Protein AF-A0A0K2RK87-F1 (afdb_monomer)

Nearest PDB structures (foldseek):
  7otr-assembly1_A  TM=7.444E-01  e=2.254E-18  Planococcus halocryophilus
  6tvz-assembly1_A  TM=7.484E-01  e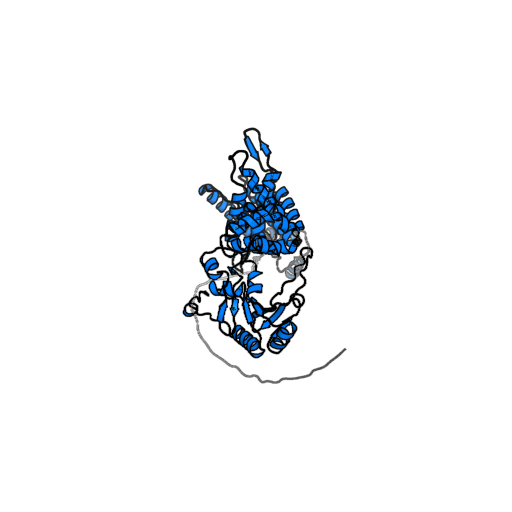=4.487E-18  Planococcus halocryophilus
  6qy6-assembly1_A  TM=7.301E-01  e=3.944E-18  Planococcus halocryophilus
  6qxn-assembly1_A  TM=7.431E-01  e=1.316E-17  Planococcus halocryophilus
  3aql-assembly1_B  TM=7.732E-01  e=1.525E-14  Escherichia coli DH1

Radius of gyration: 35.97 Å; Cα contacts (8 Å, |Δi|>4): 675; chains: 1; bounding box: 122×61×82 Å

Foldseek 3Di:
DDPQDPPPPQPPPDDVVQQVLLVLQVVLVKWKKWFFPQVLCSLVVHHDLETEMEMQDAPVSSCVSCVVPFPAWDCPCNQQQWIWTHDPSGTYIYHAAFDDFDDLPDPDGRGDGDHDLQNSLLLDLWQLRSWIQIHPVRRIDRPQCNVVCSVVLETHHSDQLLVNCSVPVCSLLVQLLCCQAPVGHYDPRNLQNCLVCLVVCVVPALQSSLVSLLSLLQHNRNLSSVCSCLSSVNCCVQPVLLNLLQVVCPDPNPDDSSSVLLSQLLNQLQVPADDPPDLHHPPHSLLNVLSNQLQSLQSVQWDQDPPRDIDRPQSLVSSLVVQLVSVVSSVDDPVSNCSSSLLSNCLCVLVVCPPVADDLVSLVVSCVSCPSNNSSSLSSNLSSLPDPPPVVNVVSVVSSVVSVVSNVVVVVVVVVLPPDPPDQPVNVCVVVVHDDDPVRPDSPPPPVVVVVVDDDDDDDDDDDDDDDDDDDDDDDDYDDDDDDDDDDDDDDDDDDYDD

Structure (mmCIF, N/CA/C/O backbone):
data_AF-A0A0K2RK87-F1
#
_entry.id   AF-A0A0K2RK87-F1
#
loop_
_atom_site.group_PDB
_atom_site.id
_atom_site.type_symbol
_atom_site.label_atom_id
_atom_site.label_alt_id
_atom_site.label_comp_id
_atom_site.label_asym_id
_atom_site.label_entity_id
_atom_site.label_seq_id
_atom_site.pdbx_PDB_ins_code
_atom_site.Cartn_x
_atom_site.Cartn_y
_atom_site.Cartn_z
_atom_site.occupancy
_atom_site.B_iso_or_equiv
_atom_site.auth_seq_id
_atom_site.auth_comp_id
_atom_site.auth_asym_id
_atom_site.auth_atom_id
_atom_site.pdbx_PDB_model_num
ATOM 1 N N . MET A 1 1 ? -28.650 -14.934 20.857 1.00 30.06 1 MET A N 1
ATOM 2 C CA . MET A 1 1 ? -27.996 -16.123 21.438 1.00 30.06 1 MET A CA 1
ATOM 3 C C . MET A 1 1 ? -26.525 -16.031 21.099 1.00 30.06 1 MET A C 1
ATOM 5 O O . MET A 1 1 ? -26.195 -16.128 19.926 1.00 30.06 1 MET A O 1
ATOM 9 N N . ALA A 1 2 ? -25.685 -15.724 22.088 1.00 28.89 2 ALA A N 1
ATOM 10 C CA . ALA A 1 2 ? -24.239 -15.677 21.914 1.00 28.89 2 ALA A CA 1
ATOM 11 C C . ALA A 1 2 ? -23.754 -17.086 21.550 1.00 28.89 2 ALA A C 1
ATOM 13 O O . ALA A 1 2 ? -23.939 -18.021 22.328 1.00 28.89 2 ALA A O 1
ATOM 14 N N . GLN A 1 3 ? -23.210 -17.257 20.347 1.00 31.41 3 GLN A N 1
ATOM 15 C CA . GLN A 1 3 ? -22.458 -18.462 20.027 1.00 31.41 3 GLN A CA 1
ATOM 16 C C . GLN A 1 3 ? -21.124 -18.350 20.761 1.00 31.41 3 GLN A C 1
ATOM 18 O O . GLN A 1 3 ? -20.208 -17.673 20.308 1.00 31.41 3 GLN A O 1
ATOM 23 N N . VAL A 1 4 ? -21.051 -18.983 21.929 1.00 32.88 4 VAL A N 1
ATOM 24 C CA . VAL A 1 4 ? -19.786 -19.289 22.594 1.00 32.88 4 VAL A CA 1
ATOM 25 C C . VAL A 1 4 ? -19.098 -20.320 21.705 1.00 32.88 4 VAL A C 1
ATOM 27 O O . VAL A 1 4 ? -19.408 -21.508 21.765 1.00 32.88 4 VAL A O 1
ATOM 30 N N . LEU A 1 5 ? -18.241 -19.858 20.795 1.00 37.91 5 LEU A N 1
ATOM 31 C CA . LEU A 1 5 ? -17.269 -20.737 20.158 1.00 37.91 5 LEU A CA 1
ATOM 32 C C . LEU A 1 5 ? -16.371 -21.283 21.270 1.00 37.91 5 LEU A C 1
ATOM 34 O O . LEU A 1 5 ? -15.880 -20.530 22.108 1.00 37.91 5 LEU A O 1
ATOM 38 N N . ASP A 1 6 ? -16.237 -22.604 21.298 1.00 35.34 6 ASP A N 1
ATOM 39 C CA . ASP A 1 6 ? -15.499 -23.357 22.304 1.00 35.34 6 ASP A CA 1
ATOM 40 C C . ASP A 1 6 ? -14.027 -22.904 22.346 1.00 35.34 6 ASP A C 1
ATOM 42 O O . ASP A 1 6 ? -13.200 -23.279 21.506 1.00 35.34 6 ASP A O 1
ATOM 46 N N . SER A 1 7 ? -13.711 -22.058 23.330 1.00 41.28 7 SER A N 1
ATOM 47 C CA . SER A 1 7 ? -12.387 -21.476 23.573 1.00 41.28 7 SER A CA 1
ATOM 48 C C . SER A 1 7 ? -11.325 -22.519 23.939 1.00 41.28 7 SER A C 1
ATOM 50 O O . SER A 1 7 ? -10.143 -22.189 23.999 1.00 41.28 7 SER A O 1
ATOM 52 N N . SER A 1 8 ? -11.706 -23.788 24.129 1.00 37.75 8 SER A N 1
ATOM 53 C CA . SER A 1 8 ? -10.785 -24.886 24.440 1.00 37.75 8 SER A CA 1
ATOM 54 C C . SER A 1 8 ? -9.890 -25.321 23.268 1.00 37.75 8 SER A C 1
ATOM 56 O O . SER A 1 8 ? -8.934 -26.069 23.470 1.00 37.75 8 SER A O 1
ATOM 58 N N . SER A 1 9 ? -10.159 -24.844 22.049 1.00 39.03 9 SER A N 1
ATOM 59 C CA . SER A 1 9 ? -9.451 -25.259 20.827 1.00 39.03 9 SER A CA 1
ATOM 60 C C . SER A 1 9 ? -8.324 -24.320 20.375 1.00 39.03 9 SER A C 1
ATOM 62 O O . SER A 1 9 ? -7.504 -24.714 19.544 1.00 39.03 9 SER A O 1
ATOM 64 N N . VAL A 1 10 ? -8.218 -23.114 20.947 1.00 46.91 10 VAL A N 1
ATOM 65 C CA . VAL A 1 10 ? -7.148 -22.159 20.623 1.00 46.91 10 VAL A CA 1
ATOM 66 C C . VAL A 1 10 ? -6.323 -21.888 21.876 1.00 46.91 10 VAL A C 1
ATOM 68 O O . VAL A 1 10 ? -6.721 -21.138 22.762 1.00 46.91 10 VAL A O 1
ATOM 71 N N . ASN A 1 11 ? -5.148 -22.515 21.961 1.00 48.34 11 ASN A N 1
ATOM 72 C CA . ASN A 1 11 ? -4.200 -22.263 23.041 1.00 48.34 11 ASN A CA 1
ATOM 73 C C . ASN A 1 11 ? -3.499 -20.920 22.782 1.00 48.34 11 ASN A C 1
ATOM 75 O O . ASN A 1 11 ? -2.414 -20.878 22.199 1.00 48.34 11 ASN A O 1
ATOM 79 N N . PHE A 1 12 ? -4.146 -19.810 23.147 1.00 59.72 12 PHE A N 1
ATOM 80 C CA . PHE A 1 12 ? -3.548 -18.484 23.036 1.00 59.72 12 PHE A CA 1
ATOM 81 C C . PHE A 1 12 ? -2.381 -18.380 24.023 1.00 59.72 12 PHE A C 1
ATOM 83 O O . PHE A 1 12 ? -2.575 -18.142 25.215 1.00 59.72 12 PHE A O 1
ATOM 90 N N . GLN A 1 13 ? -1.151 -18.543 23.536 1.00 63.66 13 GLN A N 1
ATOM 91 C CA . GLN A 1 13 ? 0.031 -18.115 24.281 1.00 63.66 13 GLN A CA 1
ATOM 92 C C . GLN A 1 13 ? 0.074 -16.585 24.274 1.00 63.66 13 GLN A C 1
ATOM 94 O O . GLN A 1 13 ? 0.747 -15.969 23.451 1.00 63.66 13 GLN A O 1
ATOM 99 N N . MET A 1 14 ? -0.709 -15.971 25.160 1.00 73.25 14 MET A N 1
ATOM 100 C CA . MET A 1 14 ? -0.654 -14.534 25.400 1.00 73.25 14 MET A CA 1
ATOM 101 C C . MET A 1 14 ? 0.573 -14.198 26.229 1.00 73.25 14 MET A C 1
ATOM 103 O O . MET A 1 14 ? 0.872 -14.869 27.219 1.00 73.25 14 MET A O 1
ATOM 107 N N . ASP A 1 15 ? 1.260 -13.131 25.836 1.00 82.56 15 ASP A N 1
ATOM 108 C CA . ASP A 1 15 ? 2.379 -12.622 26.612 1.00 82.56 15 ASP A CA 1
ATOM 109 C C . ASP A 1 15 ? 1.890 -12.177 28.009 1.00 82.56 15 ASP A C 1
ATOM 111 O O . ASP A 1 15 ? 0.838 -11.528 28.108 1.00 82.56 15 ASP A O 1
ATOM 115 N N . PRO A 1 16 ? 2.623 -12.485 29.097 1.00 86.06 16 PRO A N 1
ATOM 116 C CA . PRO A 1 16 ? 2.275 -12.046 30.447 1.00 86.06 16 PRO A CA 1
ATOM 117 C C . PRO A 1 16 ? 2.011 -10.542 30.569 1.00 86.06 16 PRO A C 1
ATOM 119 O O . PRO A 1 16 ? 1.214 -10.135 31.413 1.00 86.06 16 PRO A O 1
ATOM 122 N N . VAL A 1 17 ? 2.634 -9.716 29.720 1.00 88.56 17 VAL A N 1
ATOM 123 C CA . VAL A 1 17 ? 2.402 -8.264 29.665 1.00 88.56 17 VAL A CA 1
ATOM 124 C C . VAL A 1 17 ? 0.933 -7.934 29.382 1.00 88.56 17 VAL A C 1
ATOM 126 O O . VAL A 1 17 ? 0.392 -7.010 29.988 1.00 88.56 17 VAL A O 1
ATOM 129 N N . VAL A 1 18 ? 0.273 -8.695 28.503 1.00 89.06 18 VAL A N 1
ATOM 130 C CA . VAL A 1 18 ? -1.134 -8.486 28.120 1.00 89.06 18 VAL A CA 1
ATOM 131 C C . VAL A 1 18 ? -2.067 -8.823 29.282 1.00 89.06 18 VAL A C 1
ATOM 133 O O . VAL A 1 18 ? -2.982 -8.060 29.593 1.00 89.06 18 VAL A O 1
ATOM 136 N N . LEU A 1 19 ? -1.811 -9.947 29.954 1.00 90.44 19 LEU A N 1
ATOM 137 C CA . LEU A 1 19 ? -2.613 -10.398 31.092 1.00 90.44 19 LEU A CA 1
ATOM 138 C C . LEU A 1 19 ? -2.431 -9.487 32.315 1.00 90.44 19 LEU A C 1
ATOM 140 O O . LEU A 1 19 ? -3.424 -9.124 32.944 1.00 90.44 19 LEU A O 1
ATOM 144 N N . ASP A 1 20 ? -1.195 -9.068 32.619 1.00 92.75 20 ASP A N 1
ATOM 145 C CA . ASP A 1 20 ? -0.907 -8.128 33.717 1.00 92.75 20 ASP A CA 1
ATOM 146 C C . ASP A 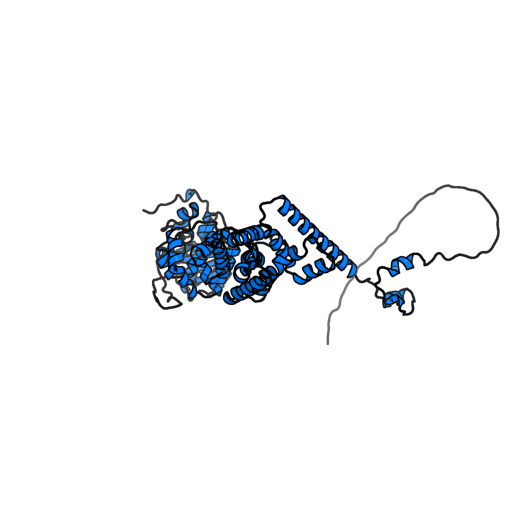1 20 ? -1.572 -6.767 33.471 1.00 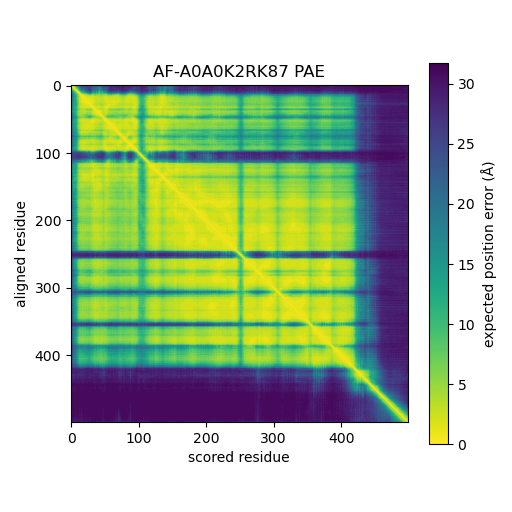92.75 20 ASP A C 1
ATOM 148 O O . ASP A 1 20 ? -2.154 -6.181 34.383 1.00 92.75 20 ASP A O 1
ATOM 152 N N . LEU A 1 21 ? -1.555 -6.275 32.227 1.00 93.62 21 LEU A N 1
ATOM 153 C CA . LEU A 1 21 ? -2.256 -5.043 31.872 1.00 93.62 21 LEU A CA 1
ATOM 154 C C . LEU A 1 21 ? -3.770 -5.174 32.082 1.00 93.62 21 LEU A C 1
ATOM 156 O O . LEU A 1 21 ? -4.376 -4.290 32.685 1.00 93.62 21 LEU A O 1
ATOM 160 N N . GLY A 1 22 ? -4.367 -6.285 31.644 1.00 93.12 22 GLY A N 1
ATOM 161 C CA . GLY A 1 22 ? -5.776 -6.586 31.896 1.00 93.12 22 GLY A CA 1
ATOM 162 C C . GLY A 1 22 ? -6.126 -6.582 33.380 1.00 93.12 22 GLY A C 1
ATOM 163 O O . GLY A 1 22 ? -7.077 -5.917 33.787 1.00 93.12 22 GLY A O 1
ATOM 164 N N . GLN A 1 23 ? -5.320 -7.261 34.200 1.00 94.38 23 GLN A N 1
ATOM 165 C CA . GLN A 1 23 ? -5.538 -7.320 35.645 1.00 94.38 23 GLN A CA 1
ATOM 166 C C . GLN A 1 23 ? -5.515 -5.926 36.283 1.00 94.38 23 GLN A C 1
ATOM 168 O O . GLN A 1 23 ? -6.376 -5.611 37.097 1.00 94.38 23 GLN A O 1
ATOM 173 N N . ARG A 1 24 ? -4.596 -5.050 35.863 1.00 95.06 24 ARG A N 1
ATOM 174 C CA . ARG A 1 24 ? -4.500 -3.674 36.383 1.00 95.06 24 ARG A CA 1
ATOM 175 C C . ARG A 1 24 ? -5.735 -2.828 36.099 1.00 95.06 24 ARG A C 1
ATOM 177 O O . ARG A 1 24 ? -6.100 -2.001 36.931 1.00 95.06 24 ARG A O 1
ATOM 184 N N . PHE A 1 25 ? -6.351 -3.001 34.932 1.00 95.81 25 PHE A N 1
ATOM 185 C CA . PHE A 1 25 ? -7.592 -2.303 34.596 1.00 95.81 25 PHE A CA 1
ATOM 186 C C . PHE A 1 25 ? -8.762 -2.824 35.428 1.00 95.81 25 PHE A C 1
ATOM 188 O O . PHE A 1 25 ? -9.497 -2.019 35.999 1.00 95.81 25 PHE A O 1
ATOM 195 N N . VAL A 1 26 ? -8.861 -4.145 35.597 1.00 94.12 26 VAL A N 1
ATOM 196 C CA . VAL A 1 26 ? -9.876 -4.766 36.461 1.00 94.12 26 VAL A CA 1
ATOM 197 C C . VAL A 1 26 ? -9.727 -4.316 37.916 1.00 94.12 26 VAL A C 1
ATOM 199 O O . VAL A 1 26 ? -10.717 -3.925 38.532 1.00 94.12 26 VAL A O 1
ATOM 202 N N . ASP A 1 27 ? -8.504 -4.281 38.452 1.00 94.75 27 ASP A N 1
ATOM 203 C CA . ASP A 1 27 ? -8.221 -3.812 39.819 1.00 94.75 27 ASP A CA 1
ATOM 204 C C . ASP A 1 27 ? -8.599 -2.333 40.019 1.00 94.75 27 ASP A C 1
ATOM 206 O O . ASP A 1 27 ? -8.937 -1.911 41.127 1.00 94.75 27 ASP A O 1
ATOM 210 N N . ALA A 1 28 ? -8.557 -1.542 38.944 1.00 94.00 28 ALA A N 1
ATOM 211 C CA . ALA A 1 28 ? -8.975 -0.144 38.924 1.00 94.00 28 ALA A CA 1
ATOM 212 C C . ALA A 1 28 ? -10.481 0.048 38.647 1.00 94.00 28 ALA A C 1
ATOM 214 O O . ALA A 1 28 ? -10.953 1.185 38.684 1.00 94.00 28 ALA A O 1
ATOM 215 N N . GLY A 1 29 ? -11.234 -1.032 38.409 1.00 94.62 29 GLY A N 1
ATOM 216 C CA . GLY A 1 29 ? -12.678 -1.007 38.162 1.00 94.62 29 GLY A CA 1
ATOM 217 C C . GLY A 1 29 ? -13.084 -0.701 36.717 1.00 94.62 29 GLY A C 1
ATOM 218 O O . GLY A 1 29 ? -14.211 -0.261 36.508 1.00 94.62 29 GLY A O 1
ATOM 219 N N . PHE A 1 30 ? -12.192 -0.918 35.747 1.00 94.50 30 PHE A N 1
ATOM 220 C CA . PHE A 1 30 ? -12.426 -0.661 34.323 1.00 94.50 30 PHE A CA 1
ATOM 221 C C . PHE A 1 30 ? -12.321 -1.935 33.485 1.00 94.50 30 PHE A C 1
ATOM 223 O O . PHE A 1 30 ? -11.626 -2.891 33.840 1.00 94.50 30 PHE A O 1
ATOM 230 N N . GLU A 1 31 ? -12.971 -1.925 32.329 1.00 92.94 31 GLU A N 1
ATOM 231 C CA . GLU A 1 31 ? -12.833 -2.969 31.324 1.00 92.94 31 GLU A CA 1
ATOM 232 C C . GLU A 1 31 ? -11.613 -2.712 30.438 1.00 92.94 31 GLU A C 1
ATOM 234 O O . GLU A 1 31 ? -11.320 -1.576 30.064 1.00 92.94 31 GLU A O 1
ATOM 239 N N . LEU A 1 32 ? -10.932 -3.779 30.025 1.00 94.81 32 LEU A N 1
ATOM 240 C CA . LEU A 1 32 ? -9.910 -3.714 28.988 1.00 94.81 32 LEU A CA 1
ATOM 241 C C . LEU A 1 32 ? -10.104 -4.864 28.012 1.00 94.81 32 LEU A C 1
ATOM 243 O O . LEU A 1 32 ? -10.200 -6.026 28.412 1.00 94.81 32 LEU A O 1
ATOM 247 N N . SER A 1 33 ? -10.127 -4.541 26.724 1.00 94.38 33 SER A N 1
ATOM 248 C CA . SER A 1 33 ? -10.198 -5.544 25.667 1.00 94.38 33 SER A CA 1
ATOM 249 C C . SER A 1 33 ? -9.107 -5.321 24.635 1.00 94.38 33 SER A C 1
ATOM 251 O O . SER A 1 33 ? -8.924 -4.197 24.173 1.00 94.38 33 SER A O 1
ATOM 253 N N . LEU A 1 34 ? -8.407 -6.388 24.253 1.00 93.50 34 LEU A N 1
ATOM 254 C CA . LEU A 1 34 ? -7.556 -6.406 23.062 1.00 93.50 34 LEU A CA 1
ATOM 255 C C . LEU A 1 34 ? -8.467 -6.428 21.831 1.00 93.50 34 LEU A C 1
ATOM 257 O O . LEU A 1 34 ? -9.439 -7.178 21.817 1.00 93.50 34 LEU A O 1
ATOM 261 N N . VAL A 1 35 ? -8.193 -5.624 20.809 1.00 92.44 35 VAL A N 1
ATOM 262 C CA . VAL A 1 35 ? -9.106 -5.412 19.670 1.00 92.44 35 VAL A CA 1
ATOM 263 C C . VAL A 1 35 ? -8.357 -5.294 18.347 1.00 92.44 35 VAL A C 1
ATOM 265 O O . VAL A 1 35 ? -7.160 -5.038 18.317 1.00 92.44 35 VAL A O 1
ATOM 268 N N . GLY A 1 36 ? -9.065 -5.418 17.223 1.00 87.19 36 GLY A N 1
ATOM 269 C CA . GLY A 1 36 ? -8.522 -5.057 15.910 1.00 87.19 36 GLY A CA 1
ATOM 270 C C . GLY A 1 36 ? -7.524 -6.058 15.329 1.00 87.19 36 GLY A C 1
ATOM 271 O O . GLY A 1 36 ? -7.750 -7.268 15.350 1.00 87.19 36 GLY A O 1
ATOM 272 N N . GLY A 1 37 ? -6.443 -5.526 14.748 1.00 84.88 37 GLY A N 1
ATOM 273 C CA . GLY A 1 37 ? -5.420 -6.303 14.044 1.00 84.88 37 GLY A CA 1
ATOM 274 C C . GLY A 1 37 ? -4.811 -7.424 14.889 1.00 84.88 37 GLY A C 1
ATOM 275 O O . GLY A 1 37 ? -4.799 -8.554 14.410 1.00 84.88 37 GLY A O 1
ATOM 276 N N . PRO A 1 38 ? -4.402 -7.168 16.144 1.00 86.12 38 PRO A N 1
ATOM 277 C CA . PRO A 1 38 ? -3.866 -8.200 17.028 1.00 86.12 38 PRO A CA 1
ATOM 278 C C . PRO A 1 38 ? -4.808 -9.382 17.237 1.00 86.12 38 PRO A C 1
ATOM 280 O O . PRO A 1 38 ? -4.367 -10.521 17.150 1.00 86.12 38 PRO A O 1
ATOM 283 N N . VAL A 1 39 ? -6.107 -9.138 17.450 1.00 89.50 39 VAL A N 1
ATOM 284 C CA . VAL A 1 39 ? -7.091 -10.220 17.632 1.00 89.50 39 VAL A CA 1
ATOM 285 C C . VAL A 1 39 ? -7.175 -11.075 16.373 1.00 89.50 39 VAL A C 1
ATOM 287 O O . VAL A 1 39 ? -7.039 -12.292 16.449 1.00 89.50 39 VAL A O 1
ATOM 290 N N . ARG A 1 40 ? -7.323 -10.448 15.202 1.00 90.31 40 ARG A N 1
ATOM 291 C CA . ARG A 1 40 ? -7.315 -11.150 13.911 1.00 90.31 40 ARG A CA 1
ATOM 292 C C . ARG A 1 40 ? -6.030 -11.954 13.711 1.00 90.31 40 ARG A C 1
ATOM 294 O O . ARG A 1 40 ? -6.079 -13.106 13.291 1.00 90.31 40 ARG A O 1
ATOM 301 N N . ASP A 1 41 ? -4.887 -11.343 13.991 1.00 86.69 41 ASP A N 1
ATOM 302 C CA . ASP A 1 41 ? -3.575 -11.930 13.745 1.00 86.69 41 ASP A CA 1
ATOM 303 C C . ASP A 1 41 ? -3.318 -13.127 14.670 1.00 86.69 41 ASP A C 1
ATOM 305 O O . ASP A 1 41 ? -2.783 -14.132 14.206 1.00 86.69 41 ASP A O 1
ATOM 309 N N . LEU A 1 42 ? -3.819 -13.096 15.909 1.00 85.69 42 LEU A N 1
ATOM 310 C CA . LEU A 1 42 ? -3.823 -14.250 16.813 1.00 85.69 42 LEU A CA 1
ATOM 311 C C . LEU A 1 42 ? -4.601 -15.438 16.230 1.00 85.69 42 LEU A C 1
ATOM 313 O O . LEU A 1 42 ? -4.105 -16.563 16.271 1.00 85.69 42 LEU A O 1
ATOM 317 N N . PHE A 1 43 ? -5.771 -15.205 15.624 1.00 84.81 43 PHE A N 1
ATOM 318 C CA . PHE A 1 43 ? -6.520 -16.257 14.916 1.00 84.81 43 PHE A CA 1
ATOM 319 C C . PHE A 1 43 ? -5.805 -16.763 13.654 1.00 84.81 43 PHE A C 1
ATOM 321 O O . PHE A 1 43 ? -6.030 -17.895 13.234 1.00 84.81 43 PHE A O 1
ATOM 328 N N . LEU A 1 44 ? -4.911 -15.960 13.071 1.00 82.56 44 LEU A N 1
ATOM 329 C CA . LEU A 1 44 ? -4.035 -16.357 11.964 1.00 82.56 44 LEU A CA 1
ATOM 330 C C . LEU A 1 44 ? -2.708 -16.986 12.434 1.00 82.56 44 LEU A C 1
ATOM 332 O O . LEU A 1 44 ? -1.848 -17.272 11.598 1.00 82.56 44 LEU A O 1
ATOM 336 N N . GLY A 1 45 ? -2.509 -17.180 13.744 1.00 80.88 45 GLY A N 1
ATOM 337 C CA . GLY A 1 45 ? -1.272 -17.721 14.316 1.00 80.88 45 GLY A CA 1
ATOM 338 C C . GLY A 1 45 ? -0.069 -16.775 14.215 1.00 80.88 45 GLY A C 1
ATOM 339 O O . GLY A 1 45 ? 1.076 -17.227 14.209 1.00 80.88 45 GLY A O 1
ATOM 340 N N . ARG A 1 46 ? -0.310 -15.467 14.094 1.00 81.31 46 ARG A N 1
ATOM 341 C CA . ARG A 1 46 ? 0.706 -14.412 13.992 1.00 81.31 46 ARG A CA 1
ATOM 342 C C . ARG A 1 46 ? 0.765 -13.617 15.295 1.00 81.31 46 ARG A C 1
ATOM 344 O O . ARG A 1 46 ? -0.253 -13.378 15.935 1.00 81.31 46 ARG A O 1
ATOM 351 N N . VAL A 1 47 ? 1.962 -13.165 15.663 1.00 74.75 47 VAL A N 1
ATOM 352 C CA . VAL A 1 47 ? 2.169 -12.281 16.819 1.00 74.75 47 VAL A CA 1
ATOM 353 C C . VAL A 1 47 ? 2.433 -10.868 16.312 1.00 74.75 47 VAL A C 1
ATOM 355 O O . VAL A 1 47 ? 3.357 -10.662 15.525 1.00 74.75 47 VAL A O 1
ATOM 358 N N . SER A 1 48 ? 1.626 -9.906 16.763 1.00 76.06 48 SER A N 1
ATOM 359 C CA . SER A 1 48 ? 1.833 -8.483 16.483 1.00 76.06 48 SER A CA 1
ATOM 360 C C . SER A 1 48 ? 2.579 -7.823 17.650 1.00 76.06 48 SER A C 1
ATOM 362 O O . SER A 1 48 ? 2.135 -7.966 18.791 1.00 76.06 48 SER A O 1
ATOM 364 N N . PRO A 1 49 ? 3.690 -7.100 17.406 1.00 74.81 49 PRO A N 1
ATOM 365 C CA . PRO A 1 49 ? 4.347 -6.296 18.439 1.00 74.81 49 PRO A CA 1
ATOM 366 C C . PRO A 1 49 ? 3.547 -5.034 18.799 1.00 74.81 49 PRO A C 1
ATOM 368 O O . PRO A 1 49 ? 3.750 -4.473 19.879 1.00 74.81 49 PRO A O 1
ATOM 371 N N . ASP A 1 50 ? 2.648 -4.618 17.904 1.00 84.81 50 ASP A N 1
ATOM 372 C CA . ASP A 1 50 ? 1.743 -3.489 18.076 1.00 84.81 50 ASP A CA 1
ATOM 373 C C . ASP A 1 50 ? 0.408 -4.026 18.594 1.00 84.81 50 ASP A C 1
ATOM 375 O O . ASP A 1 50 ? -0.238 -4.836 17.922 1.00 84.81 50 ASP A O 1
ATOM 379 N N . LEU A 1 51 ? 0.031 -3.629 19.807 1.00 90.25 51 LEU A N 1
ATOM 380 C CA . LEU A 1 51 ? -1.145 -4.111 20.518 1.00 90.25 51 LEU A CA 1
ATOM 381 C C . LEU A 1 51 ? -2.152 -2.977 20.724 1.00 90.25 51 LEU A C 1
ATOM 383 O O . LEU A 1 51 ? -1.880 -2.009 21.434 1.00 90.25 51 LEU A O 1
ATOM 387 N N . ASP A 1 52 ? -3.338 -3.146 20.148 1.00 92.62 52 ASP A N 1
ATOM 388 C CA . ASP A 1 52 ? -4.449 -2.207 20.251 1.00 92.62 52 ASP A CA 1
ATOM 389 C C . ASP A 1 52 ? -5.447 -2.677 21.308 1.00 92.62 52 ASP A C 1
ATOM 391 O O . ASP A 1 52 ? -6.003 -3.776 21.218 1.00 92.62 52 ASP A O 1
ATOM 395 N N . PHE A 1 53 ? -5.732 -1.819 22.280 1.00 93.88 53 PHE A N 1
ATOM 396 C CA . PHE A 1 53 ? -6.715 -2.061 23.324 1.00 93.88 53 PHE A CA 1
ATOM 397 C C . PHE A 1 53 ? -7.789 -0.985 23.340 1.00 93.88 53 PHE A C 1
ATOM 399 O O . PHE A 1 53 ? -7.563 0.170 22.968 1.00 93.88 53 PHE A O 1
ATOM 406 N N . THR A 1 54 ? -8.954 -1.355 23.855 1.00 93.44 54 THR A N 1
ATOM 407 C CA . THR A 1 54 ? -10.032 -0.420 24.167 1.00 93.44 54 THR A CA 1
ATOM 408 C C . THR A 1 54 ? -10.551 -0.598 25.581 1.00 93.44 54 THR A C 1
ATOM 410 O O . THR A 1 54 ? -10.534 -1.709 26.113 1.00 93.44 54 THR A O 1
ATOM 413 N N . THR A 1 55 ? -11.009 0.502 26.174 1.00 94.06 55 THR A N 1
ATOM 414 C CA . THR A 1 55 ? -11.445 0.576 27.573 1.00 94.06 55 THR A CA 1
ATOM 415 C C . THR A 1 55 ? -12.567 1.599 27.753 1.00 94.06 55 THR A C 1
ATOM 417 O O . THR A 1 55 ? -12.690 2.540 26.968 1.00 94.06 55 THR A O 1
ATOM 420 N N . ASP A 1 56 ? -13.362 1.448 28.807 1.00 92.69 56 ASP A N 1
ATOM 421 C CA . ASP A 1 56 ? -14.283 2.473 29.312 1.00 92.69 56 ASP A CA 1
ATOM 422 C C . ASP A 1 56 ? -13.576 3.538 30.174 1.00 92.69 56 ASP A C 1
ATOM 424 O O . ASP A 1 56 ? -14.159 4.580 30.479 1.00 92.69 56 ASP A O 1
ATOM 428 N N . ALA A 1 57 ? -12.303 3.331 30.529 1.00 91.56 57 ALA A N 1
ATOM 429 C CA . ALA A 1 57 ? -11.500 4.319 31.235 1.00 91.56 57 ALA A CA 1
ATOM 430 C C . ALA A 1 57 ? -11.197 5.541 30.354 1.00 91.56 57 ALA A C 1
ATOM 432 O O . ALA A 1 57 ? -10.702 5.432 29.228 1.00 91.56 57 ALA A O 1
ATOM 433 N N . THR A 1 58 ? -11.394 6.741 30.899 1.00 91.00 58 THR A N 1
ATOM 434 C CA . THR A 1 58 ? -10.957 7.994 30.261 1.00 91.00 58 THR A CA 1
ATOM 435 C C . THR A 1 58 ? -9.429 8.041 30.102 1.00 91.00 58 THR A C 1
ATOM 437 O O . THR A 1 58 ? -8.710 7.321 30.805 1.00 91.00 58 THR A O 1
ATOM 440 N N . PRO A 1 59 ? -8.882 8.923 29.243 1.00 90.88 59 PRO A N 1
ATOM 441 C CA . PRO A 1 59 ? -7.432 9.043 29.078 1.00 90.88 59 PRO A CA 1
ATOM 442 C C . PRO A 1 59 ? -6.679 9.342 30.384 1.00 90.88 59 PRO A C 1
ATOM 444 O O . PRO A 1 59 ? -5.599 8.802 30.608 1.00 90.88 59 PRO A O 1
ATOM 447 N N . ASP A 1 60 ? -7.260 10.150 31.277 1.00 91.44 60 ASP A N 1
ATOM 448 C CA . ASP A 1 60 ? -6.673 10.456 32.588 1.00 91.44 60 ASP A CA 1
ATOM 449 C C . ASP A 1 60 ? -6.661 9.241 33.526 1.00 91.44 60 ASP A C 1
ATOM 451 O O . ASP A 1 60 ? -5.662 8.982 34.204 1.00 91.44 60 ASP A O 1
ATOM 455 N N . GLN A 1 61 ? -7.745 8.461 33.534 1.00 93.94 61 GLN A N 1
ATOM 456 C CA . GLN A 1 61 ? -7.831 7.215 34.300 1.00 93.94 61 GLN A CA 1
ATOM 457 C C . GLN A 1 61 ? -6.848 6.176 33.752 1.00 93.94 61 GLN A C 1
ATOM 459 O O . GLN A 1 61 ? -6.061 5.624 34.519 1.00 93.94 61 GLN A O 1
ATOM 464 N N . THR A 1 62 ? -6.797 6.002 32.430 1.00 94.00 62 THR A N 1
ATOM 465 C CA . THR A 1 62 ? -5.814 5.149 31.748 1.00 94.00 62 THR A CA 1
ATOM 466 C C . THR A 1 62 ? -4.391 5.526 32.154 1.00 94.00 62 THR A C 1
ATOM 468 O O . THR A 1 62 ? -3.624 4.672 32.597 1.00 94.00 62 THR A O 1
ATOM 471 N N . LEU A 1 63 ? -4.044 6.817 32.095 1.00 93.38 63 LEU A N 1
ATOM 472 C CA . LEU A 1 63 ? -2.723 7.303 32.491 1.00 93.38 63 LEU A CA 1
ATOM 473 C C . LEU A 1 63 ? -2.417 6.985 33.961 1.00 93.38 63 LEU A C 1
ATOM 475 O O . LEU A 1 63 ? -1.306 6.566 34.284 1.00 93.38 63 LEU A O 1
ATOM 479 N N . SER A 1 64 ? -3.397 7.142 34.855 1.00 93.81 64 SER A N 1
ATOM 480 C CA . SER A 1 64 ? -3.229 6.844 36.282 1.00 93.81 64 SER A CA 1
ATOM 481 C C . SER A 1 64 ? -2.891 5.371 36.555 1.00 93.81 64 SER A C 1
ATOM 483 O O . SER A 1 64 ? -2.065 5.097 37.428 1.00 93.81 64 SER A O 1
ATOM 485 N N . ILE A 1 65 ? -3.446 4.450 35.759 1.00 93.81 65 ILE A N 1
ATOM 486 C CA . ILE A 1 65 ? -3.216 3.000 35.855 1.00 93.81 65 ILE A CA 1
ATOM 487 C C . ILE A 1 65 ? -1.814 2.641 35.347 1.00 93.81 65 ILE A C 1
ATOM 489 O O . ILE A 1 65 ? -1.085 1.880 35.986 1.00 93.81 65 ILE A O 1
ATOM 493 N N . ILE A 1 66 ? -1.403 3.211 34.210 1.00 93.44 66 ILE A N 1
ATOM 494 C CA . ILE A 1 66 ? -0.213 2.744 33.478 1.00 93.44 66 ILE A CA 1
ATOM 495 C C . ILE A 1 66 ? 1.077 3.468 33.885 1.00 93.44 66 ILE A C 1
ATOM 497 O O . ILE A 1 66 ? 2.165 2.927 33.699 1.00 93.44 66 ILE A O 1
ATOM 501 N N . LYS A 1 67 ? 0.994 4.678 34.458 1.00 90.94 67 LYS A N 1
ATOM 502 C CA . LYS A 1 67 ? 2.146 5.583 34.664 1.00 90.94 67 LYS A CA 1
ATOM 503 C C . LYS A 1 67 ? 3.289 4.993 35.493 1.00 90.94 67 LYS A C 1
ATOM 505 O O . LYS A 1 67 ? 4.434 5.393 35.316 1.00 90.94 67 LYS A O 1
ATOM 510 N N . ARG A 1 68 ? 2.993 4.078 36.421 1.00 90.06 68 ARG A N 1
ATOM 511 C CA . ARG A 1 68 ? 4.006 3.411 37.267 1.00 90.06 68 ARG A CA 1
ATOM 512 C C . ARG A 1 68 ? 4.456 2.051 36.732 1.00 90.06 68 ARG A C 1
ATOM 514 O O . ARG A 1 68 ? 5.300 1.414 37.352 1.00 90.06 68 ARG A O 1
ATOM 521 N N . TRP A 1 69 ? 3.872 1.599 35.629 1.00 92.44 69 TRP A N 1
ATOM 522 C CA . TRP A 1 69 ? 4.086 0.267 35.075 1.00 92.44 69 TRP A CA 1
ATOM 523 C C . TRP A 1 69 ? 4.739 0.291 33.693 1.00 92.44 69 TRP A C 1
ATOM 525 O O . TRP A 1 69 ? 5.618 -0.531 33.424 1.00 92.44 69 TRP A O 1
ATOM 535 N N . ALA A 1 70 ? 4.330 1.229 32.836 1.00 92.38 70 ALA A N 1
ATOM 536 C CA . ALA A 1 70 ? 4.881 1.410 31.501 1.00 92.38 70 ALA A CA 1
ATOM 537 C C . ALA A 1 70 ? 6.362 1.812 31.558 1.00 92.38 70 ALA A C 1
ATOM 539 O O . ALA A 1 70 ? 6.767 2.587 32.425 1.00 92.38 70 ALA A O 1
ATOM 540 N N . ASP A 1 71 ? 7.160 1.326 30.606 1.00 92.94 71 ASP A N 1
ATOM 541 C CA . ASP A 1 71 ? 8.565 1.738 30.492 1.00 92.94 71 ASP A CA 1
ATOM 542 C C . ASP A 1 71 ? 8.654 3.160 29.912 1.00 92.94 71 ASP A C 1
ATOM 544 O O . ASP A 1 71 ? 9.524 3.948 30.279 1.00 92.94 71 ASP A O 1
ATOM 548 N N . ASN A 1 72 ? 7.731 3.493 29.005 1.00 93.12 72 ASN A N 1
ATOM 549 C CA . ASN A 1 72 ? 7.526 4.835 28.469 1.00 93.12 72 ASN A CA 1
ATOM 550 C C . ASN A 1 72 ? 6.063 5.013 28.027 1.00 93.12 72 ASN A C 1
ATOM 552 O O . ASN A 1 72 ? 5.418 4.028 27.673 1.00 93.12 72 ASN A O 1
ATOM 556 N N . PHE A 1 73 ? 5.548 6.243 27.996 1.00 91.75 73 PHE A N 1
ATOM 557 C CA . PHE A 1 73 ? 4.207 6.557 27.486 1.00 91.75 73 PHE A CA 1
ATOM 558 C C . PHE A 1 73 ? 4.165 7.916 26.780 1.00 91.75 73 PHE A C 1
ATOM 560 O O . PHE A 1 73 ? 4.996 8.789 27.031 1.00 91.75 73 PHE A O 1
ATOM 567 N N . TRP A 1 74 ? 3.201 8.095 25.880 1.00 92.56 74 TRP A N 1
ATOM 568 C CA . TRP A 1 74 ? 2.982 9.331 25.134 1.00 92.56 74 TRP A CA 1
ATOM 569 C C . TRP A 1 74 ? 1.493 9.628 24.953 1.00 92.56 74 TRP A C 1
ATOM 571 O O . TRP A 1 74 ? 0.649 8.743 24.831 1.00 92.56 74 TRP A O 1
ATOM 581 N N . GLU A 1 75 ? 1.180 10.920 24.891 1.00 90.81 75 GLU A N 1
ATOM 582 C CA . GLU A 1 75 ? -0.194 11.439 24.884 1.00 90.81 75 GLU A CA 1
ATOM 583 C C . GLU A 1 75 ? -0.579 12.068 23.534 1.00 90.81 75 GLU A C 1
ATOM 585 O O . GLU A 1 75 ? -1.528 12.842 23.446 1.00 90.81 75 GLU A O 1
ATOM 590 N N . ILE A 1 76 ? 0.153 11.749 22.459 1.00 78.88 76 ILE A N 1
ATOM 591 C CA . ILE A 1 76 ? -0.054 12.335 21.118 1.00 78.88 76 ILE A CA 1
ATOM 592 C C . ILE A 1 76 ? -1.503 12.119 20.632 1.00 78.88 76 ILE A C 1
ATOM 594 O O . ILE A 1 76 ? -2.080 12.998 19.993 1.00 78.88 76 ILE A O 1
ATOM 598 N N . GLY A 1 77 ? -2.113 10.980 20.982 1.00 78.00 77 GLY A N 1
ATOM 599 C CA . GLY A 1 77 ? -3.494 10.622 20.644 1.00 78.00 77 GLY A CA 1
ATOM 600 C C . GLY A 1 77 ? -4.550 11.046 21.670 1.00 78.00 77 GLY A C 1
ATOM 601 O O . GLY A 1 77 ? -5.728 10.748 21.476 1.00 78.00 77 GLY A O 1
ATOM 602 N N . ARG A 1 78 ? -4.177 11.750 22.748 1.00 83.00 78 ARG A N 1
ATOM 603 C CA . ARG A 1 78 ? -5.071 12.009 23.891 1.00 83.00 78 ARG A CA 1
ATOM 604 C C . ARG A 1 78 ? -6.332 12.777 23.503 1.00 83.00 78 ARG A C 1
ATOM 606 O O . ARG A 1 78 ? -7.407 12.485 24.016 1.00 83.00 78 ARG A O 1
ATOM 613 N N . ALA A 1 79 ? -6.220 13.708 22.554 1.00 77.31 79 ALA A N 1
ATOM 614 C CA . ALA A 1 79 ? -7.361 14.450 22.010 1.00 77.31 79 ALA A CA 1
ATOM 615 C C . ALA A 1 79 ? -8.405 13.550 21.316 1.00 77.31 79 ALA A C 1
ATOM 617 O O . ALA A 1 79 ? -9.550 13.959 21.152 1.00 77.31 79 ALA A O 1
ATOM 618 N N . PHE A 1 80 ? -8.014 12.336 20.923 1.00 74.81 80 PHE A N 1
ATOM 619 C CA . PHE A 1 80 ? -8.869 11.324 20.304 1.00 74.81 80 PHE A CA 1
ATOM 620 C C . PHE A 1 80 ? -9.206 10.157 21.240 1.00 74.81 80 PHE A C 1
ATOM 622 O O . PHE A 1 80 ? -9.819 9.188 20.799 1.00 74.81 80 PHE A O 1
ATOM 629 N N . GLY A 1 81 ? -8.829 10.254 22.518 1.00 83.06 81 GLY A N 1
ATOM 630 C CA . GLY A 1 81 ? -9.058 9.204 23.506 1.00 83.06 81 GLY A CA 1
ATOM 631 C C . GLY A 1 81 ? -7.985 8.124 23.564 1.00 83.06 81 GLY A C 1
ATOM 632 O O . GLY A 1 81 ? -8.194 7.134 24.252 1.00 83.06 81 GLY A O 1
ATOM 633 N N . THR A 1 82 ? -6.857 8.285 22.866 1.00 88.62 82 THR A N 1
ATOM 634 C CA . THR A 1 82 ? -5.819 7.248 22.778 1.00 88.62 82 THR A CA 1
ATOM 635 C C . THR A 1 82 ? -4.574 7.625 23.578 1.00 88.62 82 THR A C 1
ATOM 637 O O . THR A 1 82 ? -4.012 8.709 23.402 1.00 88.62 82 THR A O 1
ATOM 640 N N . ILE A 1 83 ? -4.112 6.711 24.428 1.00 93.19 83 ILE A N 1
ATOM 641 C CA . ILE A 1 83 ? -2.841 6.794 25.152 1.00 93.19 83 ILE A CA 1
ATOM 642 C C . ILE A 1 83 ? -1.920 5.689 24.639 1.00 93.19 83 ILE A C 1
ATOM 644 O O . ILE A 1 83 ? -2.282 4.514 24.671 1.00 93.19 83 ILE A O 1
ATOM 648 N N . GLY A 1 84 ? -0.733 6.067 24.167 1.00 93.50 84 GLY A N 1
ATOM 649 C CA . GLY A 1 84 ? 0.273 5.117 23.702 1.00 93.50 84 GLY A CA 1
ATOM 650 C C . GLY A 1 84 ? 1.328 4.848 24.769 1.00 93.50 84 GLY A C 1
ATOM 651 O O . GLY A 1 84 ? 1.681 5.737 25.548 1.00 93.50 84 GLY A O 1
ATOM 652 N N . MET A 1 85 ? 1.849 3.628 24.815 1.00 93.75 85 MET A N 1
ATOM 653 C CA . MET A 1 85 ? 2.922 3.244 25.722 1.00 93.75 85 MET A CA 1
ATOM 654 C C . MET A 1 85 ? 3.830 2.166 25.142 1.00 93.75 85 MET A C 1
ATOM 656 O O . MET A 1 85 ? 3.505 1.491 24.168 1.00 93.75 85 MET A O 1
ATOM 660 N N . LYS A 1 86 ? 4.987 1.992 25.777 1.00 93.69 86 LYS A N 1
ATOM 661 C CA . LYS A 1 86 ? 5.911 0.896 25.511 1.00 93.69 86 LYS A CA 1
ATOM 662 C C . LYS A 1 86 ? 6.107 0.070 26.773 1.00 93.69 86 LYS A C 1
ATOM 664 O O . LYS A 1 86 ? 6.377 0.634 27.839 1.00 93.69 86 LYS A O 1
ATOM 669 N N . LYS A 1 87 ? 6.022 -1.253 26.638 1.00 92.31 87 LYS A N 1
ATOM 670 C CA . LYS A 1 87 ? 6.324 -2.188 27.723 1.00 92.31 87 LYS A CA 1
ATOM 671 C C . LYS A 1 87 ? 6.999 -3.449 27.208 1.00 92.31 87 LYS A C 1
ATOM 673 O O . LYS A 1 87 ? 6.460 -4.105 26.327 1.00 92.31 87 LYS A O 1
ATOM 678 N N . SER A 1 88 ? 8.165 -3.798 27.751 1.00 88.06 88 SER A N 1
ATOM 679 C CA . SER A 1 88 ? 8.866 -5.061 27.445 1.00 88.06 88 SER A CA 1
ATOM 680 C C . SER A 1 88 ? 9.074 -5.314 25.941 1.00 88.06 88 SER A C 1
ATOM 682 O O . SER A 1 88 ? 9.064 -6.449 25.485 1.00 88.06 88 SER A O 1
ATOM 684 N N . GLY A 1 89 ? 9.246 -4.247 25.155 1.00 86.06 89 GLY A N 1
ATOM 685 C CA . GLY A 1 89 ? 9.388 -4.324 23.696 1.00 86.06 89 GLY A CA 1
ATOM 686 C C . GLY A 1 89 ? 8.090 -4.155 22.900 1.00 86.06 89 GLY A C 1
ATOM 687 O O . GLY A 1 89 ? 8.184 -3.759 21.742 1.00 86.06 89 GLY A O 1
ATOM 688 N N . PHE A 1 90 ? 6.916 -4.331 23.513 1.00 88.06 90 PHE A N 1
ATOM 689 C CA . PHE A 1 90 ? 5.616 -4.105 22.876 1.00 88.06 90 PHE A CA 1
ATOM 690 C C . PHE A 1 90 ? 5.280 -2.620 22.780 1.00 88.06 90 PHE A C 1
ATOM 692 O O . PHE A 1 90 ? 5.533 -1.857 23.723 1.00 88.06 90 PHE A O 1
ATOM 699 N N . GLN A 1 91 ? 4.685 -2.224 21.658 1.00 91.94 91 GLN A N 1
ATOM 700 C CA . GLN A 1 91 ? 3.997 -0.945 21.519 1.00 91.94 91 GLN A CA 1
ATOM 701 C C . GLN A 1 91 ? 2.515 -1.174 21.795 1.00 91.94 91 GLN A C 1
ATOM 703 O O . GLN A 1 91 ? 1.904 -2.071 21.228 1.00 91.94 91 GLN A O 1
ATOM 708 N N . ILE A 1 92 ? 1.957 -0.403 22.719 1.00 92.69 92 ILE A N 1
ATOM 709 C CA . ILE A 1 92 ? 0.596 -0.586 23.213 1.00 92.69 92 ILE A CA 1
ATOM 710 C C . ILE A 1 92 ? -0.162 0.721 23.019 1.00 92.69 92 ILE A C 1
ATOM 712 O O . ILE A 1 92 ? 0.268 1.757 23.525 1.00 92.69 92 ILE A O 1
ATOM 716 N N . GLU A 1 93 ? -1.306 0.669 22.348 1.00 94.12 93 GLU A N 1
ATOM 717 C CA . GLU A 1 93 ? -2.238 1.789 22.238 1.00 94.12 93 GLU A CA 1
ATOM 718 C C . GLU A 1 93 ? -3.538 1.452 22.966 1.00 94.12 93 GLU A C 1
ATOM 720 O O . GLU A 1 93 ? -4.197 0.465 22.657 1.00 94.12 93 GLU A O 1
ATOM 725 N N . ILE A 1 94 ? -3.924 2.270 23.947 1.00 93.56 94 ILE A N 1
ATOM 726 C CA . ILE A 1 94 ? -5.188 2.124 24.677 1.00 93.56 94 ILE A CA 1
ATOM 727 C C . ILE A 1 94 ? -6.116 3.256 24.259 1.00 93.56 94 ILE A C 1
ATOM 729 O O . ILE A 1 94 ? -5.811 4.424 24.500 1.00 93.56 94 ILE A O 1
ATOM 733 N N . THR A 1 95 ? -7.249 2.913 23.653 1.00 91.94 95 THR A N 1
ATOM 734 C CA . THR A 1 95 ? -8.257 3.873 23.190 1.00 91.94 95 THR A CA 1
ATOM 735 C C . THR A 1 95 ? -9.524 3.790 24.032 1.00 91.94 95 THR A C 1
ATOM 737 O O . THR A 1 95 ? -10.147 2.736 24.130 1.00 91.94 95 THR A O 1
ATOM 740 N N . THR A 1 96 ? -9.949 4.903 24.620 1.00 90.88 96 THR A N 1
ATOM 741 C CA . THR A 1 96 ? -11.252 4.983 25.289 1.00 90.88 96 THR A CA 1
ATOM 742 C C . THR A 1 96 ? -12.384 4.766 24.278 1.00 90.88 96 THR A C 1
ATOM 744 O O . THR A 1 96 ? -12.322 5.296 23.163 1.00 90.88 96 THR A O 1
ATOM 747 N N . TYR A 1 97 ? -13.433 4.030 24.660 1.00 87.12 97 TYR A N 1
ATOM 748 C CA . TYR A 1 97 ? -14.627 3.844 23.831 1.00 87.12 97 TYR A CA 1
ATOM 749 C C . TYR A 1 97 ? -15.174 5.191 23.341 1.00 87.12 97 TYR A C 1
ATOM 751 O O . TYR A 1 97 ? -15.132 6.205 24.044 1.00 87.12 97 TYR A O 1
ATOM 759 N N . ARG A 1 98 ? -15.724 5.215 22.125 1.00 76.00 98 ARG A N 1
ATOM 760 C CA . ARG A 1 98 ? -16.281 6.433 21.518 1.00 76.00 98 ARG A CA 1
ATOM 761 C C . ARG A 1 98 ? -17.795 6.500 21.741 1.00 76.00 98 ARG A C 1
ATOM 763 O O . ARG A 1 98 ? -18.501 5.557 21.413 1.00 76.00 98 ARG A O 1
ATOM 770 N N . ALA A 1 99 ? -18.306 7.629 22.224 1.00 66.31 99 ALA A N 1
ATOM 771 C CA . ALA A 1 99 ? -19.736 7.949 22.261 1.00 66.31 99 ALA A CA 1
ATOM 772 C C . ALA A 1 99 ? -20.180 8.644 20.968 1.00 66.31 99 ALA A C 1
ATOM 774 O O . ALA A 1 99 ? -19.366 9.052 20.134 1.00 66.31 99 ALA A O 1
ATOM 775 N N . GLU A 1 100 ? -21.491 8.711 20.741 1.00 53.09 100 GLU A N 1
ATOM 776 C CA . GLU A 1 100 ? -22.093 9.446 19.626 1.00 53.09 100 GLU A CA 1
ATOM 777 C C . GLU A 1 100 ? -21.713 10.927 19.662 1.00 53.09 100 GLU A C 1
ATOM 779 O O . GLU A 1 100 ? -21.993 11.639 20.622 1.00 53.09 100 GLU A O 1
ATOM 784 N N . ALA A 1 101 ? -21.106 11.400 18.578 1.00 47.00 101 ALA A N 1
ATOM 785 C CA . ALA A 1 101 ? -21.154 12.805 18.217 1.00 47.00 101 ALA A CA 1
ATOM 786 C C . ALA A 1 101 ? -21.147 12.898 16.693 1.00 47.00 101 ALA A C 1
ATOM 788 O O . ALA A 1 101 ? -20.109 12.790 16.035 1.00 47.00 101 ALA A O 1
ATOM 789 N N . TYR A 1 102 ? -22.342 13.059 16.137 1.00 46.56 102 TYR A N 1
ATOM 790 C CA . TYR A 1 102 ? -22.514 13.419 14.743 1.00 46.56 102 TYR A CA 1
ATOM 791 C C . TYR A 1 102 ? -22.288 14.920 14.599 1.00 46.56 102 TYR A C 1
ATOM 793 O O . TYR A 1 102 ? -23.019 15.723 15.173 1.00 46.56 102 TYR A O 1
ATOM 801 N N . ASP A 1 103 ? -21.316 15.292 13.777 1.00 44.28 103 ASP A N 1
ATOM 802 C CA . ASP A 1 103 ? -21.393 16.547 13.046 1.00 44.28 103 ASP A CA 1
ATOM 803 C C . ASP A 1 103 ? -21.200 16.220 11.566 1.00 44.28 103 ASP A C 1
ATOM 805 O O . ASP A 1 103 ? -20.082 16.008 11.093 1.00 44.28 103 ASP A O 1
ATOM 809 N N . ALA A 1 104 ? -22.321 16.107 10.850 1.00 43.50 104 ALA A N 1
ATOM 810 C CA . ALA A 1 104 ? -22.382 15.684 9.452 1.00 43.50 104 ALA A CA 1
ATOM 811 C C . ALA A 1 104 ? -21.614 16.619 8.489 1.00 43.50 104 ALA A C 1
ATOM 813 O O . ALA A 1 104 ? -21.441 16.280 7.319 1.00 43.50 104 ALA A O 1
ATOM 814 N N . GLY A 1 105 ? -21.144 17.781 8.965 1.00 45.28 105 GLY A N 1
ATOM 815 C CA . GLY A 1 105 ? -20.350 18.743 8.196 1.00 45.28 105 GLY A CA 1
ATOM 816 C C . GLY A 1 105 ? -18.894 18.914 8.645 1.00 45.28 105 GLY A C 1
ATOM 817 O O . GLY A 1 105 ? -18.144 19.628 7.973 1.00 45.28 105 GLY A O 1
ATOM 818 N N . SER A 1 106 ? -18.457 18.299 9.749 1.00 44.34 106 SER A N 1
ATOM 819 C CA . SER A 1 106 ? -17.123 18.557 10.304 1.00 44.34 106 SER A CA 1
ATOM 820 C C . SER A 1 106 ? -16.085 17.531 9.853 1.00 44.34 106 SER A C 1
ATOM 822 O O . SER A 1 106 ? -16.250 16.321 9.972 1.00 44.34 106 SER A O 1
ATOM 824 N N . ARG A 1 107 ? -14.921 18.032 9.421 1.00 49.19 107 ARG A N 1
ATOM 825 C CA . ARG A 1 107 ? -13.722 17.236 9.093 1.00 49.19 107 ARG A CA 1
ATOM 826 C C . ARG A 1 107 ? -13.093 16.550 10.321 1.00 49.19 107 ARG A C 1
ATOM 828 O O . ARG A 1 107 ? -12.107 15.830 10.172 1.00 49.19 107 ARG A O 1
ATOM 835 N N . LYS A 1 108 ? -13.603 16.831 11.525 1.00 45.97 108 LYS A N 1
ATOM 836 C CA . LYS A 1 108 ? -13.175 16.265 12.809 1.00 45.97 108 LYS A CA 1
ATOM 837 C C . LYS A 1 108 ? -14.423 16.009 13.670 1.00 45.97 108 LYS A C 1
ATOM 839 O O . LYS A 1 108 ? -15.032 16.992 14.098 1.00 45.97 108 LYS A O 1
ATOM 844 N N . PRO A 1 109 ? -14.818 14.753 13.933 1.00 49.44 109 PRO A N 1
ATOM 845 C CA . PRO A 1 109 ? -15.899 14.490 14.877 1.00 49.44 109 PRO A CA 1
ATOM 846 C C . PRO A 1 109 ? -15.496 15.009 16.264 1.00 49.44 109 PRO A C 1
ATOM 848 O O . PRO A 1 109 ? -14.338 14.870 16.668 1.00 49.44 109 PRO A O 1
ATOM 851 N N . ALA A 1 110 ? -16.429 15.633 16.986 1.00 51.34 110 ALA A N 1
ATOM 852 C CA . ALA A 1 110 ? -16.231 15.919 18.403 1.00 51.34 110 ALA A CA 1
ATOM 853 C C . ALA A 1 110 ? -16.091 14.574 19.132 1.00 51.34 110 ALA A C 1
ATOM 855 O O . ALA A 1 110 ? -16.937 13.704 18.988 1.00 51.34 110 ALA A O 1
ATOM 856 N N . VAL A 1 111 ? -15.000 14.338 19.856 1.00 54.88 111 VAL A N 1
ATOM 857 C CA . VAL A 1 111 ? -14.783 13.031 20.489 1.00 54.88 111 VAL A CA 1
ATOM 858 C C . VAL A 1 111 ? -15.552 13.007 21.803 1.00 54.88 111 VAL A C 1
ATOM 860 O O . VAL A 1 111 ? -15.121 13.594 22.790 1.00 54.88 111 VAL A O 1
ATOM 863 N N . ALA A 1 112 ? -16.714 12.360 21.802 1.00 61.62 112 ALA A N 1
ATOM 864 C CA . ALA A 1 112 ? -17.400 11.973 23.025 1.00 61.62 112 ALA A CA 1
ATOM 865 C C . ALA A 1 112 ? -16.866 10.601 23.473 1.00 61.62 112 ALA A C 1
ATOM 867 O O . ALA A 1 112 ? -16.590 9.745 22.631 1.00 61.62 112 ALA A O 1
ATOM 868 N N . PHE A 1 113 ? -16.717 10.381 24.780 1.00 65.19 113 PHE A N 1
ATOM 869 C CA . PHE A 1 113 ? -16.311 9.086 25.341 1.00 65.19 113 PHE A CA 1
ATOM 870 C C . PHE A 1 113 ? -17.545 8.241 25.661 1.00 65.19 113 PHE A C 1
ATOM 872 O O . PHE A 1 113 ? -18.490 8.735 26.273 1.00 65.19 113 PHE A O 1
ATOM 879 N N . GLY A 1 114 ? -17.553 6.997 25.189 1.00 68.38 114 GLY A N 1
ATOM 880 C CA . GLY A 1 114 ? -18.635 6.032 25.364 1.00 68.38 114 GLY A CA 1
ATOM 881 C C . GLY A 1 114 ? -18.352 5.040 26.483 1.00 68.38 114 GLY A C 1
ATOM 882 O O . GLY A 1 114 ? -17.279 5.044 27.076 1.00 68.38 114 GLY A O 1
ATOM 883 N N . SER A 1 115 ? -19.326 4.175 26.750 1.00 70.25 115 SER A N 1
ATOM 884 C CA . SER A 1 115 ? -19.250 3.130 27.782 1.00 70.25 115 SER A CA 1
ATOM 885 C C . SER A 1 115 ? -19.513 1.720 27.239 1.00 70.25 115 SER A C 1
ATOM 887 O O . SER A 1 115 ? -19.591 0.770 28.009 1.00 70.25 115 SER A O 1
ATOM 889 N N . SER A 1 116 ? -19.669 1.570 25.920 1.00 86.12 116 SER A N 1
ATOM 890 C CA . SER A 1 116 ? -20.081 0.318 25.283 1.00 86.12 116 SER A CA 1
ATOM 891 C C . SER A 1 116 ? -19.019 -0.187 24.312 1.00 86.12 116 SER A C 1
ATOM 893 O O . SER A 1 116 ? -18.739 0.443 23.291 1.00 86.12 116 SER A O 1
ATOM 895 N N . LEU A 1 117 ? -18.480 -1.374 24.603 1.00 87.19 117 LEU A N 1
ATOM 896 C CA . LEU A 1 117 ? -17.602 -2.108 23.691 1.00 87.19 117 LEU A CA 1
ATOM 897 C C . LEU A 1 117 ? -18.302 -2.411 22.357 1.00 87.19 117 LEU A C 1
ATOM 899 O O . LEU A 1 117 ? -17.686 -2.324 21.301 1.00 87.19 117 LEU A O 1
ATOM 903 N N . LEU A 1 118 ? -19.595 -2.748 22.393 1.00 89.31 118 LEU A N 1
ATOM 904 C CA . LEU A 1 118 ? -20.355 -3.104 21.194 1.00 89.31 118 LEU A CA 1
ATOM 905 C C . LEU A 1 118 ? -20.448 -1.924 20.216 1.00 89.31 118 LEU A C 1
ATOM 907 O O . LEU A 1 118 ? -20.288 -2.121 19.011 1.00 89.31 118 LEU A O 1
ATOM 911 N N . ASP A 1 119 ? -20.627 -0.706 20.732 1.00 86.75 119 ASP A N 1
ATOM 912 C CA . ASP A 1 119 ? -20.699 0.507 19.911 1.00 86.75 119 ASP A CA 1
ATOM 913 C C . ASP A 1 119 ? -19.331 0.879 19.321 1.00 86.75 119 ASP A C 1
ATOM 915 O O . ASP A 1 119 ? -19.261 1.355 18.184 1.00 86.75 119 ASP A O 1
ATOM 919 N N . ASP A 1 120 ? -18.231 0.624 20.046 1.00 88.31 120 ASP A N 1
ATOM 920 C CA . ASP A 1 120 ? -16.878 0.766 19.489 1.00 88.31 120 ASP A CA 1
ATOM 921 C C . ASP A 1 120 ? -16.657 -0.214 18.332 1.00 88.31 120 ASP A C 1
ATOM 923 O O . ASP A 1 120 ? -16.236 0.193 17.247 1.00 88.31 120 ASP A O 1
ATOM 927 N N . LEU A 1 121 ? -17.000 -1.491 18.535 1.00 90.19 121 LEU A N 1
ATOM 928 C CA . LEU A 1 121 ? -16.832 -2.532 17.522 1.00 90.19 121 LEU A CA 1
ATOM 929 C C . LEU A 1 121 ? -17.677 -2.257 16.270 1.00 90.19 121 LEU A C 1
ATOM 931 O O . LEU A 1 121 ? -17.177 -2.435 15.159 1.00 90.19 121 LEU A O 1
ATOM 935 N N . LEU A 1 122 ? -18.907 -1.753 16.420 1.00 90.06 122 LEU A N 1
ATOM 936 C CA . LEU A 1 122 ? -19.777 -1.392 15.292 1.00 90.06 122 LEU A CA 1
ATOM 937 C C . LEU A 1 122 ? -19.157 -0.307 14.399 1.00 90.06 122 LEU A C 1
ATOM 939 O O . LEU A 1 122 ? -19.337 -0.314 13.182 1.00 90.06 122 LEU A O 1
ATOM 943 N N . ARG A 1 123 ? -18.405 0.625 14.995 1.00 84.81 123 ARG A N 1
ATOM 944 C CA . ARG A 1 123 ? -17.764 1.741 14.285 1.00 84.81 123 ARG A CA 1
ATOM 945 C C . ARG A 1 123 ? -16.475 1.352 13.589 1.00 84.81 123 ARG A C 1
ATOM 947 O O . ARG A 1 123 ? -15.888 2.208 12.924 1.00 84.81 123 ARG A O 1
ATOM 954 N N . ARG A 1 124 ? -15.990 0.123 13.738 1.00 88.88 124 ARG A N 1
ATOM 955 C CA . ARG A 1 124 ? -14.769 -0.327 13.065 1.00 88.88 124 ARG A CA 1
ATOM 956 C C . ARG A 1 124 ? -15.015 -0.555 11.584 1.00 88.88 124 ARG A C 1
ATOM 958 O O . ARG A 1 124 ? -16.134 -0.500 11.086 1.00 88.88 124 ARG A O 1
ATOM 965 N N . ASP A 1 125 ? -13.918 -0.707 10.859 1.00 91.00 125 ASP A N 1
ATOM 966 C CA . ASP A 1 125 ? -13.952 -0.777 9.408 1.00 91.00 125 ASP A CA 1
ATOM 967 C C . ASP A 1 125 ? -14.581 -2.078 8.906 1.00 91.00 125 ASP A C 1
ATOM 969 O O . ASP A 1 125 ? -15.516 -2.015 8.113 1.00 91.00 125 ASP A O 1
ATOM 973 N N . PHE A 1 126 ? -14.108 -3.228 9.390 1.00 95.50 126 PHE A N 1
ATOM 974 C CA . PHE A 1 126 ? -14.519 -4.548 8.913 1.00 95.50 126 PHE A CA 1
ATOM 975 C C . PHE A 1 126 ? -14.740 -5.533 10.059 1.00 95.50 126 PHE A C 1
ATOM 977 O O . PHE A 1 126 ? -14.099 -5.418 11.104 1.00 95.50 126 PHE A O 1
ATOM 984 N N . THR A 1 127 ? -15.600 -6.529 9.841 1.00 95.44 127 THR A N 1
ATOM 985 C CA . THR A 1 127 ? -15.952 -7.578 10.816 1.00 95.44 127 THR A CA 1
ATOM 986 C C . THR A 1 127 ? -14.715 -8.287 11.362 1.00 95.44 127 THR A C 1
ATOM 988 O O . THR A 1 127 ? -14.561 -8.412 12.574 1.00 95.44 127 THR A O 1
ATOM 991 N N . ILE A 1 128 ? -13.756 -8.619 10.493 1.00 93.25 128 ILE A N 1
ATOM 992 C CA . ILE A 1 128 ? -12.475 -9.244 10.868 1.00 93.25 128 ILE A CA 1
ATOM 993 C C . ILE A 1 128 ? -11.607 -8.389 11.809 1.00 93.25 128 ILE A C 1
ATOM 995 O O . ILE A 1 128 ? -10.690 -8.910 12.432 1.00 93.25 128 ILE A O 1
ATOM 999 N N . ASN A 1 129 ? -11.862 -7.081 11.910 1.00 92.06 129 ASN A N 1
ATOM 1000 C CA . ASN A 1 129 ? -11.187 -6.168 12.839 1.00 92.06 129 ASN A CA 1
ATOM 1001 C C . ASN A 1 129 ? -12.129 -5.680 13.956 1.00 92.06 129 ASN A C 1
ATOM 1003 O O . ASN A 1 129 ? -11.703 -4.902 14.812 1.00 92.06 129 ASN A O 1
ATOM 1007 N N . ALA A 1 130 ? -13.394 -6.107 13.945 1.00 93.12 130 ALA A N 1
ATOM 1008 C CA . ALA A 1 130 ? -14.443 -5.750 14.895 1.00 93.12 130 ALA A CA 1
ATOM 1009 C C . ALA A 1 130 ? -14.692 -6.871 15.916 1.00 93.12 130 ALA A C 1
ATOM 1011 O O . ALA A 1 130 ? -15.821 -7.108 16.340 1.00 93.12 130 ALA A O 1
ATOM 1012 N N . MET A 1 131 ? -13.610 -7.538 16.314 1.00 94.06 131 MET A N 1
ATOM 1013 C CA . MET A 1 131 ? -13.578 -8.531 17.381 1.00 94.06 131 MET A CA 1
ATOM 1014 C C . MET A 1 131 ? -12.773 -7.992 18.560 1.00 94.06 131 MET A C 1
ATOM 1016 O O . MET A 1 131 ? -11.830 -7.211 18.371 1.00 94.06 131 MET A O 1
ATOM 1020 N N . ALA A 1 132 ? -13.118 -8.449 19.759 1.00 93.75 132 ALA A N 1
ATOM 1021 C CA . ALA A 1 132 ? -12.411 -8.111 20.981 1.00 93.75 132 ALA A CA 1
ATOM 1022 C C . ALA A 1 132 ? -12.128 -9.350 21.830 1.00 93.75 132 ALA A C 1
ATOM 1024 O O . ALA A 1 132 ? -12.905 -10.300 21.832 1.00 93.75 132 ALA A O 1
ATOM 1025 N N . LEU A 1 133 ? -11.043 -9.318 22.592 1.00 93.44 133 LEU A N 1
ATOM 1026 C CA . LEU A 1 133 ? -10.727 -10.299 23.617 1.00 93.44 133 LEU A CA 1
ATOM 1027 C C . LEU A 1 133 ? -10.675 -9.577 24.963 1.00 93.44 133 LEU A C 1
ATOM 1029 O O . LEU A 1 133 ? -9.776 -8.762 25.187 1.00 93.44 133 LEU A O 1
ATOM 1033 N N . ARG A 1 134 ? -11.647 -9.839 25.840 1.00 93.31 134 ARG A N 1
ATOM 1034 C CA . ARG A 1 134 ? -11.699 -9.236 27.178 1.00 93.31 134 ARG A CA 1
ATOM 1035 C C . ARG A 1 134 ? -10.562 -9.774 28.030 1.00 93.31 134 ARG A C 1
ATOM 1037 O O . ARG A 1 134 ? -10.279 -10.972 28.026 1.00 93.31 134 ARG A O 1
ATOM 1044 N N . LEU A 1 135 ? -9.927 -8.889 28.784 1.00 92.69 135 LEU A N 1
ATOM 1045 C CA . LEU A 1 135 ? -8.811 -9.231 29.651 1.00 92.69 135 LEU A CA 1
ATOM 1046 C C . LEU A 1 135 ? -9.169 -9.013 31.121 1.00 92.69 135 LEU A C 1
ATOM 1048 O O . LEU A 1 135 ? -9.922 -8.092 31.434 1.00 92.69 135 LEU A O 1
ATOM 1052 N N . PRO A 1 136 ? -8.631 -9.848 32.028 1.00 90.56 136 PRO A N 1
ATOM 1053 C CA . PRO A 1 136 ? -7.706 -10.964 31.786 1.00 90.56 136 PRO A CA 1
ATOM 1054 C C . PRO A 1 136 ? -8.400 -12.299 31.439 1.00 90.56 136 PRO A C 1
ATOM 1056 O O . PRO A 1 136 ? -7.714 -13.302 31.267 1.00 90.56 136 PRO A O 1
ATOM 1059 N N . SER A 1 137 ? -9.737 -12.336 31.348 1.00 89.25 137 SER A N 1
ATOM 1060 C CA . SER A 1 137 ? -10.521 -13.577 31.189 1.00 89.25 137 SER A CA 1
ATOM 1061 C C . SER A 1 137 ? -10.320 -14.308 29.858 1.00 89.25 137 SER A C 1
ATOM 1063 O O . SER A 1 137 ? -10.668 -15.483 29.765 1.00 89.25 137 SER A O 1
ATOM 1065 N N . LEU A 1 138 ? -9.777 -13.631 28.843 1.00 89.31 138 LEU A N 1
ATOM 1066 C CA . LEU A 1 138 ? -9.651 -14.123 27.470 1.00 89.31 138 LEU A CA 1
ATOM 1067 C C . LEU A 1 138 ? -11.005 -14.514 26.852 1.00 89.31 138 LEU A C 1
ATOM 1069 O O . LEU A 1 138 ? -11.095 -15.432 26.039 1.00 89.31 138 LEU A O 1
ATOM 1073 N N . GLU A 1 139 ? -12.071 -13.803 27.223 1.00 91.25 139 GLU A N 1
ATOM 1074 C CA . GLU A 1 139 ? -13.392 -13.984 26.620 1.00 91.25 139 GLU A CA 1
ATOM 1075 C C . GLU A 1 139 ? -13.450 -13.294 25.251 1.00 91.25 139 GLU A C 1
ATOM 1077 O O . GLU A 1 139 ? -13.250 -12.080 25.144 1.00 91.25 139 GLU A O 1
ATOM 1082 N N . LEU A 1 140 ? -13.738 -14.065 24.201 1.00 92.44 140 LEU A N 1
ATOM 1083 C CA . LEU A 1 140 ? -13.925 -13.541 22.851 1.00 92.44 140 LEU A CA 1
ATOM 1084 C C . LEU A 1 140 ? -15.301 -12.880 22.710 1.00 92.44 140 LEU A C 1
ATOM 1086 O O . LEU A 1 140 ? -16.337 -13.516 22.894 1.00 92.44 140 LEU A O 1
ATOM 1090 N N . VAL A 1 141 ? -15.299 -11.625 22.276 1.00 93.56 141 VAL A N 1
ATOM 1091 C CA . VAL A 1 141 ? -16.482 -10.841 21.928 1.00 93.56 141 VAL A CA 1
ATOM 1092 C C . VAL A 1 141 ? -16.475 -10.606 20.417 1.00 93.56 141 VAL A C 1
ATOM 1094 O O . VAL A 1 141 ? -15.731 -9.769 19.907 1.00 93.56 141 VAL A O 1
ATOM 1097 N N . ASP A 1 142 ? -17.315 -11.356 19.702 1.00 94.31 142 ASP A N 1
ATOM 1098 C CA . ASP A 1 142 ? -17.501 -11.255 18.247 1.00 94.31 142 ASP A CA 1
ATOM 1099 C C . ASP A 1 142 ? -18.998 -11.122 17.887 1.00 94.31 142 ASP A C 1
ATOM 1101 O O . ASP A 1 142 ? -19.646 -12.096 17.495 1.00 94.31 142 ASP A O 1
ATOM 1105 N N . PRO A 1 143 ? -19.595 -9.928 18.054 1.00 92.81 143 PRO A N 1
ATOM 1106 C CA . PRO A 1 143 ? -21.022 -9.727 17.810 1.00 92.81 143 PRO A CA 1
ATOM 1107 C C . PRO A 1 143 ? -21.385 -9.690 16.317 1.00 92.81 143 PRO A C 1
ATOM 1109 O O . PRO A 1 143 ? -22.558 -9.848 15.982 1.00 92.81 143 PRO A O 1
ATOM 1112 N N . PHE A 1 144 ? -20.404 -9.493 15.427 1.00 93.62 144 PHE A N 1
ATOM 1113 C CA . PHE A 1 144 ? -20.622 -9.294 13.988 1.00 93.62 144 PHE A CA 1
ATOM 1114 C C . PHE A 1 144 ? -20.170 -10.478 13.119 1.00 93.62 144 PHE A C 1
ATOM 1116 O O . PHE A 1 144 ? -20.390 -10.464 11.910 1.00 93.62 144 PHE A O 1
ATOM 1123 N N . GLY A 1 145 ? -19.585 -11.521 13.714 1.00 92.88 145 GLY A N 1
ATOM 1124 C CA . GLY A 1 145 ? -19.162 -12.728 13.002 1.00 92.88 145 GLY A CA 1
ATOM 1125 C C . GLY A 1 145 ? -17.814 -12.590 12.293 1.00 92.88 145 GLY A C 1
ATOM 1126 O O . GLY A 1 145 ? -17.597 -13.234 11.267 1.00 92.88 145 GLY A O 1
ATOM 1127 N N . GLY A 1 146 ? -16.902 -11.779 12.828 1.00 93.00 146 GLY A N 1
ATOM 1128 C CA . GLY A 1 146 ? -15.543 -11.605 12.328 1.00 93.00 146 GLY A CA 1
ATOM 1129 C C . GLY A 1 146 ? -14.740 -12.903 12.247 1.00 93.00 146 GLY A C 1
ATOM 1130 O O . GLY A 1 146 ? -14.006 -13.078 11.276 1.00 93.00 146 GLY A O 1
ATOM 1131 N N . VAL A 1 147 ? -14.906 -13.851 13.180 1.00 91.88 147 VAL A N 1
ATOM 1132 C CA . VAL A 1 147 ? -14.217 -15.158 13.113 1.00 91.88 147 VAL A CA 1
ATOM 1133 C C . VAL A 1 147 ? -14.713 -15.968 11.920 1.00 91.88 147 VAL A C 1
ATOM 1135 O O . VAL A 1 147 ? -13.918 -16.552 11.179 1.00 91.88 147 VAL A O 1
ATOM 1138 N N . ARG A 1 148 ? -16.033 -15.985 11.709 1.00 94.12 148 ARG A N 1
ATOM 1139 C CA . ARG A 1 148 ? -16.655 -16.672 10.571 1.00 94.12 148 ARG A CA 1
ATOM 1140 C C . ARG A 1 148 ? -16.170 -16.066 9.257 1.00 94.12 148 ARG A C 1
ATOM 1142 O O . ARG A 1 148 ? -15.789 -16.810 8.358 1.00 94.12 148 ARG A O 1
ATOM 1149 N N . ASP A 1 149 ? -16.168 -14.742 9.157 1.00 94.56 149 ASP A N 1
ATOM 1150 C CA . ASP A 1 149 ? -15.770 -14.030 7.943 1.00 94.56 149 ASP A CA 1
ATOM 1151 C C . ASP A 1 149 ? -14.266 -14.196 7.661 1.00 94.56 149 ASP A C 1
ATOM 1153 O O . ASP A 1 149 ? -13.872 -14.415 6.515 1.00 94.56 149 ASP A O 1
ATOM 1157 N N . LEU A 1 150 ? -13.428 -14.209 8.706 1.00 91.44 150 LEU A N 1
ATOM 1158 C CA . LEU A 1 150 ? -11.998 -14.505 8.601 1.00 91.44 150 LEU A CA 1
ATOM 1159 C C . LEU A 1 150 ? -11.758 -15.925 8.072 1.00 91.44 150 LEU A C 1
ATOM 1161 O O . LEU A 1 150 ? -10.980 -16.103 7.136 1.00 91.44 150 LEU A O 1
ATOM 1165 N N . HIS A 1 151 ? -12.460 -16.927 8.611 1.00 91.00 151 HIS A N 1
ATOM 1166 C CA . HIS A 1 151 ? -12.374 -18.310 8.130 1.00 91.00 151 HIS A CA 1
ATOM 1167 C C . HIS A 1 151 ? -12.901 -18.455 6.693 1.00 91.00 151 HIS A C 1
ATOM 1169 O O . HIS A 1 151 ? -12.355 -19.219 5.898 1.00 91.00 151 HIS A O 1
ATOM 1175 N N . ALA A 1 152 ? -13.945 -17.706 6.332 1.00 93.75 152 ALA A N 1
ATOM 1176 C CA . ALA A 1 152 ? -14.478 -17.660 4.972 1.00 93.75 152 ALA A CA 1
ATOM 1177 C C . ALA A 1 152 ? -13.599 -16.852 3.999 1.00 93.75 152 ALA A C 1
ATOM 1179 O O . ALA A 1 152 ? -13.862 -16.868 2.799 1.00 93.75 152 ALA A O 1
ATOM 1180 N N . SER A 1 153 ? -12.565 -16.157 4.491 1.00 94.38 153 SER A N 1
ATOM 1181 C CA . SER A 1 153 ? -11.757 -15.208 3.715 1.00 94.38 153 SER A CA 1
ATOM 1182 C C . SER A 1 153 ? -12.610 -14.135 3.027 1.00 94.38 153 SER A C 1
ATOM 1184 O O . SER A 1 153 ? -12.375 -13.792 1.867 1.00 94.38 153 SER A O 1
ATOM 1186 N N . VAL A 1 154 ? -13.606 -13.606 3.744 1.00 95.75 154 VAL A N 1
ATOM 1187 C CA . VAL A 1 154 ? -14.524 -12.564 3.266 1.00 95.75 154 VAL A CA 1
ATOM 1188 C C . VAL A 1 154 ? -14.361 -11.292 4.092 1.00 95.75 154 VAL A C 1
ATOM 1190 O O . VAL A 1 154 ? -14.271 -11.324 5.315 1.00 95.75 154 VAL A O 1
ATOM 1193 N N . LEU A 1 155 ? -14.350 -10.147 3.416 1.00 95.94 155 LEU A N 1
ATOM 1194 C CA . LEU A 1 155 ? -14.332 -8.829 4.025 1.00 95.94 155 LEU A CA 1
ATOM 1195 C C . LEU A 1 155 ? -15.741 -8.224 4.009 1.00 95.94 155 LEU A C 1
ATOM 1197 O O . LEU A 1 155 ? -16.247 -7.844 2.949 1.00 95.94 155 LEU A O 1
ATOM 1201 N N . ALA A 1 156 ? -16.350 -8.114 5.188 1.00 96.44 156 ALA A N 1
ATOM 1202 C CA . ALA A 1 156 ? -17.652 -7.488 5.415 1.00 96.44 156 ALA A CA 1
ATOM 1203 C C . ALA A 1 156 ? -17.543 -6.351 6.444 1.00 96.44 156 ALA A C 1
ATOM 1205 O O . ALA A 1 156 ? -16.553 -6.251 7.172 1.00 96.44 156 ALA A O 1
ATOM 1206 N N . THR A 1 157 ? -18.546 -5.476 6.510 1.00 95.88 157 THR A N 1
ATOM 1207 C CA . THR A 1 157 ? -18.634 -4.395 7.506 1.00 95.88 157 THR A CA 1
ATOM 1208 C C . THR A 1 157 ? -19.540 -4.801 8.678 1.00 95.88 157 THR A C 1
ATOM 1210 O O . THR A 1 157 ? -20.500 -5.534 8.454 1.00 95.88 157 THR A O 1
ATOM 1213 N N . PRO A 1 158 ? -19.285 -4.333 9.919 1.00 92.75 158 PRO A N 1
ATOM 1214 C CA . PRO A 1 158 ? -20.141 -4.635 11.077 1.00 92.75 158 PRO A CA 1
ATOM 1215 C C . PRO A 1 158 ? -21.598 -4.167 10.928 1.00 92.75 158 PRO A C 1
ATOM 1217 O O . PRO A 1 158 ? -22.528 -4.865 11.319 1.00 92.75 158 PRO A O 1
ATOM 1220 N N . GLY A 1 159 ? -21.782 -2.970 10.363 1.00 91.19 159 GLY A N 1
ATOM 1221 C CA . GLY A 1 159 ? -23.077 -2.404 9.975 1.00 91.19 159 GLY A CA 1
ATOM 1222 C C . GLY A 1 159 ? -23.195 -2.265 8.457 1.00 91.19 159 GLY A C 1
ATOM 1223 O O . GLY A 1 159 ? -22.477 -2.936 7.713 1.00 91.19 159 GLY A O 1
ATOM 1224 N N . SER A 1 160 ? -24.057 -1.360 7.979 1.00 94.56 160 SER A N 1
ATOM 1225 C CA . SER A 1 160 ? -24.157 -1.113 6.536 1.00 94.56 160 SER A CA 1
ATOM 1226 C C . SER A 1 160 ? -22.854 -0.515 5.978 1.00 94.56 160 SER A C 1
ATOM 1228 O O . SER A 1 160 ? -22.278 0.399 6.592 1.00 94.56 160 SER A O 1
ATOM 1230 N N . PRO A 1 161 ? -22.375 -0.993 4.815 1.00 95.25 161 PRO A N 1
ATOM 1231 C CA . PRO A 1 161 ? -21.189 -0.436 4.176 1.00 95.25 161 PRO A CA 1
ATOM 1232 C C . PRO A 1 161 ? -21.310 1.070 3.914 1.00 95.25 161 PRO A C 1
ATOM 1234 O O . PRO A 1 161 ? -20.348 1.810 4.112 1.00 95.25 161 PRO A O 1
ATOM 1237 N N . GLU A 1 162 ? -22.501 1.552 3.557 1.00 94.94 162 GLU A N 1
ATOM 1238 C CA . GLU A 1 162 ? -22.762 2.963 3.277 1.00 94.94 162 GLU A CA 1
ATOM 1239 C C . GLU A 1 162 ? -22.603 3.841 4.515 1.00 94.94 162 GLU A C 1
ATOM 1241 O O . GLU A 1 162 ? -22.060 4.944 4.421 1.00 94.94 162 GLU A O 1
ATOM 1246 N N . SER A 1 163 ? -23.035 3.365 5.688 1.00 91.25 163 SER A N 1
ATOM 1247 C CA . SER A 1 163 ? -22.807 4.082 6.946 1.00 91.25 163 SER A CA 1
ATOM 1248 C C . SER A 1 163 ? -21.320 4.079 7.290 1.00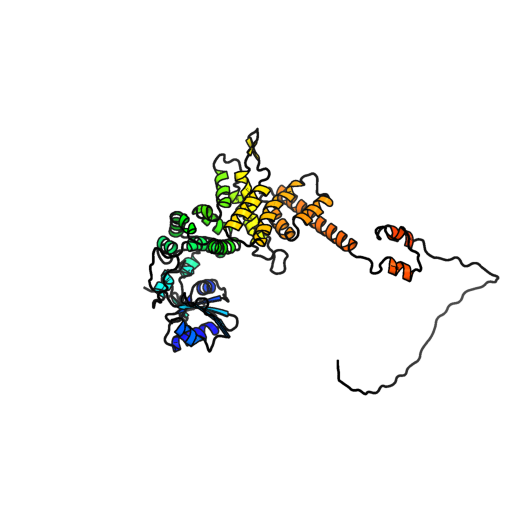 91.25 163 SER A C 1
ATOM 1250 O O . SER A 1 163 ? -20.751 5.130 7.572 1.00 91.25 163 SER A O 1
ATOM 1252 N N . SER A 1 164 ? -20.659 2.922 7.171 1.00 90.94 164 SER A N 1
ATOM 1253 C CA . SER A 1 164 ? -19.223 2.777 7.449 1.00 90.94 164 SER A CA 1
ATOM 1254 C C . SER A 1 164 ? -18.372 3.718 6.584 1.00 90.94 164 SER A C 1
ATOM 1256 O O . SER A 1 164 ? -17.510 4.442 7.088 1.00 90.94 164 SER A O 1
ATOM 1258 N N . PHE A 1 165 ? -18.642 3.771 5.279 1.00 93.81 165 PHE A N 1
ATOM 1259 C CA . PHE A 1 165 ? -17.960 4.668 4.341 1.00 93.81 165 PHE A CA 1
ATOM 1260 C C . PHE A 1 165 ? -18.404 6.120 4.481 1.00 93.81 165 PHE A C 1
ATOM 1262 O O . PHE A 1 165 ? -17.674 7.026 4.073 1.00 93.81 165 PHE A O 1
ATOM 1269 N N . SER A 1 166 ? -19.578 6.360 5.067 1.00 90.50 166 SER A N 1
ATOM 1270 C CA . SER A 1 166 ? -19.998 7.708 5.414 1.00 90.50 166 SER A CA 1
ATOM 1271 C C . SER A 1 166 ? -19.201 8.300 6.556 1.00 90.50 166 SER A C 1
ATOM 1273 O O . SER A 1 166 ? -18.861 9.483 6.474 1.00 90.50 166 SER A O 1
ATOM 1275 N N . ASP A 1 167 ? -18.867 7.479 7.543 1.00 86.31 167 ASP A N 1
ATOM 1276 C CA . ASP A 1 167 ? -18.061 7.882 8.690 1.00 86.31 167 ASP A CA 1
ATOM 1277 C C . ASP A 1 167 ? -16.594 8.106 8.300 1.00 86.31 167 ASP A C 1
ATOM 1279 O O . ASP A 1 167 ? -15.988 9.105 8.688 1.00 86.31 167 ASP A O 1
ATOM 1283 N N . ASP A 1 168 ? -16.009 7.200 7.506 1.00 89.75 168 ASP A N 1
ATOM 1284 C CA . ASP A 1 168 ? -14.661 7.381 6.956 1.00 89.75 168 ASP A CA 1
ATOM 1285 C C . ASP A 1 168 ? -14.538 6.798 5.536 1.00 89.75 168 ASP A C 1
ATOM 1287 O O . ASP A 1 168 ? -14.305 5.594 5.377 1.00 89.75 168 ASP A O 1
ATOM 1291 N N . PRO A 1 169 ? -14.601 7.643 4.486 1.00 94.69 169 PRO A N 1
ATOM 1292 C CA . PRO A 1 169 ? -14.398 7.209 3.103 1.00 94.69 169 PRO A CA 1
ATOM 1293 C C . PRO A 1 169 ? -13.057 6.509 2.839 1.00 94.69 169 PRO A C 1
ATOM 1295 O O . PRO A 1 169 ? -12.948 5.752 1.873 1.00 94.69 169 PRO A O 1
ATOM 1298 N N . LEU A 1 170 ? -12.032 6.702 3.685 1.00 95.94 170 LEU A N 1
ATOM 1299 C CA . LEU A 1 170 ? -10.757 5.987 3.548 1.00 95.94 170 LEU A CA 1
ATOM 1300 C C . LEU A 1 170 ? -10.925 4.467 3.714 1.00 95.94 170 LEU A C 1
ATOM 1302 O O . LEU A 1 170 ? -10.096 3.699 3.224 1.00 95.94 170 LEU A O 1
ATOM 1306 N N . ARG A 1 171 ? -12.004 4.001 4.353 1.00 96.69 171 ARG A N 1
ATOM 1307 C CA . ARG A 1 171 ? -12.298 2.567 4.494 1.00 96.69 171 ARG A CA 1
ATOM 1308 C C . ARG A 1 171 ? -12.441 1.852 3.154 1.00 96.69 171 ARG A C 1
ATOM 1310 O O . ARG A 1 171 ? -12.093 0.681 3.084 1.00 96.69 171 ARG A O 1
ATOM 1317 N N . MET A 1 172 ? -12.830 2.544 2.082 1.00 98.12 172 MET A N 1
ATOM 1318 C CA . MET A 1 172 ? -12.837 1.956 0.737 1.00 98.12 172 MET A CA 1
ATOM 1319 C C . MET A 1 172 ? -11.413 1.611 0.258 1.00 98.12 172 MET A C 1
ATOM 1321 O O . MET A 1 172 ? -11.176 0.526 -0.267 1.00 98.12 172 MET A O 1
ATOM 1325 N N . MET A 1 173 ? -10.429 2.481 0.526 1.00 98.19 173 MET A N 1
ATOM 1326 C CA . MET A 1 173 ? -9.012 2.172 0.274 1.00 98.19 173 MET A CA 1
ATOM 1327 C C . MET A 1 173 ? -8.511 1.048 1.188 1.00 98.19 173 MET A C 1
ATOM 1329 O O . MET A 1 173 ? -7.766 0.179 0.737 1.00 98.19 173 MET A O 1
ATOM 1333 N N . ARG A 1 174 ? -8.954 1.021 2.455 1.00 97.56 174 ARG A N 1
ATOM 1334 C CA . ARG A 1 174 ? -8.627 -0.071 3.389 1.00 97.56 174 ARG A CA 1
ATOM 1335 C C . ARG A 1 174 ? -9.189 -1.411 2.911 1.00 97.56 174 ARG A C 1
ATOM 1337 O O . ARG A 1 174 ? -8.501 -2.410 3.073 1.00 97.56 174 ARG A O 1
ATOM 1344 N N . ALA A 1 175 ? -10.377 -1.444 2.299 1.00 97.81 175 ALA A N 1
ATOM 1345 C CA . ALA A 1 175 ? -10.942 -2.668 1.724 1.00 97.81 175 ALA A CA 1
ATOM 1346 C C . ALA A 1 175 ? -10.006 -3.262 0.665 1.00 97.81 175 ALA A C 1
ATOM 1348 O O . ALA A 1 175 ? -9.617 -4.425 0.756 1.00 97.81 175 ALA A O 1
ATOM 1349 N N . ALA A 1 176 ? -9.558 -2.425 -0.275 1.00 98.00 176 ALA A N 1
ATOM 1350 C CA . ALA A 1 176 ? -8.595 -2.817 -1.299 1.00 98.00 176 ALA A CA 1
ATOM 1351 C C . ALA A 1 176 ? -7.236 -3.216 -0.707 1.00 98.00 176 ALA A C 1
ATOM 1353 O O . ALA A 1 176 ? -6.634 -4.201 -1.138 1.00 98.00 176 ALA A O 1
ATOM 1354 N N . ARG A 1 177 ? -6.771 -2.513 0.334 1.00 97.62 177 ARG A N 1
ATOM 1355 C CA . ARG A 1 177 ? -5.570 -2.909 1.078 1.00 97.62 177 ARG A CA 1
ATOM 1356 C C . ARG A 1 177 ? -5.727 -4.288 1.715 1.00 97.62 177 ARG A C 1
ATOM 1358 O O . ARG A 1 177 ? -4.807 -5.086 1.600 1.00 97.62 177 ARG A O 1
ATOM 1365 N N . PHE A 1 178 ? -6.832 -4.583 2.398 1.00 96.00 178 PHE A N 1
ATOM 1366 C CA . PHE A 1 178 ? -7.015 -5.879 3.058 1.00 96.00 178 PHE A CA 1
ATOM 1367 C C . PHE A 1 178 ? -7.170 -7.019 2.058 1.00 96.00 178 PHE A C 1
ATOM 1369 O O . PHE A 1 178 ? -6.571 -8.070 2.276 1.00 96.00 178 PHE A O 1
ATOM 1376 N N . ALA A 1 179 ? -7.863 -6.792 0.940 1.00 97.12 179 ALA A N 1
ATOM 1377 C CA . ALA A 1 179 ? -7.873 -7.734 -0.176 1.00 97.12 179 ALA A CA 1
ATOM 1378 C C . ALA A 1 179 ? -6.437 -8.052 -0.635 1.00 97.12 179 ALA A C 1
ATOM 1380 O O . ALA A 1 179 ? -6.068 -9.219 -0.755 1.00 97.12 179 ALA A O 1
ATOM 1381 N N . ALA A 1 180 ? -5.583 -7.030 -0.768 1.00 97.19 180 ALA A N 1
ATOM 1382 C CA . ALA A 1 180 ? -4.181 -7.222 -1.131 1.00 97.19 180 ALA A CA 1
ATOM 1383 C C . ALA A 1 180 ? -3.305 -7.841 -0.027 1.00 97.19 180 ALA A C 1
ATOM 1385 O O . ALA A 1 180 ? -2.386 -8.596 -0.322 1.00 97.19 180 ALA A O 1
ATOM 1386 N N . GLN A 1 181 ? -3.525 -7.526 1.247 1.00 94.19 181 GLN A N 1
ATOM 1387 C CA . GLN A 1 181 ? -2.674 -8.005 2.344 1.00 94.19 181 GLN A CA 1
ATOM 1388 C C . GLN A 1 181 ? -3.020 -9.427 2.788 1.00 94.19 181 GLN A C 1
ATOM 1390 O O . GLN A 1 181 ? -2.121 -10.185 3.146 1.00 94.19 181 GLN A O 1
ATOM 1395 N N . LEU A 1 182 ? -4.309 -9.765 2.793 1.00 91.19 182 LEU A N 1
ATOM 1396 C CA . LEU A 1 182 ? -4.825 -11.009 3.362 1.00 91.19 182 LEU A CA 1
ATOM 1397 C C . LEU A 1 182 ? -5.314 -11.999 2.299 1.00 91.19 182 LEU A C 1
ATOM 1399 O O . LEU A 1 182 ? -5.555 -13.150 2.638 1.00 91.19 182 LEU A O 1
ATOM 1403 N N . GLY A 1 183 ? -5.471 -11.573 1.039 1.00 93.25 183 GLY A N 1
ATOM 1404 C CA . GLY A 1 183 ? -6.017 -12.430 -0.019 1.00 93.25 183 GLY A CA 1
ATOM 1405 C C . GLY A 1 183 ? -7.508 -12.728 0.159 1.00 93.25 183 GLY A C 1
ATOM 1406 O O . GLY A 1 183 ? -7.987 -13.764 -0.291 1.00 93.25 183 GLY A O 1
ATOM 1407 N N . VAL A 1 184 ? -8.237 -11.842 0.845 1.00 94.44 184 VAL A N 1
ATOM 1408 C CA . VAL A 1 184 ? -9.671 -11.996 1.126 1.00 94.44 184 VAL A CA 1
ATOM 1409 C C . VAL A 1 184 ? -10.530 -11.435 -0.005 1.00 94.44 184 VAL A C 1
ATOM 1411 O O . VAL A 1 184 ? -10.206 -10.404 -0.599 1.00 94.44 184 VAL A O 1
ATOM 1414 N N . ALA A 1 185 ? -11.660 -12.084 -0.269 1.00 95.62 185 ALA A N 1
ATOM 1415 C CA . ALA A 1 185 ? -12.692 -11.564 -1.154 1.00 95.62 185 ALA A CA 1
ATOM 1416 C C . ALA A 1 185 ? -13.519 -10.496 -0.429 1.00 95.62 185 ALA A C 1
ATOM 1418 O O . ALA A 1 185 ? -13.784 -10.600 0.762 1.00 95.62 185 ALA A O 1
ATOM 1419 N N . VAL A 1 186 ? -13.972 -9.468 -1.137 1.00 96.81 186 VAL A N 1
ATOM 1420 C CA . VAL A 1 186 ? -14.866 -8.451 -0.560 1.00 96.81 186 VAL A CA 1
ATOM 1421 C C . VAL A 1 186 ? -16.320 -8.898 -0.711 1.00 96.81 186 VAL A C 1
ATOM 1423 O O . VAL A 1 186 ? -16.668 -9.485 -1.731 1.00 96.81 186 VAL A O 1
ATOM 1426 N N . HIS A 1 187 ? -17.170 -8.673 0.289 1.00 97.00 187 HIS A N 1
ATOM 1427 C CA . HIS A 1 187 ? -18.601 -8.977 0.182 1.00 97.00 187 HIS A CA 1
ATOM 1428 C C . HIS A 1 187 ? -19.279 -8.101 -0.892 1.00 97.00 187 HIS A C 1
ATOM 1430 O O . HIS A 1 187 ? -18.868 -6.957 -1.101 1.00 97.00 187 HIS A O 1
ATOM 1436 N N . ASP A 1 188 ? -20.324 -8.601 -1.562 1.00 96.00 188 ASP A N 1
ATOM 1437 C CA . ASP A 1 188 ? -20.998 -7.875 -2.655 1.00 96.00 188 ASP A CA 1
ATOM 1438 C C . ASP A 1 188 ? -21.545 -6.515 -2.220 1.00 96.00 188 ASP A C 1
ATOM 1440 O O . ASP A 1 188 ? -21.280 -5.516 -2.883 1.00 96.00 188 ASP A O 1
ATOM 1444 N N . ASP A 1 189 ? -22.209 -6.444 -1.066 1.00 96.62 189 ASP A N 1
ATOM 1445 C CA . ASP A 1 189 ? -22.723 -5.174 -0.531 1.00 96.62 189 ASP A CA 1
ATOM 1446 C C . ASP A 1 189 ? -21.607 -4.140 -0.325 1.00 96.62 189 ASP A C 1
ATOM 1448 O O . ASP A 1 189 ? -21.774 -2.956 -0.613 1.00 96.62 189 ASP A O 1
ATOM 1452 N N . VAL A 1 190 ? -20.425 -4.590 0.110 1.00 97.12 190 VAL A N 1
ATOM 1453 C CA . VAL A 1 190 ? -19.261 -3.716 0.285 1.00 97.12 190 VAL A CA 1
ATOM 1454 C C . VAL A 1 190 ? -18.758 -3.231 -1.077 1.00 97.12 190 VAL A C 1
ATOM 1456 O O . VAL A 1 190 ? -18.491 -2.040 -1.228 1.00 97.12 190 VAL A O 1
ATOM 1459 N N . ARG A 1 191 ? -18.686 -4.106 -2.092 1.00 97.19 191 ARG A N 1
ATOM 1460 C CA . ARG A 1 191 ? -18.321 -3.720 -3.471 1.00 97.19 191 ARG A CA 1
ATOM 1461 C C . ARG A 1 191 ? -19.306 -2.716 -4.078 1.00 97.19 191 ARG A C 1
ATOM 1463 O O . ARG A 1 191 ? -18.886 -1.740 -4.707 1.00 97.19 191 ARG A O 1
ATOM 1470 N N . LEU A 1 192 ? -20.606 -2.941 -3.890 1.00 97.69 192 LEU A N 1
ATOM 1471 C CA . LEU A 1 192 ? -21.666 -2.063 -4.386 1.00 97.69 192 LEU A CA 1
ATOM 1472 C C . LEU A 1 192 ? -21.582 -0.682 -3.733 1.00 97.69 192 LEU A C 1
ATOM 1474 O O . LEU A 1 192 ? -21.572 0.326 -4.441 1.00 97.69 192 LEU A O 1
ATOM 1478 N N . ALA A 1 193 ? -21.419 -0.626 -2.411 1.00 97.69 193 ALA A N 1
ATOM 1479 C CA . ALA A 1 193 ? -21.253 0.632 -1.693 1.00 97.69 193 ALA A CA 1
ATOM 1480 C C . ALA A 1 193 ? -19.955 1.360 -2.069 1.00 97.69 193 ALA A C 1
ATOM 1482 O O . ALA A 1 193 ? -19.970 2.580 -2.230 1.00 97.69 193 ALA A O 1
ATOM 1483 N N . MET A 1 194 ? -18.845 0.636 -2.275 1.00 98.00 194 MET A N 1
ATOM 1484 C CA . MET A 1 194 ? -17.600 1.229 -2.783 1.00 98.00 194 MET A CA 1
ATOM 1485 C C . MET A 1 194 ? -17.839 1.925 -4.125 1.00 98.00 194 MET A C 1
ATOM 1487 O O . MET A 1 194 ? -17.405 3.059 -4.308 1.00 98.00 194 MET A O 1
ATOM 1491 N N . SER A 1 195 ? -18.580 1.278 -5.027 1.00 97.62 195 SER A N 1
ATOM 1492 C CA . SER A 1 195 ? -18.901 1.826 -6.349 1.00 97.62 195 SER A CA 1
ATOM 1493 C C . SER A 1 195 ? -19.827 3.040 -6.259 1.00 97.62 195 SER A C 1
ATOM 1495 O O . SER A 1 195 ? -19.558 4.082 -6.855 1.00 97.62 195 SER A O 1
ATOM 1497 N N . GLY A 1 196 ? -20.892 2.947 -5.458 1.00 97.75 196 GLY A N 1
ATOM 1498 C CA . GLY A 1 196 ? -21.863 4.030 -5.276 1.00 97.75 196 GLY A CA 1
ATOM 1499 C C . GLY A 1 196 ? -21.309 5.255 -4.542 1.00 97.75 196 GLY A C 1
ATOM 1500 O O . GLY A 1 196 ? -21.860 6.347 -4.669 1.00 97.75 196 GLY A O 1
ATOM 1501 N N . MET A 1 197 ? -20.220 5.100 -3.781 1.00 97.38 197 MET A N 1
ATOM 1502 C CA . MET A 1 197 ? -19.657 6.154 -2.928 1.00 97.38 197 MET A CA 1
ATOM 1503 C C . MET A 1 197 ? -18.227 6.557 -3.297 1.00 97.38 197 MET A C 1
ATOM 1505 O O . MET A 1 197 ? -17.640 7.384 -2.592 1.00 97.38 197 MET A O 1
ATOM 1509 N N . ALA A 1 198 ? -17.673 6.033 -4.395 1.00 96.75 198 ALA A N 1
ATOM 1510 C CA . ALA A 1 198 ? -16.274 6.211 -4.782 1.00 96.75 198 ALA A CA 1
ATOM 1511 C C . ALA A 1 198 ? -15.827 7.684 -4.784 1.00 96.75 198 ALA A C 1
ATOM 1513 O O . ALA A 1 198 ? -14.749 8.013 -4.286 1.00 96.75 198 ALA A O 1
ATOM 1514 N N . GLU A 1 199 ? -16.687 8.601 -5.245 1.00 96.50 199 GLU A N 1
ATOM 1515 C CA . GLU A 1 199 ? -16.395 10.039 -5.293 1.00 96.50 199 GLU A CA 1
ATOM 1516 C C . GLU A 1 199 ? -16.045 10.649 -3.930 1.00 96.50 199 GLU A C 1
ATOM 1518 O O . GLU A 1 199 ? -15.292 11.626 -3.857 1.00 96.50 199 GLU A O 1
ATOM 1523 N N . ARG A 1 200 ? -16.567 10.081 -2.836 1.00 95.31 200 ARG A N 1
ATOM 1524 C CA . ARG A 1 200 ? -16.340 10.599 -1.483 1.00 95.31 200 ARG A CA 1
ATOM 1525 C C . ARG A 1 200 ? -14.882 10.537 -1.069 1.00 95.31 200 ARG A C 1
ATOM 1527 O O . ARG A 1 200 ? -14.488 11.300 -0.191 1.00 95.31 200 ARG A O 1
ATOM 1534 N N . ILE A 1 201 ? -14.055 9.718 -1.719 1.00 96.31 201 ILE A N 1
ATOM 1535 C CA . ILE A 1 201 ? -12.615 9.684 -1.450 1.00 96.31 201 ILE A CA 1
ATOM 1536 C C . ILE A 1 201 ? -11.944 11.049 -1.668 1.00 96.31 201 ILE A C 1
ATOM 1538 O O . ILE A 1 201 ? -10.948 11.346 -1.013 1.00 96.31 201 ILE A O 1
ATOM 1542 N N . LYS A 1 202 ? -12.522 11.927 -2.505 1.00 95.12 202 LYS A N 1
ATOM 1543 C CA . LYS A 1 202 ? -12.018 13.287 -2.778 1.00 95.12 202 LYS A CA 1
ATOM 1544 C C . LYS A 1 202 ? -11.922 14.170 -1.526 1.00 95.12 202 LYS A C 1
ATOM 1546 O O . LYS A 1 202 ? -11.160 15.134 -1.528 1.00 95.12 202 LYS A O 1
ATOM 1551 N N . ILE A 1 203 ? -12.688 13.879 -0.468 1.00 93.31 203 ILE A N 1
ATOM 1552 C CA . ILE A 1 203 ? -12.652 14.673 0.776 1.00 93.31 203 ILE A CA 1
ATOM 1553 C C . ILE A 1 203 ? -11.470 14.294 1.682 1.00 93.31 203 ILE A C 1
ATOM 1555 O O . ILE A 1 203 ? -11.100 15.068 2.576 1.00 93.31 203 ILE A O 1
ATOM 1559 N N . ILE A 1 204 ? -10.883 13.115 1.448 1.00 94.44 204 ILE A N 1
ATOM 1560 C CA . ILE A 1 204 ? -9.752 12.573 2.196 1.00 94.44 204 ILE A CA 1
ATOM 1561 C C . ILE A 1 204 ? -8.451 13.196 1.690 1.00 94.44 204 ILE A C 1
ATOM 1563 O O . ILE A 1 204 ? -8.290 13.486 0.506 1.00 94.44 204 ILE A O 1
ATOM 1567 N N . SER A 1 205 ? -7.509 13.432 2.604 1.00 96.06 205 SER A N 1
ATOM 1568 C CA . SER A 1 205 ? -6.206 13.973 2.230 1.00 96.06 205 SER A CA 1
ATOM 1569 C C . SER A 1 205 ? -5.409 12.983 1.379 1.00 96.06 205 SER A C 1
ATOM 1571 O O . SER A 1 205 ? -5.472 11.764 1.565 1.00 96.06 205 SER A O 1
ATOM 1573 N N . ALA A 1 206 ? -4.608 13.528 0.467 1.00 96.75 206 ALA A N 1
ATOM 1574 C CA . ALA A 1 206 ? -3.760 12.752 -0.425 1.00 96.75 206 ALA A CA 1
ATOM 1575 C C . ALA A 1 206 ? -2.768 11.860 0.340 1.00 96.75 206 ALA A C 1
ATOM 1577 O O . ALA A 1 206 ? -2.509 10.737 -0.075 1.00 96.75 206 ALA A O 1
ATOM 1578 N N . GLU A 1 207 ? -2.262 12.324 1.484 1.00 96.94 207 GLU A N 1
ATOM 1579 C CA . GLU A 1 207 ? -1.324 11.600 2.341 1.00 96.94 207 GLU A CA 1
ATOM 1580 C C . GLU A 1 207 ? -1.939 10.325 2.930 1.00 96.94 207 GLU A C 1
ATOM 1582 O O . GLU A 1 207 ? -1.289 9.282 2.932 1.00 96.94 207 GLU A O 1
ATOM 1587 N N . ARG A 1 208 ? -3.206 10.379 3.367 1.00 96.25 208 ARG A N 1
ATOM 1588 C CA . ARG A 1 208 ? -3.908 9.200 3.899 1.00 96.25 208 ARG A CA 1
ATOM 1589 C C . ARG A 1 208 ? -4.195 8.186 2.791 1.00 96.25 208 ARG A C 1
ATOM 1591 O O . ARG A 1 208 ? -4.011 6.991 2.989 1.00 96.25 208 ARG A O 1
ATOM 1598 N N . VAL A 1 209 ? -4.586 8.659 1.604 1.00 98.00 209 VAL A N 1
ATOM 1599 C CA . VAL A 1 209 ? -4.754 7.795 0.420 1.00 98.00 209 VAL A CA 1
ATOM 1600 C C . VAL A 1 209 ? -3.424 7.149 0.024 1.00 98.00 209 VAL A C 1
ATOM 1602 O O . VAL A 1 209 ? -3.379 5.949 -0.242 1.00 98.00 209 VAL A O 1
ATOM 1605 N N . ARG A 1 210 ? -2.331 7.922 0.027 1.00 98.12 210 ARG A N 1
ATOM 1606 C CA . ARG A 1 210 ? -0.970 7.452 -0.255 1.00 98.12 210 ARG A CA 1
ATOM 1607 C C . ARG A 1 210 ? -0.556 6.328 0.691 1.00 98.12 210 ARG A C 1
ATOM 1609 O O . ARG A 1 210 ? -0.025 5.326 0.228 1.00 98.12 210 ARG A O 1
ATOM 1616 N N . GLU A 1 211 ? -0.786 6.480 1.991 1.00 97.94 211 GLU A N 1
ATOM 1617 C CA . GLU A 1 211 ? -0.432 5.463 2.990 1.00 97.94 211 GLU A CA 1
ATOM 1618 C C . GLU A 1 211 ? -1.152 4.133 2.755 1.00 97.94 211 GLU A C 1
ATOM 1620 O O . GLU A 1 211 ? -0.521 3.076 2.805 1.00 97.94 211 GLU A O 1
ATOM 1625 N N . GLU A 1 212 ? -2.450 4.172 2.446 1.00 98.25 212 GLU A N 1
ATOM 1626 C CA . GLU A 1 212 ? -3.206 2.964 2.104 1.00 98.25 212 GLU A CA 1
ATOM 1627 C C . GLU A 1 212 ? -2.732 2.354 0.779 1.00 98.25 212 GLU A C 1
ATOM 1629 O O . GLU A 1 212 ? -2.572 1.137 0.691 1.00 98.25 212 GLU A O 1
ATOM 1634 N N . LEU A 1 213 ? -2.423 3.182 -0.225 1.00 98.50 213 LEU A N 1
ATOM 1635 C CA . LEU A 1 213 ? -1.898 2.719 -1.509 1.00 98.50 213 LEU A CA 1
ATOM 1636 C C . LEU A 1 213 ? -0.536 2.025 -1.366 1.00 98.50 213 LEU A C 1
ATOM 1638 O O . LEU A 1 213 ? -0.333 0.959 -1.943 1.00 98.50 213 LEU A O 1
ATOM 1642 N N . VAL A 1 214 ? 0.393 2.597 -0.595 1.00 98.50 214 VAL A N 1
ATOM 1643 C CA . VAL A 1 214 ? 1.712 1.986 -0.352 1.00 98.50 214 VAL A CA 1
ATOM 1644 C C . VAL A 1 214 ? 1.548 0.610 0.290 1.00 98.50 214 VAL A C 1
ATOM 1646 O O . VAL A 1 214 ? 2.143 -0.364 -0.168 1.00 98.50 214 VAL A O 1
ATOM 1649 N N . LYS A 1 215 ? 0.692 0.507 1.313 1.00 98.12 215 LYS A N 1
ATOM 1650 C CA . LYS A 1 215 ? 0.415 -0.766 1.993 1.00 98.12 215 LYS A CA 1
ATOM 1651 C C . LYS A 1 215 ? -0.283 -1.785 1.086 1.00 98.12 215 LYS A C 1
ATOM 1653 O O . LYS A 1 215 ? -0.018 -2.975 1.226 1.00 98.12 215 LYS A O 1
ATOM 1658 N N . LEU A 1 216 ? -1.155 -1.334 0.182 1.00 98.44 216 LEU A N 1
ATOM 1659 C CA . LEU A 1 216 ? -1.819 -2.176 -0.816 1.00 98.44 216 LEU A CA 1
ATOM 1660 C C . LEU A 1 216 ? -0.803 -2.756 -1.805 1.00 98.44 216 LEU A C 1
ATOM 1662 O O . LEU A 1 216 ? -0.762 -3.969 -1.993 1.00 98.44 216 LEU A O 1
ATOM 1666 N N . VAL A 1 217 ? 0.047 -1.913 -2.397 1.00 98.44 217 VAL A N 1
ATOM 1667 C CA . VAL A 1 217 ? 1.063 -2.333 -3.382 1.00 98.44 217 VAL A CA 1
ATOM 1668 C C . VAL A 1 217 ? 2.088 -3.289 -2.757 1.00 98.44 217 VAL A C 1
ATOM 1670 O O . VAL A 1 217 ? 2.518 -4.252 -3.393 1.00 98.44 217 VAL A O 1
ATOM 1673 N N . ASN A 1 218 ? 2.429 -3.077 -1.486 1.00 97.94 218 ASN A N 1
ATOM 1674 C CA . ASN A 1 218 ? 3.310 -3.964 -0.723 1.00 97.94 218 ASN A CA 1
ATOM 1675 C C . ASN A 1 218 ? 2.609 -5.221 -0.175 1.00 97.94 218 ASN A C 1
ATOM 1677 O O . ASN A 1 218 ? 3.261 -6.043 0.467 1.00 97.94 218 ASN A O 1
ATOM 1681 N N . GLY A 1 219 ? 1.301 -5.384 -0.402 1.00 96.19 219 GLY A N 1
ATOM 1682 C CA . GLY A 1 219 ? 0.546 -6.565 0.015 1.00 96.19 219 GLY A CA 1
ATOM 1683 C C . GLY A 1 219 ? 1.039 -7.856 -0.647 1.00 96.19 219 GLY A C 1
ATOM 1684 O O . GLY A 1 219 ? 1.792 -7.830 -1.620 1.00 96.19 219 GLY A O 1
ATOM 1685 N N . ALA A 1 220 ? 0.606 -9.003 -0.124 1.00 94.94 220 ALA A N 1
ATOM 1686 C CA . ALA A 1 220 ? 0.932 -10.314 -0.694 1.00 94.94 220 ALA A CA 1
ATOM 1687 C C . ALA A 1 220 ? 0.219 -10.572 -2.038 1.00 94.94 220 ALA A C 1
ATOM 1689 O O . ALA A 1 220 ? 0.738 -11.281 -2.894 1.00 94.94 220 ALA A O 1
ATOM 1690 N N . HIS A 1 221 ? -0.946 -9.955 -2.235 1.00 96.81 221 HIS A N 1
ATOM 1691 C CA . HIS A 1 221 ? -1.836 -10.109 -3.385 1.00 96.81 221 HIS A CA 1
ATOM 1692 C C . HIS A 1 221 ? -2.182 -8.741 -4.006 1.00 96.81 221 HIS A C 1
ATOM 1694 O O . HIS A 1 221 ? -3.357 -8.377 -4.090 1.00 96.81 221 HIS A O 1
ATOM 1700 N N . PRO A 1 222 ? -1.193 -7.933 -4.434 1.00 97.38 222 PRO A N 1
ATOM 1701 C CA . PRO A 1 222 ? -1.434 -6.545 -4.828 1.00 97.38 222 PRO A CA 1
ATOM 1702 C C . PRO A 1 222 ? -2.381 -6.427 -6.032 1.00 97.38 222 PRO A C 1
ATOM 1704 O O . PRO A 1 222 ? -3.152 -5.471 -6.093 1.00 97.38 222 PRO A O 1
ATOM 1707 N N . ARG A 1 223 ? -2.408 -7.431 -6.925 1.00 97.19 223 ARG A N 1
ATOM 1708 C CA . ARG A 1 223 ? -3.392 -7.548 -8.012 1.00 97.19 223 ARG A CA 1
ATOM 1709 C C . ARG A 1 223 ? -4.829 -7.428 -7.503 1.00 97.19 223 ARG A C 1
ATOM 1711 O O . ARG A 1 223 ? -5.546 -6.560 -7.978 1.00 97.19 223 ARG A O 1
ATOM 1718 N N . ALA A 1 224 ? -5.215 -8.227 -6.505 1.00 96.88 224 ALA A N 1
ATOM 1719 C CA . ALA A 1 224 ? -6.586 -8.254 -5.992 1.00 96.88 224 ALA A CA 1
ATOM 1720 C C . ALA A 1 224 ? -7.036 -6.884 -5.457 1.00 96.88 224 ALA A C 1
ATOM 1722 O O . ALA A 1 224 ? -8.174 -6.469 -5.663 1.00 96.88 224 ALA A O 1
ATOM 1723 N N . GLY A 1 225 ? -6.128 -6.150 -4.803 1.00 97.50 225 GLY A N 1
ATOM 1724 C CA . GLY A 1 225 ? -6.401 -4.789 -4.348 1.00 97.50 225 GLY A CA 1
ATOM 1725 C C . GLY A 1 225 ? -6.568 -3.801 -5.503 1.00 97.50 225 GLY A C 1
ATOM 1726 O O . GLY A 1 225 ? -7.505 -3.007 -5.488 1.00 97.50 225 GLY A O 1
ATOM 1727 N N . ILE A 1 226 ? -5.685 -3.837 -6.508 1.00 98.06 226 ILE A N 1
ATOM 1728 C CA . ILE A 1 226 ? -5.768 -2.936 -7.669 1.00 98.06 226 ILE A CA 1
ATOM 1729 C C . ILE A 1 226 ? -6.999 -3.240 -8.533 1.00 98.06 226 ILE A C 1
ATOM 1731 O O . ILE A 1 226 ? -7.671 -2.295 -8.946 1.00 98.06 226 ILE A O 1
ATOM 1735 N N . ASP A 1 227 ? -7.318 -4.516 -8.765 1.00 96.38 227 ASP A N 1
ATOM 1736 C CA . ASP A 1 227 ? -8.539 -4.941 -9.462 1.00 96.38 227 ASP A CA 1
ATOM 1737 C C . ASP A 1 227 ? -9.773 -4.380 -8.755 1.00 96.38 227 ASP A C 1
ATOM 1739 O O . ASP A 1 227 ? -10.575 -3.695 -9.386 1.00 96.38 227 ASP A O 1
ATOM 1743 N N . LEU A 1 228 ? -9.869 -4.528 -7.429 1.00 97.69 228 LEU A N 1
ATOM 1744 C CA . LEU A 1 228 ? -10.990 -3.976 -6.668 1.00 97.69 228 LEU A CA 1
ATOM 1745 C C . LEU A 1 228 ? -11.113 -2.450 -6.825 1.00 97.69 228 LEU A C 1
ATOM 1747 O O . LEU A 1 228 ? -12.222 -1.934 -6.981 1.00 97.69 228 LEU A O 1
ATOM 1751 N N . LEU A 1 229 ? -9.999 -1.706 -6.798 1.00 97.88 229 LEU A N 1
ATOM 1752 C CA . LEU A 1 229 ? -10.032 -0.254 -7.016 1.00 97.88 229 LEU A CA 1
ATOM 1753 C C . LEU A 1 229 ? -10.577 0.097 -8.406 1.00 97.88 229 LEU A C 1
ATOM 1755 O O . LEU A 1 229 ? -11.330 1.059 -8.539 1.00 97.88 229 LEU A O 1
ATOM 1759 N N . VAL A 1 230 ? -10.189 -0.653 -9.437 1.00 96.19 230 VAL A N 1
ATOM 1760 C CA . VAL A 1 230 ? -10.606 -0.401 -10.823 1.00 96.19 230 VAL A CA 1
ATOM 1761 C C . VAL A 1 230 ? -12.050 -0.832 -11.062 1.00 96.19 230 VAL A C 1
ATOM 1763 O O . VAL A 1 230 ? -12.807 -0.089 -11.679 1.00 96.19 230 VAL A O 1
ATOM 1766 N N . GLU A 1 231 ? -12.462 -1.993 -10.560 1.00 95.12 231 GLU A N 1
ATOM 1767 C CA . GLU A 1 231 ? -13.829 -2.509 -10.685 1.00 95.12 231 GLU A CA 1
ATOM 1768 C C . GLU A 1 231 ? -14.860 -1.618 -9.997 1.00 95.12 231 GLU A C 1
ATOM 1770 O O . GLU A 1 231 ? -15.945 -1.416 -10.534 1.00 95.12 231 GLU A O 1
ATOM 1775 N N . THR A 1 232 ? -14.507 -1.046 -8.845 1.00 96.88 232 THR A N 1
ATOM 1776 C CA . THR A 1 232 ? -15.391 -0.140 -8.096 1.00 96.88 232 THR A CA 1
ATOM 1777 C C . THR A 1 232 ? -15.335 1.309 -8.589 1.00 96.88 232 THR A C 1
ATOM 1779 O O . THR A 1 232 ? -15.966 2.183 -8.004 1.00 96.88 232 THR A O 1
ATOM 1782 N N . GLY A 1 233 ? -14.540 1.615 -9.621 1.00 96.62 233 GLY A N 1
ATOM 1783 C CA . GLY A 1 233 ? -14.332 2.985 -10.110 1.00 96.62 233 GLY A CA 1
ATOM 1784 C C . GLY A 1 233 ? -13.521 3.882 -9.163 1.00 96.62 233 GLY A C 1
ATOM 1785 O O . GLY A 1 233 ? -13.173 5.007 -9.518 1.00 96.62 233 GLY A O 1
ATOM 1786 N N . LEU A 1 234 ? -13.134 3.400 -7.977 1.00 97.12 234 LEU A N 1
ATOM 1787 C CA . LEU A 1 234 ? -12.346 4.171 -7.013 1.00 97.12 234 LEU A CA 1
ATOM 1788 C C . LEU A 1 234 ? -10.975 4.579 -7.578 1.00 97.12 234 LEU A C 1
ATOM 1790 O O . LEU A 1 234 ? -10.475 5.672 -7.290 1.00 97.12 234 LEU A O 1
ATOM 1794 N N . ALA A 1 235 ? -10.391 3.731 -8.429 1.00 97.00 235 ALA A N 1
ATOM 1795 C CA . ALA A 1 235 ? -9.144 3.999 -9.135 1.00 97.00 235 ALA A CA 1
ATOM 1796 C C . ALA A 1 235 ? -9.218 5.258 -10.012 1.00 97.00 235 ALA A C 1
ATOM 1798 O O . ALA A 1 235 ? -8.207 5.936 -10.143 1.00 97.00 235 ALA A O 1
ATOM 1799 N N . GLU A 1 236 ? -10.382 5.661 -10.529 1.00 96.00 236 GLU A N 1
ATOM 1800 C CA . GLU A 1 236 ? -10.512 6.894 -11.326 1.00 96.00 236 GLU A CA 1
ATOM 1801 C C . GLU A 1 236 ? -10.143 8.158 -10.534 1.00 96.00 236 GLU A C 1
ATOM 1803 O O . GLU A 1 236 ? -9.693 9.159 -11.096 1.00 96.00 236 GLU A O 1
ATOM 1808 N N . PHE A 1 237 ? -10.274 8.108 -9.209 1.00 96.50 237 PHE A N 1
ATOM 1809 C CA . PHE A 1 237 ? -9.928 9.221 -8.331 1.00 96.50 237 PHE A CA 1
ATOM 1810 C C . PHE A 1 237 ? -8.486 9.135 -7.835 1.00 96.50 237 PHE A C 1
ATOM 1812 O O . PHE A 1 237 ? -7.785 10.151 -7.783 1.00 96.50 237 PHE A O 1
ATOM 1819 N N . VAL A 1 238 ? -8.029 7.932 -7.476 1.00 96.12 238 VAL A N 1
ATOM 1820 C CA . VAL A 1 238 ? -6.731 7.744 -6.805 1.00 96.12 238 VAL A CA 1
ATOM 1821 C C . VAL A 1 238 ? -5.590 7.393 -7.767 1.00 96.12 238 VAL A C 1
ATOM 1823 O O . VAL A 1 238 ? -4.471 7.868 -7.572 1.00 96.12 238 VAL A O 1
ATOM 1826 N N . LEU A 1 239 ? -5.870 6.628 -8.824 1.00 96.31 239 LEU A N 1
ATOM 1827 C CA . LEU A 1 239 ? -4.931 6.133 -9.842 1.00 96.31 239 LEU A CA 1
ATOM 1828 C C . LEU A 1 239 ? -5.569 6.117 -11.253 1.00 96.31 239 LEU A C 1
ATOM 1830 O O . LEU A 1 239 ? -5.627 5.062 -11.892 1.00 96.31 239 LEU A O 1
ATOM 1834 N N . PRO A 1 240 ? -6.048 7.262 -11.777 1.00 95.94 240 PRO A N 1
ATOM 1835 C CA . PRO A 1 240 ? -6.755 7.303 -13.060 1.00 95.94 240 PRO A CA 1
ATOM 1836 C C . PRO A 1 240 ? -5.916 6.783 -14.228 1.00 95.94 240 PRO A C 1
ATOM 1838 O O . PRO A 1 240 ? -6.457 6.249 -15.191 1.00 95.94 240 PRO A O 1
ATOM 1841 N N . GLU A 1 241 ? -4.592 6.919 -14.147 1.00 95.94 241 GLU A N 1
ATOM 1842 C CA . GLU A 1 241 ? -3.659 6.395 -15.142 1.00 95.94 241 GLU A CA 1
ATOM 1843 C C . GLU A 1 241 ? -3.736 4.866 -15.270 1.00 95.94 241 GLU A C 1
ATOM 1845 O O . GLU A 1 241 ? -3.576 4.343 -16.368 1.00 95.94 241 GLU A O 1
ATOM 1850 N N . VAL A 1 242 ? -4.015 4.159 -14.171 1.00 94.94 242 VAL A N 1
ATOM 1851 C CA . VAL A 1 242 ? -4.186 2.700 -14.159 1.00 94.94 242 VAL A CA 1
ATOM 1852 C C . VAL A 1 242 ? -5.563 2.323 -14.704 1.00 94.94 242 VAL A C 1
ATOM 1854 O O . VAL A 1 242 ? -5.648 1.434 -15.548 1.00 94.94 242 VAL A O 1
ATOM 1857 N N . SER A 1 243 ? -6.629 3.035 -14.314 1.00 92.31 243 SER A N 1
ATOM 1858 C CA . SER A 1 243 ? -7.969 2.828 -14.891 1.00 92.31 243 SER A CA 1
ATOM 1859 C C . SER A 1 243 ? -7.979 3.014 -16.411 1.00 92.31 243 SER A C 1
ATOM 1861 O O . SER A 1 243 ? -8.615 2.246 -17.130 1.00 92.31 243 SER A O 1
ATOM 1863 N N . ALA A 1 244 ? -7.232 4.000 -16.917 1.00 90.56 244 ALA A N 1
ATOM 1864 C CA . ALA A 1 244 ? -7.146 4.292 -18.346 1.00 90.56 244 ALA A CA 1
ATOM 1865 C C . ALA A 1 244 ? -6.549 3.141 -19.175 1.00 90.56 244 ALA A C 1
ATOM 1867 O O . ALA A 1 244 ? -6.851 3.044 -20.363 1.00 90.56 244 ALA A O 1
ATOM 1868 N N . LEU A 1 245 ? -5.752 2.251 -18.570 1.00 87.88 245 LEU A N 1
ATOM 1869 C CA . LEU A 1 245 ? -5.224 1.065 -19.252 1.00 87.88 245 LEU A CA 1
ATOM 1870 C C . LEU A 1 245 ? -6.331 0.073 -19.639 1.00 87.88 245 LEU A C 1
ATOM 1872 O O . LEU A 1 245 ? -6.208 -0.612 -20.652 1.00 87.88 245 LEU A O 1
ATOM 1876 N N . ARG A 1 246 ? -7.420 0.003 -18.857 1.00 80.31 246 ARG A N 1
ATOM 1877 C CA . ARG A 1 246 ? -8.545 -0.917 -19.102 1.00 80.31 246 ARG A CA 1
ATOM 1878 C C . ARG A 1 246 ? -9.360 -0.512 -20.332 1.00 80.31 246 ARG A C 1
ATOM 1880 O O . ARG A 1 246 ? -9.813 -1.371 -21.083 1.00 80.31 246 ARG A O 1
ATOM 1887 N N . LEU A 1 247 ? -9.492 0.793 -20.575 1.00 59.75 247 LEU A N 1
ATOM 1888 C CA . LEU A 1 247 ? -10.243 1.354 -21.707 1.00 59.75 247 LEU A CA 1
ATOM 1889 C C . LEU A 1 247 ? -9.615 1.030 -23.079 1.00 59.75 247 LEU A C 1
ATOM 1891 O O . LEU A 1 247 ? -10.240 1.263 -24.111 1.00 59.75 247 LEU A O 1
ATOM 1895 N N . GLU A 1 248 ? -8.401 0.470 -23.128 1.00 55.94 248 GLU A N 1
ATOM 1896 C CA . GLU A 1 248 ? -7.773 0.047 -24.386 1.00 55.94 248 GLU A CA 1
ATOM 1897 C C . GLU A 1 248 ? -8.346 -1.257 -24.972 1.00 55.94 248 GLU A C 1
ATOM 1899 O O . GLU A 1 248 ? -8.098 -1.550 -26.147 1.00 55.94 248 GLU A O 1
ATOM 1904 N N . ALA A 1 249 ? -9.116 -2.027 -24.195 1.00 52.25 249 ALA A N 1
ATOM 1905 C CA . ALA A 1 249 ? -9.639 -3.328 -24.614 1.00 52.25 249 ALA A CA 1
ATOM 1906 C C . ALA A 1 249 ? -10.800 -3.239 -25.630 1.00 52.25 249 ALA A C 1
ATOM 1908 O O . ALA A 1 249 ? 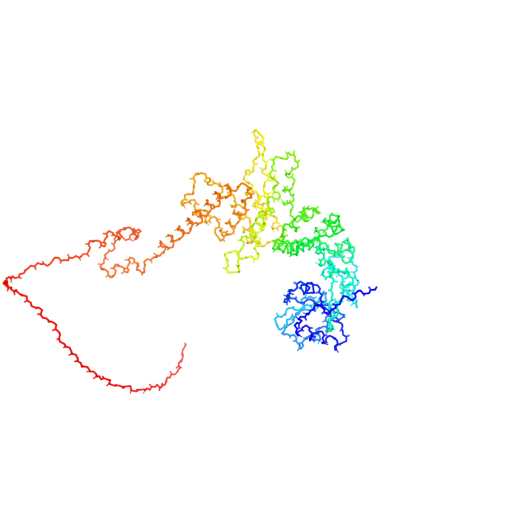-10.926 -4.112 -26.493 1.00 52.25 249 ALA A O 1
ATOM 1909 N N . ASP A 1 250 ? -11.619 -2.182 -25.578 1.00 47.62 250 ASP A N 1
ATOM 1910 C CA . ASP A 1 250 ? -12.992 -2.273 -26.096 1.00 47.62 250 ASP A CA 1
ATOM 1911 C C . ASP A 1 250 ? -13.177 -2.027 -27.599 1.00 47.62 250 ASP A C 1
ATOM 1913 O O . ASP A 1 250 ? -14.069 -2.619 -28.201 1.00 47.62 250 ASP A O 1
ATOM 1917 N N . GLU A 1 251 ? -12.346 -1.231 -28.279 1.00 43.22 251 GLU A N 1
ATOM 1918 C CA . GLU A 1 251 ? -12.743 -0.836 -29.642 1.00 43.22 251 GLU A CA 1
ATOM 1919 C C . GLU A 1 251 ? -12.482 -1.888 -30.731 1.00 43.22 251 GLU A C 1
ATOM 1921 O O . GLU A 1 251 ? -13.179 -1.868 -31.740 1.00 43.22 251 GLU A O 1
ATOM 1926 N N . HIS A 1 252 ? -11.517 -2.809 -30.587 1.00 42.75 252 HIS A N 1
ATOM 1927 C CA . HIS A 1 252 ? -11.161 -3.707 -31.706 1.00 42.75 252 HIS A CA 1
ATOM 1928 C C . HIS A 1 252 ? -10.637 -5.113 -31.343 1.00 42.75 252 HIS A C 1
ATOM 1930 O O . HIS A 1 252 ? -10.265 -5.832 -32.268 1.00 42.75 252 HIS A O 1
ATOM 1936 N N . HIS A 1 253 ? -10.583 -5.541 -30.068 1.00 44.50 253 HIS A N 1
ATOM 1937 C CA . HIS A 1 253 ? -10.201 -6.918 -29.654 1.00 44.50 253 HIS A CA 1
ATOM 1938 C C . HIS A 1 253 ? -8.903 -7.492 -30.293 1.00 44.50 253 HIS A C 1
ATOM 1940 O O . HIS A 1 253 ? -8.695 -8.703 -30.357 1.00 44.50 253 HIS A O 1
ATOM 1946 N N . ARG A 1 254 ? -7.999 -6.633 -30.784 1.00 46.00 254 ARG A N 1
ATOM 1947 C CA . ARG A 1 254 ? -6.784 -7.021 -31.530 1.00 46.00 254 ARG A CA 1
ATOM 1948 C C . ARG A 1 254 ? -5.496 -6.948 -30.705 1.00 46.00 254 ARG A C 1
ATOM 1950 O O . ARG A 1 254 ? -4.432 -7.276 -31.228 1.00 46.00 254 ARG A O 1
ATOM 1957 N N . HIS A 1 255 ? -5.561 -6.538 -29.438 1.00 51.09 255 HIS A N 1
ATOM 1958 C CA . HIS A 1 255 ? -4.376 -6.272 -28.617 1.00 51.09 255 HIS A CA 1
ATOM 1959 C C . HIS A 1 255 ? -4.445 -6.955 -27.250 1.00 51.09 255 HIS A C 1
ATOM 1961 O O . HIS A 1 255 ? -5.524 -7.206 -26.723 1.00 51.09 255 HIS A O 1
ATOM 1967 N N . LYS A 1 256 ? -3.265 -7.281 -26.702 1.00 56.88 256 LYS A N 1
ATOM 1968 C CA . LYS A 1 256 ? -3.124 -7.729 -25.314 1.00 56.88 256 LYS A CA 1
ATOM 1969 C C . LYS A 1 256 ? -3.699 -6.644 -24.405 1.00 56.88 256 LYS A C 1
ATOM 1971 O O . LYS A 1 256 ? -3.344 -5.483 -24.575 1.00 56.88 256 LYS A O 1
ATOM 1976 N N . ASP A 1 257 ? -4.548 -7.042 -23.470 1.00 76.62 257 ASP A N 1
ATOM 1977 C CA . ASP A 1 257 ? -5.059 -6.175 -22.415 1.00 76.62 257 ASP A CA 1
ATOM 1978 C C . ASP A 1 257 ? -3.873 -5.588 -21.623 1.00 76.62 257 ASP A C 1
ATOM 1980 O O . ASP A 1 257 ? -3.169 -6.310 -20.911 1.00 76.62 257 ASP A O 1
ATOM 1984 N N . VAL A 1 258 ? -3.597 -4.293 -21.830 1.00 85.88 258 VAL A N 1
ATOM 1985 C CA . VAL A 1 258 ? -2.454 -3.590 -21.223 1.00 85.88 258 VAL A CA 1
ATOM 1986 C C . VAL A 1 258 ? -2.623 -3.494 -19.712 1.00 85.88 258 VAL A C 1
ATOM 1988 O O . VAL A 1 258 ? -1.639 -3.572 -18.981 1.00 85.88 258 VAL A O 1
ATOM 1991 N N . TYR A 1 259 ? -3.861 -3.406 -19.227 1.00 91.06 259 TYR A N 1
ATOM 1992 C CA . TYR A 1 259 ? -4.142 -3.423 -17.800 1.00 91.06 259 TYR A CA 1
ATOM 1993 C C . TYR A 1 259 ? -3.764 -4.773 -17.182 1.00 91.06 259 TYR A C 1
ATOM 1995 O O . TYR A 1 259 ? -2.977 -4.819 -16.234 1.00 91.06 259 TYR A O 1
ATOM 2003 N N . GLN A 1 260 ? -4.229 -5.881 -17.766 1.00 91.19 260 GLN A N 1
ATOM 2004 C CA . GLN A 1 260 ? -3.871 -7.221 -17.282 1.00 91.19 260 GLN A CA 1
ATOM 2005 C C . GLN A 1 260 ? -2.374 -7.518 -17.412 1.00 91.19 260 GLN A C 1
ATOM 2007 O O . GLN A 1 260 ? -1.811 -8.194 -16.549 1.00 91.19 260 GLN A O 1
ATOM 2012 N N . HIS A 1 261 ? -1.716 -6.989 -18.450 1.00 91.50 261 HIS A N 1
ATOM 2013 C CA . HIS A 1 261 ? -0.257 -7.028 -18.565 1.00 91.50 261 HIS A CA 1
ATOM 2014 C C . HIS A 1 261 ? 0.402 -6.317 -17.380 1.00 91.50 261 HIS A C 1
ATOM 2016 O O . HIS A 1 261 ? 1.163 -6.956 -16.663 1.00 91.50 261 HIS A O 1
ATOM 2022 N N . SER A 1 262 ? 0.061 -5.058 -17.093 1.00 94.75 262 SER A N 1
ATOM 2023 C CA . SER A 1 262 ? 0.638 -4.312 -15.963 1.00 94.75 262 SER A CA 1
ATOM 2024 C C . SER A 1 262 ? 0.439 -5.000 -14.609 1.00 94.75 262 SER A C 1
ATOM 2026 O O . SER A 1 262 ? 1.352 -4.992 -13.783 1.00 94.75 262 SER A O 1
ATOM 2028 N N . LEU A 1 263 ? -0.712 -5.642 -14.381 1.00 95.56 263 LEU A N 1
ATOM 2029 C CA . LEU A 1 263 ? -0.943 -6.436 -13.168 1.00 95.56 263 LEU A CA 1
ATOM 2030 C C . LEU A 1 263 ? -0.041 -7.672 -13.102 1.00 95.56 263 LEU A C 1
ATOM 2032 O O . LEU A 1 263 ? 0.529 -7.958 -12.052 1.00 95.56 263 LEU A O 1
ATOM 2036 N N . GLN A 1 264 ? 0.131 -8.381 -14.220 1.00 95.06 264 GLN A N 1
ATOM 2037 C CA . GLN A 1 264 ? 1.045 -9.519 -14.289 1.00 95.06 264 GLN A CA 1
ATOM 2038 C C . GLN A 1 264 ? 2.499 -9.088 -14.036 1.00 95.06 264 GLN A C 1
ATOM 2040 O O . GLN A 1 264 ? 3.208 -9.761 -13.287 1.00 95.06 264 GLN A O 1
ATOM 2045 N N . VAL A 1 265 ? 2.939 -7.969 -14.622 1.00 95.88 265 VAL A N 1
ATOM 2046 C CA . VAL A 1 265 ? 4.286 -7.410 -14.409 1.00 95.88 265 VAL A CA 1
ATOM 2047 C C . VAL A 1 265 ? 4.482 -7.026 -12.939 1.00 95.88 265 VAL A C 1
ATOM 2049 O O . VAL A 1 265 ? 5.532 -7.316 -12.374 1.00 95.88 265 VAL A O 1
ATOM 2052 N N . LEU A 1 266 ? 3.471 -6.443 -12.287 1.00 97.50 266 LEU A N 1
ATOM 2053 C CA . LEU A 1 266 ? 3.485 -6.144 -10.850 1.00 97.50 266 LEU A CA 1
ATOM 2054 C C . LEU A 1 266 ? 3.688 -7.404 -9.991 1.00 97.50 266 LEU A C 1
ATOM 2056 O O . LEU A 1 266 ? 4.543 -7.405 -9.104 1.00 97.50 266 LEU A O 1
ATOM 2060 N N . GLU A 1 267 ? 2.937 -8.478 -10.249 1.00 96.38 267 GLU A N 1
ATOM 2061 C CA . GLU A 1 267 ? 3.082 -9.746 -9.515 1.00 96.38 267 GLU A CA 1
ATOM 2062 C C . GLU A 1 267 ? 4.459 -10.383 -9.747 1.00 96.38 267 GLU A C 1
ATOM 2064 O O . GLU A 1 267 ? 5.113 -10.834 -8.804 1.00 96.38 267 GLU A O 1
ATOM 2069 N N . GLN A 1 268 ? 4.936 -10.376 -10.993 1.00 96.19 268 GLN A N 1
ATOM 2070 C CA . GLN A 1 268 ? 6.257 -10.896 -11.335 1.00 96.19 268 GLN A CA 1
ATOM 2071 C C . GLN A 1 268 ? 7.373 -10.073 -10.679 1.00 96.19 268 GLN A C 1
ATOM 2073 O O . GLN A 1 268 ? 8.296 -10.653 -10.112 1.00 96.19 268 GLN A O 1
ATOM 2078 N N . ALA A 1 269 ? 7.273 -8.744 -10.676 1.00 97.19 269 ALA A N 1
ATOM 2079 C CA . ALA A 1 269 ? 8.236 -7.873 -10.011 1.00 97.19 269 ALA A CA 1
ATOM 2080 C C . ALA A 1 269 ? 8.304 -8.150 -8.502 1.00 97.19 269 ALA A C 1
ATOM 2082 O O . ALA A 1 269 ? 9.401 -8.289 -7.964 1.00 97.19 269 ALA A O 1
ATOM 2083 N N . ALA A 1 270 ? 7.150 -8.320 -7.845 1.00 97.06 270 ALA A N 1
ATOM 2084 C CA . ALA A 1 270 ? 7.079 -8.710 -6.438 1.00 97.06 270 ALA A CA 1
ATOM 2085 C C . ALA A 1 270 ? 7.751 -10.072 -6.177 1.00 97.06 270 ALA A C 1
ATOM 2087 O O . ALA A 1 270 ? 8.433 -10.240 -5.172 1.00 97.06 270 ALA A O 1
ATOM 2088 N N . SER A 1 271 ? 7.615 -11.035 -7.095 1.00 96.19 271 SER A N 1
ATOM 2089 C CA . SER A 1 271 ? 8.249 -12.359 -6.964 1.00 96.19 271 SER A CA 1
ATOM 2090 C C . SER A 1 271 ? 9.776 -12.360 -7.136 1.00 96.19 271 SER A C 1
ATOM 2092 O O . SER A 1 271 ? 10.434 -13.312 -6.725 1.00 96.19 271 SER A O 1
ATOM 2094 N N . LEU A 1 272 ? 10.340 -11.309 -7.745 1.00 95.62 272 LEU A N 1
ATOM 2095 C CA . LEU A 1 272 ? 11.780 -11.154 -7.991 1.00 95.62 272 LEU A CA 1
ATOM 2096 C C . LEU A 1 272 ? 12.499 -10.340 -6.900 1.00 95.62 272 LEU A C 1
ATOM 2098 O O . LEU A 1 272 ? 13.709 -10.099 -6.992 1.00 95.62 272 LEU A O 1
ATOM 2102 N N . GLU A 1 273 ? 11.771 -9.890 -5.882 1.00 96.88 273 GLU A N 1
ATOM 2103 C CA . GLU A 1 273 ? 12.342 -9.259 -4.694 1.00 96.88 273 GLU A CA 1
ATOM 2104 C C . GLU A 1 273 ? 13.227 -10.239 -3.920 1.00 96.88 273 GLU A C 1
ATOM 2106 O O . GLU A 1 273 ? 13.071 -11.459 -3.982 1.00 96.88 273 GLU A O 1
ATOM 2111 N N . THR A 1 274 ? 14.190 -9.700 -3.182 1.00 95.75 274 THR A N 1
ATOM 2112 C CA . THR A 1 274 ? 15.162 -10.494 -2.431 1.00 95.75 274 THR A CA 1
ATOM 2113 C C . THR A 1 274 ? 14.865 -10.487 -0.937 1.00 95.75 274 THR A C 1
ATOM 2115 O O . THR A 1 274 ? 14.043 -9.711 -0.450 1.00 95.75 274 THR A O 1
ATOM 2118 N N . GLY A 1 275 ? 15.567 -11.345 -0.191 1.00 94.12 275 GLY A N 1
ATOM 2119 C CA . GLY A 1 275 ? 15.552 -11.308 1.271 1.00 94.12 275 GLY A CA 1
ATOM 2120 C C . GLY A 1 275 ? 16.133 -10.003 1.848 1.00 94.12 275 GLY A C 1
ATOM 2121 O O . GLY A 1 275 ? 16.626 -9.166 1.087 1.00 94.12 275 GLY A O 1
ATOM 2122 N N . PRO A 1 276 ? 16.114 -9.844 3.186 1.00 92.19 276 PRO A N 1
ATOM 2123 C CA . PRO A 1 276 ? 16.500 -8.604 3.872 1.00 92.19 276 PRO A CA 1
ATOM 2124 C C . PRO A 1 276 ? 17.902 -8.084 3.529 1.00 92.19 276 PRO A C 1
ATOM 2126 O O . PRO A 1 276 ? 18.096 -6.876 3.444 1.00 92.19 276 PRO A O 1
ATOM 2129 N N . ASP A 1 277 ? 18.849 -8.991 3.286 1.00 93.69 277 ASP A N 1
ATOM 2130 C CA . ASP A 1 277 ? 20.247 -8.662 2.970 1.00 93.69 277 ASP A CA 1
ATOM 2131 C C . ASP A 1 277 ? 20.529 -8.587 1.459 1.00 93.69 277 ASP A C 1
ATOM 2133 O O . ASP A 1 277 ? 21.673 -8.427 1.032 1.00 93.69 277 ASP A O 1
ATOM 2137 N N . GLY A 1 278 ? 19.500 -8.765 0.629 1.00 93.38 278 GLY A N 1
ATOM 2138 C CA . GLY A 1 278 ? 19.638 -8.732 -0.820 1.00 93.38 278 GLY A CA 1
ATOM 2139 C C . GLY A 1 278 ? 19.585 -7.314 -1.405 1.00 93.38 278 GLY A C 1
ATOM 2140 O O . GLY A 1 278 ? 19.247 -6.354 -0.715 1.00 93.38 278 GLY A O 1
ATOM 2141 N N . PRO A 1 279 ? 19.895 -7.163 -2.704 1.00 92.50 279 PRO A N 1
ATOM 2142 C CA . PRO A 1 279 ? 19.970 -5.860 -3.370 1.00 92.50 279 PRO A CA 1
ATOM 2143 C C . PRO A 1 279 ? 18.625 -5.122 -3.483 1.00 92.50 279 PRO A C 1
ATOM 2145 O O . PRO A 1 279 ? 18.607 -3.894 -3.581 1.00 92.50 279 PRO A O 1
ATOM 2148 N N . VAL A 1 280 ? 17.499 -5.845 -3.489 1.00 96.12 280 VAL A N 1
ATOM 2149 C CA . VAL A 1 280 ? 16.144 -5.269 -3.536 1.00 96.12 280 VAL A CA 1
ATOM 2150 C C . VAL A 1 280 ? 15.272 -5.994 -2.509 1.00 96.12 280 VAL A C 1
ATOM 2152 O O . VAL A 1 280 ? 14.509 -6.890 -2.880 1.00 96.12 280 VAL A O 1
ATOM 2155 N N . PRO A 1 281 ? 15.432 -5.685 -1.210 1.00 96.00 281 PRO A N 1
ATOM 2156 C CA . PRO A 1 281 ? 14.722 -6.382 -0.146 1.00 96.00 281 PRO A CA 1
ATOM 2157 C C . PRO A 1 281 ? 13.213 -6.137 -0.257 1.00 96.00 281 PRO A C 1
ATOM 2159 O O . PRO A 1 281 ? 12.767 -4.993 -0.350 1.00 96.00 281 PRO A O 1
ATOM 2162 N N . GLY A 1 282 ? 12.436 -7.219 -0.262 1.00 93.25 282 GLY A N 1
ATOM 2163 C CA . GLY A 1 282 ? 10.977 -7.159 -0.332 1.00 93.25 282 GLY A CA 1
ATOM 2164 C C . GLY A 1 282 ? 10.314 -6.902 1.031 1.00 93.25 282 GLY A C 1
ATOM 2165 O O . GLY A 1 282 ? 10.866 -7.295 2.063 1.00 93.25 282 GLY A O 1
ATOM 2166 N N . PRO A 1 283 ? 9.106 -6.303 1.066 1.00 96.44 283 PRO A N 1
ATOM 2167 C CA . PRO A 1 283 ? 8.381 -5.732 -0.072 1.00 96.44 283 PRO A CA 1
ATOM 2168 C C . PRO A 1 283 ? 8.951 -4.370 -0.516 1.00 96.44 283 PRO A C 1
ATOM 2170 O O . PRO A 1 283 ? 9.088 -3.459 0.304 1.00 96.44 283 PRO A O 1
ATOM 2173 N N . ASP A 1 284 ? 9.220 -4.193 -1.816 1.00 98.06 284 ASP A N 1
ATOM 2174 C CA . ASP A 1 284 ? 9.804 -2.965 -2.374 1.00 98.06 284 ASP A CA 1
ATOM 2175 C C . ASP A 1 284 ? 8.768 -2.147 -3.161 1.00 98.06 284 ASP A C 1
ATOM 2177 O O . ASP A 1 284 ? 8.456 -2.416 -4.325 1.00 98.06 284 ASP A O 1
ATOM 2181 N N . PHE A 1 285 ? 8.255 -1.084 -2.535 1.00 98.44 285 PHE A N 1
ATOM 2182 C CA . PHE A 1 285 ? 7.240 -0.224 -3.154 1.00 98.44 285 PHE A CA 1
ATOM 2183 C C . PHE A 1 285 ? 7.720 0.405 -4.469 1.00 98.44 285 PHE A C 1
ATOM 2185 O O . PHE A 1 285 ? 6.939 0.532 -5.409 1.00 98.44 285 PHE A O 1
ATOM 2192 N N . VAL A 1 286 ? 8.992 0.811 -4.552 1.00 98.62 286 VAL A N 1
ATOM 2193 C CA . VAL A 1 286 ? 9.537 1.518 -5.721 1.00 98.62 286 VAL A CA 1
ATOM 2194 C C . VAL A 1 286 ? 9.504 0.619 -6.958 1.00 98.62 286 VAL A C 1
ATOM 2196 O O . VAL A 1 286 ? 9.021 1.050 -8.006 1.00 98.62 286 VAL A O 1
ATOM 2199 N N . LEU A 1 287 ? 9.966 -0.625 -6.832 1.00 98.62 287 LEU A N 1
ATOM 2200 C CA . LEU A 1 287 ? 9.929 -1.636 -7.885 1.00 98.62 287 LEU A CA 1
ATOM 2201 C C . LEU A 1 287 ? 8.487 -1.973 -8.274 1.00 98.62 287 LEU A C 1
ATOM 2203 O O . LEU A 1 287 ? 8.129 -1.872 -9.448 1.00 98.62 287 LEU A O 1
ATOM 2207 N N . ARG A 1 288 ? 7.651 -2.334 -7.296 1.00 98.56 288 ARG A N 1
ATOM 2208 C CA . ARG A 1 288 ? 6.266 -2.758 -7.546 1.00 98.56 288 ARG A CA 1
ATOM 2209 C C . ARG A 1 288 ? 5.427 -1.650 -8.176 1.00 98.56 288 ARG A C 1
ATOM 2211 O O . ARG A 1 288 ? 4.704 -1.883 -9.141 1.00 98.56 288 ARG A O 1
ATOM 2218 N N . PHE A 1 289 ? 5.536 -0.422 -7.676 1.00 98.69 289 PHE A N 1
ATOM 2219 C CA . PHE A 1 289 ? 4.777 0.698 -8.224 1.00 98.69 289 PHE A CA 1
ATOM 2220 C C . PHE A 1 289 ? 5.293 1.114 -9.608 1.00 98.69 289 PHE A C 1
ATOM 2222 O O . PHE A 1 289 ? 4.486 1.431 -10.479 1.00 98.69 289 PHE A O 1
ATOM 2229 N N . ALA A 1 290 ? 6.606 1.039 -9.866 1.00 98.69 290 ALA A N 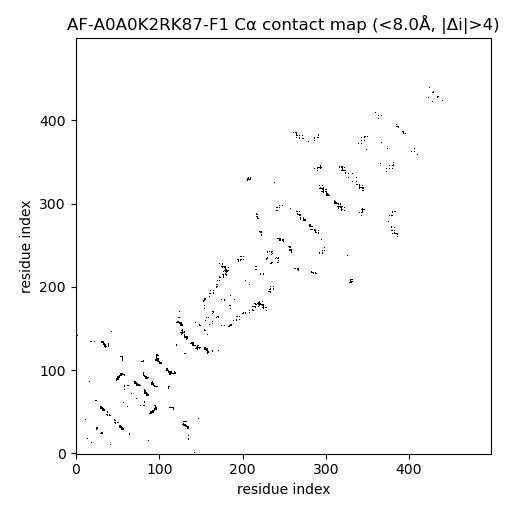1
ATOM 2230 C CA . ALA A 1 290 ? 7.138 1.222 -11.218 1.00 98.69 290 ALA A CA 1
ATOM 2231 C C . ALA A 1 290 ? 6.625 0.142 -12.186 1.00 98.69 290 ALA A C 1
ATOM 2233 O O . ALA A 1 290 ? 6.253 0.476 -13.307 1.00 98.69 290 ALA A O 1
ATOM 2234 N N . ALA A 1 291 ? 6.532 -1.116 -11.744 1.00 98.25 291 ALA A N 1
ATOM 2235 C CA . ALA A 1 291 ? 5.956 -2.215 -12.517 1.00 98.25 291 ALA A CA 1
ATOM 2236 C C . ALA A 1 291 ? 4.479 -1.986 -12.862 1.00 98.25 291 ALA A C 1
ATOM 2238 O O . ALA A 1 291 ? 4.094 -2.138 -14.017 1.00 98.25 291 ALA A O 1
ATOM 2239 N N . LEU A 1 292 ? 3.661 -1.530 -11.912 1.00 98.25 292 LEU A N 1
ATOM 2240 C CA . LEU A 1 292 ? 2.264 -1.178 -12.190 1.00 98.25 292 LEU A CA 1
ATOM 2241 C C . LEU A 1 292 ? 2.145 -0.016 -13.193 1.00 98.25 292 LEU A C 1
ATOM 2243 O O . LEU A 1 292 ? 1.248 -0.000 -14.035 1.00 98.25 292 LEU A O 1
ATOM 2247 N N . MET A 1 293 ? 3.047 0.963 -13.095 1.00 98.06 293 MET A N 1
ATOM 2248 C CA . MET A 1 293 ? 2.959 2.219 -13.839 1.00 98.06 293 MET A CA 1
ATOM 2249 C C . MET A 1 293 ? 3.727 2.224 -15.172 1.00 98.06 293 MET A C 1
ATOM 2251 O O . MET A 1 293 ? 3.608 3.198 -15.913 1.00 98.06 293 MET A O 1
ATOM 2255 N N . HIS A 1 294 ? 4.512 1.191 -15.500 1.00 97.00 294 HIS A N 1
ATOM 2256 C CA . HIS A 1 294 ? 5.455 1.233 -16.633 1.00 97.00 294 HIS A CA 1
ATOM 2257 C C . HIS A 1 294 ? 4.781 1.572 -17.974 1.00 97.00 294 HIS A C 1
ATOM 2259 O O . HIS A 1 294 ? 5.306 2.355 -18.767 1.00 97.00 294 HIS A O 1
ATOM 2265 N N . ASP A 1 295 ? 3.564 1.067 -18.163 1.00 94.56 295 ASP A N 1
ATOM 2266 C CA . ASP A 1 295 ? 2.817 1.141 -19.414 1.00 94.56 295 ASP A CA 1
ATOM 2267 C C . ASP A 1 295 ? 1.736 2.231 -19.462 1.00 94.56 295 ASP A C 1
ATOM 2269 O O . ASP A 1 295 ? 1.059 2.390 -20.480 1.00 94.56 295 ASP A O 1
ATOM 2273 N N . VAL A 1 296 ? 1.579 3.049 -18.415 1.00 95.50 296 VAL A N 1
ATOM 2274 C CA . VAL A 1 296 ? 0.499 4.063 -18.338 1.00 95.50 296 VAL A CA 1
ATOM 2275 C C . VAL A 1 296 ? 0.574 5.153 -19.410 1.00 95.50 296 VAL A C 1
ATOM 2277 O O . VAL A 1 296 ? -0.371 5.917 -19.600 1.00 95.50 296 VAL A O 1
ATOM 2280 N N . GLY A 1 297 ? 1.694 5.251 -20.128 1.00 94.00 297 GLY A N 1
ATOM 2281 C CA . GLY A 1 297 ? 1.832 6.138 -21.279 1.00 94.00 297 GLY A CA 1
ATOM 2282 C C . GLY A 1 297 ? 1.182 5.615 -22.565 1.00 94.00 297 GLY A C 1
ATOM 2283 O O . GLY A 1 297 ? 1.021 6.402 -23.502 1.00 94.00 297 GLY A O 1
ATOM 2284 N N . LYS A 1 298 ? 0.814 4.328 -22.651 1.00 91.12 298 LYS A N 1
ATOM 2285 C CA . LYS A 1 298 ? 0.262 3.710 -23.872 1.00 91.12 298 LYS A CA 1
ATOM 2286 C C . LYS A 1 298 ? -1.044 4.367 -24.346 1.00 91.12 298 LYS A C 1
ATOM 2288 O O . LYS A 1 298 ? -1.045 4.817 -25.498 1.00 91.12 298 LYS A O 1
ATOM 2293 N N . PRO A 1 299 ? -2.050 4.621 -23.482 1.00 89.38 299 PRO A N 1
ATOM 2294 C CA . PRO A 1 299 ? -3.295 5.267 -23.912 1.00 89.38 299 PRO A CA 1
ATOM 2295 C C . PRO A 1 299 ? -3.078 6.618 -24.591 1.00 89.38 299 PRO A C 1
ATOM 2297 O O . PRO A 1 299 ? -3.666 6.911 -25.630 1.00 89.38 299 PRO A O 1
ATOM 2300 N N . ALA A 1 300 ? -2.169 7.433 -24.052 1.00 87.44 300 ALA A N 1
ATOM 2301 C CA . ALA A 1 300 ? -1.884 8.768 -24.574 1.00 87.44 300 ALA A CA 1
ATOM 2302 C C . ALA A 1 300 ? -0.968 8.775 -25.816 1.00 87.44 300 ALA A C 1
ATOM 2304 O O . ALA A 1 300 ? -0.851 9.802 -26.484 1.00 87.44 300 ALA A O 1
ATOM 2305 N N . THR A 1 301 ? -0.285 7.666 -26.117 1.00 87.88 301 THR A N 1
ATOM 2306 C CA . THR A 1 301 ? 0.693 7.567 -27.221 1.00 87.88 301 THR A CA 1
ATOM 2307 C C . THR A 1 301 ? 0.258 6.641 -28.347 1.00 87.88 301 THR A C 1
ATOM 2309 O O . THR A 1 301 ? 0.978 6.508 -29.341 1.00 87.88 301 THR A O 1
ATOM 2312 N N . ARG A 1 302 ? -0.924 6.034 -28.222 1.00 87.12 302 ARG A N 1
ATOM 2313 C CA . ARG A 1 302 ? -1.504 5.139 -29.215 1.00 87.12 302 ARG A CA 1
ATOM 2314 C C . ARG A 1 302 ? -1.657 5.836 -30.566 1.00 87.12 302 ARG A C 1
ATOM 2316 O O . ARG A 1 302 ? -2.306 6.876 -30.684 1.00 87.12 302 ARG A O 1
ATOM 2323 N N . ARG A 1 303 ? -1.092 5.232 -31.611 1.00 83.44 303 ARG A N 1
ATOM 2324 C CA . ARG A 1 303 ? -1.277 5.650 -33.007 1.00 83.44 303 ARG A CA 1
ATOM 2325 C C . ARG A 1 303 ? -1.631 4.459 -33.883 1.00 83.44 303 ARG A C 1
ATOM 2327 O O . ARG A 1 303 ? -1.043 3.389 -33.741 1.00 83.44 303 ARG A O 1
ATOM 2334 N N . PHE A 1 304 ? -2.571 4.666 -34.801 1.00 82.62 304 PHE A N 1
ATOM 2335 C CA . PHE A 1 304 ? -2.906 3.701 -35.844 1.00 82.62 304 PHE A CA 1
ATOM 2336 C C . PHE A 1 304 ? -2.019 3.956 -37.061 1.00 82.62 304 PHE A C 1
ATOM 2338 O O . PHE A 1 304 ? -2.049 5.034 -37.651 1.00 82.62 304 PHE A O 1
ATOM 2345 N N . GLU A 1 305 ? -1.205 2.968 -37.404 1.00 82.00 305 GLU A N 1
ATOM 2346 C CA . GLU A 1 305 ? -0.313 3.001 -38.556 1.00 82.00 305 GLU A CA 1
ATOM 2347 C C . GLU A 1 305 ? -1.035 2.460 -39.808 1.00 82.00 305 GLU A C 1
ATOM 2349 O O . GLU A 1 305 ? -1.971 1.651 -39.697 1.00 82.00 305 GLU A O 1
ATOM 2354 N N . PRO A 1 306 ? -0.594 2.848 -41.021 1.00 75.88 306 PRO A N 1
ATOM 2355 C CA . PRO A 1 306 ? -1.086 2.257 -42.262 1.00 75.88 306 PRO A CA 1
ATOM 2356 C C . PRO A 1 306 ? -0.951 0.726 -42.236 1.00 75.88 306 PRO A C 1
ATOM 2358 O O . PRO A 1 306 ? 0.113 0.196 -41.923 1.00 75.88 306 PRO A O 1
ATOM 2361 N N . GLY A 1 307 ? -2.032 0.005 -42.548 1.00 73.12 307 GLY A N 1
ATOM 2362 C CA . GLY A 1 307 ? -2.072 -1.465 -42.478 1.00 73.12 307 GLY A CA 1
ATOM 2363 C C . GLY A 1 307 ? -2.653 -2.040 -41.179 1.00 73.12 307 GLY A C 1
ATOM 2364 O O . GLY A 1 307 ? -2.651 -3.255 -41.002 1.00 73.12 307 GLY A O 1
ATOM 2365 N N . GLY A 1 308 ? -3.182 -1.198 -40.283 1.00 72.69 308 GLY A N 1
ATOM 2366 C CA . GLY A 1 308 ? -3.917 -1.639 -39.090 1.00 72.69 308 GLY A CA 1
ATOM 2367 C C . GLY A 1 308 ? -3.032 -2.031 -37.904 1.00 72.69 308 GLY A C 1
ATOM 2368 O O . GLY A 1 308 ? -3.541 -2.569 -36.920 1.00 72.69 308 GLY A O 1
ATOM 2369 N N . ALA A 1 309 ? -1.726 -1.762 -37.984 1.00 74.19 309 ALA A N 1
ATOM 2370 C CA . ALA A 1 309 ? -0.818 -1.890 -36.853 1.00 74.19 309 ALA A CA 1
ATOM 2371 C C . ALA A 1 309 ? -1.017 -0.725 -35.871 1.00 74.19 309 ALA A C 1
ATOM 2373 O O . ALA A 1 309 ? -1.334 0.394 -36.269 1.00 74.19 309 ALA A O 1
ATOM 2374 N N . VAL A 1 310 ? -0.809 -0.984 -34.582 1.00 79.19 310 VAL A N 1
ATOM 2375 C CA . VAL A 1 310 ? -0.858 0.038 -33.530 1.00 79.19 310 VAL A CA 1
ATOM 2376 C C . VAL A 1 310 ? 0.539 0.211 -32.955 1.00 79.19 310 VAL A C 1
ATOM 2378 O O . VAL A 1 310 ? 1.219 -0.775 -32.665 1.00 79.19 310 VAL A O 1
ATOM 2381 N N . SER A 1 311 ? 0.974 1.461 -32.809 1.00 82.44 311 SER A N 1
ATOM 2382 C CA . SER A 1 311 ? 2.264 1.815 -32.221 1.00 82.44 311 SER A CA 1
ATOM 2383 C C . SER A 1 311 ? 2.085 2.672 -30.963 1.00 82.44 311 SER A C 1
ATOM 2385 O O . SER A 1 311 ? 1.144 3.456 -30.853 1.00 82.44 311 SER A O 1
ATOM 2387 N N . PHE A 1 312 ? 3.008 2.506 -30.011 1.00 85.62 312 PHE A N 1
ATOM 2388 C CA . PHE A 1 312 ? 3.050 3.222 -28.728 1.00 85.62 312 PHE A CA 1
ATOM 2389 C C . PHE A 1 312 ? 4.425 3.871 -28.542 1.00 85.62 312 PHE A C 1
ATOM 2391 O O . PHE A 1 312 ? 5.183 3.569 -27.614 1.00 85.62 312 PHE A O 1
ATOM 2398 N N . ARG A 1 313 ? 4.831 4.683 -29.522 1.00 85.06 313 ARG A N 1
ATOM 2399 C CA . ARG A 1 313 ? 6.169 5.288 -29.527 1.00 85.06 313 ARG A CA 1
ATOM 2400 C C . ARG A 1 313 ? 6.291 6.282 -28.371 1.00 85.06 313 ARG A C 1
ATOM 2402 O O . ARG A 1 313 ? 5.428 7.139 -28.209 1.00 85.06 313 ARG A O 1
ATOM 2409 N N . HIS A 1 314 ? 7.393 6.198 -27.627 1.00 89.31 314 HIS A N 1
ATOM 2410 C CA . HIS A 1 314 ? 7.710 7.076 -26.492 1.00 89.31 314 HIS A CA 1
ATOM 2411 C C . HIS A 1 314 ? 6.738 6.992 -25.296 1.00 89.31 314 HIS A C 1
ATOM 2413 O O . HIS A 1 314 ? 6.622 7.950 -24.523 1.00 89.31 314 HIS A O 1
ATOM 2419 N N . HIS A 1 315 ? 6.018 5.873 -25.139 1.00 93.62 315 HIS A N 1
ATOM 2420 C CA . HIS A 1 315 ? 5.125 5.666 -23.993 1.00 93.62 315 HIS A CA 1
ATOM 2421 C C . HIS A 1 315 ? 5.882 5.621 -22.659 1.00 93.62 315 HIS A C 1
ATOM 2423 O O . HIS A 1 315 ? 5.333 6.050 -21.656 1.00 93.62 315 HIS A O 1
ATOM 2429 N N . ASP A 1 316 ? 7.143 5.196 -22.654 1.00 94.25 316 ASP A N 1
ATOM 2430 C CA . ASP A 1 316 ? 8.081 5.262 -21.530 1.00 94.25 316 ASP A CA 1
ATOM 2431 C C . ASP A 1 316 ? 8.259 6.702 -21.014 1.00 94.25 316 ASP A C 1
ATOM 2433 O O . ASP A 1 316 ? 8.050 6.996 -19.834 1.00 94.25 316 ASP A O 1
ATOM 2437 N N . MET A 1 317 ? 8.541 7.649 -21.914 1.00 95.94 317 MET A N 1
ATOM 2438 C CA . MET A 1 317 ? 8.729 9.062 -21.562 1.00 95.94 317 MET A CA 1
ATOM 2439 C C . MET A 1 317 ? 7.428 9.729 -21.102 1.00 95.94 317 MET A C 1
ATOM 2441 O O . MET A 1 317 ? 7.434 10.571 -20.198 1.00 95.94 317 MET A O 1
ATOM 2445 N N . VAL A 1 318 ? 6.302 9.399 -21.741 1.00 96.94 318 VAL A N 1
ATOM 2446 C CA . VAL A 1 318 ? 4.982 9.921 -21.349 1.00 96.94 318 VAL A CA 1
ATOM 2447 C C . VAL A 1 318 ? 4.536 9.306 -20.023 1.00 96.94 318 VAL A C 1
ATOM 2449 O O . VAL A 1 318 ? 4.121 10.039 -19.125 1.00 96.94 318 VAL A O 1
ATOM 2452 N N . GLY A 1 319 ? 4.699 7.994 -19.865 1.00 97.44 319 GLY A N 1
ATOM 2453 C CA . GLY A 1 319 ? 4.391 7.237 -18.655 1.00 97.44 319 GLY A CA 1
ATOM 2454 C C . GLY A 1 319 ? 5.189 7.730 -17.454 1.00 97.44 319 GLY A C 1
ATOM 2455 O O . GLY A 1 319 ? 4.613 7.962 -16.392 1.00 97.44 319 GLY A O 1
ATOM 2456 N N . SER A 1 320 ? 6.479 8.027 -17.633 1.00 98.31 320 SER A N 1
ATOM 2457 C CA . SER A 1 320 ? 7.327 8.621 -16.592 1.00 98.31 320 SER A CA 1
ATOM 2458 C C . SER A 1 320 ? 6.769 9.964 -16.098 1.00 98.31 320 SER A C 1
ATOM 2460 O O . SER A 1 320 ? 6.622 10.191 -14.892 1.00 98.31 320 SER A O 1
ATOM 2462 N N . LYS A 1 321 ? 6.354 10.844 -17.022 1.00 98.38 321 LYS A N 1
ATOM 2463 C CA . LYS A 1 321 ? 5.751 12.148 -16.686 1.00 98.38 321 LYS A CA 1
ATOM 2464 C C . LYS A 1 321 ? 4.402 12.005 -15.983 1.00 98.38 321 LYS A C 1
ATOM 2466 O O . LYS A 1 321 ? 4.148 12.731 -15.019 1.00 98.38 321 LYS A O 1
ATOM 2471 N N . LEU A 1 322 ? 3.547 11.095 -16.452 1.00 98.25 322 LEU A N 1
ATOM 2472 C CA . LEU A 1 322 ? 2.249 10.801 -15.836 1.00 98.25 322 LEU A CA 1
ATOM 2473 C C . LEU A 1 322 ? 2.429 10.264 -14.413 1.00 98.25 322 LEU A C 1
ATOM 2475 O O . LEU A 1 322 ? 1.828 10.790 -13.477 1.00 98.25 322 LEU A O 1
ATOM 2479 N N . THR A 1 323 ? 3.344 9.313 -14.235 1.00 98.62 323 THR A N 1
ATOM 2480 C CA . THR A 1 323 ? 3.690 8.725 -12.936 1.00 98.62 323 THR A CA 1
ATOM 2481 C C . THR A 1 323 ? 4.192 9.785 -11.963 1.00 98.62 323 THR A C 1
ATOM 2483 O O . THR A 1 323 ? 3.652 9.930 -10.865 1.00 98.62 323 THR A O 1
ATOM 2486 N N . ALA A 1 324 ? 5.152 10.616 -12.382 1.00 98.69 324 ALA A N 1
ATOM 2487 C CA . ALA A 1 324 ? 5.665 11.698 -11.547 1.00 98.69 324 ALA A CA 1
ATOM 2488 C C . ALA A 1 324 ? 4.569 12.707 -11.166 1.00 98.69 324 ALA A C 1
ATOM 2490 O O . ALA A 1 324 ? 4.524 13.178 -10.028 1.00 98.69 324 ALA A O 1
ATOM 2491 N N . LYS A 1 325 ? 3.667 13.044 -12.097 1.00 98.56 325 LYS A N 1
ATOM 2492 C CA . LYS A 1 325 ? 2.523 13.928 -11.827 1.00 98.56 325 LYS A CA 1
ATOM 2493 C C . LYS A 1 325 ? 1.574 13.306 -10.800 1.00 98.56 325 LYS A C 1
ATOM 2495 O O . LYS A 1 325 ? 1.172 14.001 -9.865 1.00 98.56 325 LYS A O 1
ATOM 2500 N N . ARG A 1 326 ? 1.250 12.018 -10.940 1.00 98.31 326 ARG A N 1
ATOM 2501 C CA . ARG A 1 326 ? 0.361 11.296 -10.023 1.00 98.31 326 ARG A CA 1
ATOM 2502 C C . ARG A 1 326 ? 0.937 11.217 -8.618 1.00 98.31 326 ARG A C 1
ATOM 2504 O O . ARG A 1 326 ? 0.265 11.579 -7.657 1.00 98.31 326 ARG A O 1
ATOM 2511 N N . MET A 1 327 ? 2.204 10.837 -8.494 1.00 98.62 327 MET A N 1
ATOM 2512 C CA . MET A 1 327 ? 2.864 10.737 -7.194 1.00 98.62 327 MET A CA 1
ATOM 2513 C C . MET A 1 327 ? 3.013 12.102 -6.503 1.00 98.62 327 MET A C 1
ATOM 2515 O O . MET A 1 327 ? 2.860 12.195 -5.287 1.00 98.62 327 MET A O 1
ATOM 2519 N N . LYS A 1 328 ? 3.215 13.192 -7.258 1.00 98.56 328 LYS A N 1
ATOM 2520 C CA . LYS A 1 328 ? 3.154 14.560 -6.706 1.00 98.56 328 LYS A CA 1
ATOM 2521 C C . LYS A 1 328 ? 1.767 14.903 -6.165 1.00 98.56 328 LYS A C 1
ATOM 2523 O O . LYS A 1 328 ? 1.669 15.487 -5.088 1.00 98.56 328 LYS A O 1
ATOM 2528 N N . ALA A 1 329 ? 0.704 14.535 -6.885 1.00 98.06 329 ALA A N 1
ATOM 2529 C CA . ALA A 1 329 ? -0.671 14.734 -6.424 1.00 98.06 329 ALA A CA 1
ATOM 2530 C C . ALA A 1 329 ? -0.962 13.938 -5.139 1.00 98.06 329 ALA A C 1
ATOM 2532 O O . ALA A 1 329 ? -1.611 14.458 -4.236 1.00 98.06 329 ALA A O 1
ATOM 2533 N N . LEU A 1 330 ? -0.396 12.733 -5.024 1.00 97.88 330 LEU A N 1
ATOM 2534 C CA . LEU A 1 330 ? -0.445 11.881 -3.830 1.00 97.88 330 LEU A CA 1
ATOM 2535 C C . LEU A 1 330 ? 0.565 12.277 -2.735 1.00 97.88 330 LEU A C 1
ATOM 2537 O O . LEU A 1 330 ? 0.664 11.597 -1.719 1.00 97.88 330 LEU A O 1
ATOM 2541 N N . ARG A 1 331 ? 1.303 13.383 -2.906 1.00 98.19 331 ARG A N 1
ATOM 2542 C CA . ARG A 1 331 ? 2.247 13.924 -1.912 1.00 98.19 331 ARG A CA 1
ATOM 2543 C C . ARG A 1 331 ? 3.365 12.950 -1.517 1.00 98.19 331 ARG A C 1
ATOM 2545 O O . ARG A 1 331 ? 3.752 12.906 -0.353 1.00 98.19 331 ARG A O 1
ATOM 2552 N N . PHE A 1 332 ? 3.881 12.157 -2.451 1.00 98.56 332 PHE A N 1
ATOM 2553 C CA . PHE A 1 332 ? 5.120 11.404 -2.218 1.00 98.56 332 PHE A CA 1
ATOM 2554 C C . PHE A 1 332 ? 6.328 12.342 -2.075 1.00 98.56 332 PHE A C 1
ATOM 2556 O O . PHE A 1 332 ? 6.306 13.477 -2.561 1.00 98.56 332 PHE A O 1
ATOM 2563 N N . ASP A 1 333 ? 7.386 11.867 -1.419 1.00 98.25 333 ASP A N 1
ATOM 2564 C CA . ASP A 1 333 ? 8.657 12.581 -1.355 1.00 98.25 333 ASP A CA 1
ATOM 2565 C C . ASP A 1 333 ? 9.358 12.606 -2.727 1.00 98.25 333 ASP A C 1
ATOM 2567 O O . ASP A 1 333 ? 9.111 11.782 -3.613 1.00 98.25 333 ASP A O 1
ATOM 2571 N N . ASN A 1 334 ? 10.238 13.589 -2.913 1.00 98.19 334 ASN A N 1
ATOM 2572 C CA . ASN A 1 334 ? 10.874 13.830 -4.206 1.00 98.19 334 ASN A CA 1
ATOM 2573 C C . ASN A 1 334 ? 11.793 12.690 -4.655 1.00 98.19 334 ASN A C 1
ATOM 2575 O O . ASN A 1 334 ? 11.953 12.507 -5.863 1.00 98.19 334 ASN A O 1
ATOM 2579 N N . ASP A 1 335 ? 12.405 11.956 -3.729 1.00 98.19 335 ASP A N 1
ATOM 2580 C CA . ASP A 1 335 ? 13.380 10.926 -4.072 1.00 98.19 335 ASP A CA 1
ATOM 2581 C C . ASP A 1 335 ? 12.664 9.659 -4.538 1.00 98.19 335 ASP A C 1
ATOM 2583 O O . ASP A 1 335 ? 12.985 9.141 -5.612 1.00 98.19 335 ASP A O 1
ATOM 2587 N N . THR A 1 336 ? 11.592 9.260 -3.851 1.00 98.31 336 THR A N 1
ATOM 2588 C CA . THR A 1 336 ? 10.689 8.189 -4.296 1.00 98.31 336 THR A CA 1
ATOM 2589 C C . THR A 1 336 ? 10.061 8.513 -5.655 1.00 98.31 336 THR A C 1
ATOM 2591 O O . THR A 1 336 ? 10.042 7.660 -6.544 1.00 98.31 336 THR A O 1
ATOM 2594 N N . ILE A 1 337 ? 9.605 9.756 -5.875 1.00 98.69 337 ILE A N 1
ATOM 2595 C CA . ILE A 1 337 ? 9.061 10.192 -7.176 1.00 98.69 337 ILE A CA 1
ATOM 2596 C C . ILE A 1 337 ? 10.098 10.031 -8.291 1.00 98.69 337 ILE A C 1
ATOM 2598 O O . ILE A 1 337 ? 9.780 9.487 -9.350 1.00 98.69 337 ILE A O 1
ATOM 2602 N N . LYS A 1 338 ? 11.327 10.519 -8.076 1.00 98.50 338 LYS A N 1
ATOM 2603 C CA . LYS A 1 338 ? 12.406 10.418 -9.068 1.00 98.50 338 LYS A CA 1
ATOM 2604 C C . LYS A 1 338 ? 12.746 8.962 -9.360 1.00 98.50 338 LYS A C 1
ATOM 2606 O O . LYS A 1 338 ? 12.901 8.621 -10.527 1.00 98.50 338 LYS A O 1
ATOM 2611 N N . ALA A 1 339 ? 12.831 8.123 -8.330 1.00 98.62 339 ALA A N 1
ATOM 2612 C CA . ALA A 1 339 ? 13.172 6.714 -8.473 1.00 98.62 339 ALA A CA 1
ATOM 2613 C C . ALA A 1 339 ? 12.151 5.962 -9.337 1.00 98.62 339 ALA A C 1
ATOM 2615 O O . ALA A 1 339 ? 12.520 5.373 -10.353 1.00 98.62 339 ALA A O 1
ATOM 2616 N N . VAL A 1 340 ? 10.862 6.047 -8.994 1.00 98.75 340 VAL A N 1
ATOM 2617 C CA . VAL A 1 340 ? 9.796 5.375 -9.755 1.00 98.75 340 VAL A CA 1
ATOM 2618 C C . VAL A 1 340 ? 9.709 5.932 -11.176 1.00 98.75 340 VAL A C 1
ATOM 2620 O O . VAL A 1 340 ? 9.700 5.167 -12.137 1.00 98.75 340 VAL A O 1
ATOM 2623 N N . ALA A 1 341 ? 9.688 7.259 -11.341 1.00 98.56 341 ALA A N 1
ATOM 2624 C CA . ALA A 1 341 ? 9.585 7.869 -12.666 1.00 98.56 341 ALA A CA 1
ATOM 2625 C C . ALA A 1 341 ? 10.779 7.510 -13.564 1.00 98.56 341 ALA A C 1
ATOM 2627 O O . ALA A 1 341 ? 10.596 7.331 -14.768 1.00 98.56 341 ALA A O 1
ATOM 2628 N N . ARG A 1 342 ? 11.984 7.375 -12.994 1.00 98.50 342 ARG A N 1
ATOM 2629 C CA . ARG A 1 342 ? 13.181 6.956 -13.728 1.00 98.50 342 ARG A CA 1
ATOM 2630 C C . ARG A 1 342 ? 13.118 5.486 -14.135 1.00 98.50 342 ARG A C 1
ATOM 2632 O O . ARG A 1 342 ? 13.476 5.174 -15.263 1.00 98.50 342 ARG A O 1
ATOM 2639 N N . LEU A 1 343 ? 12.623 4.598 -13.273 1.00 98.50 343 LEU A N 1
ATOM 2640 C CA . LEU A 1 343 ? 12.390 3.196 -13.641 1.00 98.50 343 LEU A CA 1
ATOM 2641 C C . LEU A 1 343 ? 11.387 3.078 -14.797 1.00 98.50 343 LEU A C 1
ATOM 2643 O O . LEU A 1 343 ? 11.669 2.398 -15.780 1.00 98.50 343 LEU A O 1
ATOM 2647 N N . VAL A 1 344 ? 10.272 3.813 -14.728 1.00 98.25 344 VAL A N 1
ATOM 2648 C CA . VAL A 1 344 ? 9.284 3.880 -15.819 1.00 98.25 344 VAL A CA 1
ATOM 2649 C C . VAL A 1 344 ? 9.893 4.472 -17.095 1.00 98.25 344 VAL A C 1
ATOM 2651 O O . VAL A 1 344 ? 9.590 4.013 -18.185 1.00 98.25 344 VAL A O 1
ATOM 2654 N N . GLU A 1 345 ? 10.782 5.458 -17.008 1.00 97.44 345 GLU A N 1
ATOM 2655 C CA . GLU A 1 345 ? 11.470 6.002 -18.190 1.00 97.44 345 GLU A CA 1
ATOM 2656 C C . GLU A 1 345 ? 12.428 4.983 -18.832 1.00 97.44 345 GLU A C 1
ATOM 2658 O O . GLU A 1 345 ? 12.580 4.937 -20.050 1.00 97.44 345 GLU A O 1
ATOM 2663 N N . LEU A 1 346 ? 13.105 4.173 -18.016 1.00 95.94 346 LEU A N 1
ATOM 2664 C CA . LEU A 1 346 ? 14.162 3.276 -18.478 1.00 95.94 346 LEU A CA 1
ATOM 2665 C C . LEU A 1 346 ? 13.671 1.883 -18.882 1.00 95.94 346 LEU A C 1
ATOM 2667 O O . LEU A 1 346 ? 14.446 1.152 -19.494 1.00 95.94 346 LEU A O 1
ATOM 2671 N N . HIS A 1 347 ? 12.424 1.507 -18.591 1.00 94.12 347 HIS A N 1
ATOM 2672 C CA . HIS A 1 347 ? 11.956 0.125 -18.763 1.00 94.12 347 HIS A CA 1
ATOM 2673 C C . HIS A 1 347 ? 12.087 -0.406 -20.207 1.00 94.12 347 HIS A C 1
ATOM 2675 O O . HIS A 1 347 ? 12.378 -1.580 -20.412 1.00 94.12 347 HIS A O 1
ATOM 2681 N N . MET A 1 348 ? 11.974 0.462 -21.222 1.00 90.56 348 MET A N 1
ATOM 2682 C CA . MET A 1 348 ? 12.143 0.069 -22.629 1.00 90.56 348 MET A CA 1
ATOM 2683 C C . MET A 1 348 ? 13.601 0.005 -23.100 1.00 90.56 348 MET A C 1
ATOM 2685 O O . MET A 1 348 ? 13.870 -0.478 -24.205 1.00 90.56 348 MET A O 1
ATOM 2689 N N . ARG A 1 349 ? 14.561 0.498 -22.303 1.00 88.50 349 ARG A N 1
ATOM 2690 C CA . ARG A 1 349 ? 15.964 0.647 -22.728 1.00 88.50 349 ARG A CA 1
ATOM 2691 C C . ARG A 1 349 ? 16.589 -0.670 -23.136 1.00 88.50 349 ARG A C 1
ATOM 2693 O O . ARG A 1 349 ? 17.340 -0.682 -24.106 1.00 88.50 349 ARG A O 1
ATOM 2700 N N . PHE A 1 350 ? 16.248 -1.756 -22.449 1.00 86.12 350 PHE A N 1
ATOM 2701 C CA . PHE A 1 350 ? 16.773 -3.075 -22.774 1.00 86.12 350 PHE A CA 1
ATOM 2702 C C . PHE A 1 350 ? 16.418 -3.511 -24.202 1.00 86.12 350 PHE A C 1
ATOM 2704 O O . PHE A 1 350 ? 17.273 -3.974 -24.955 1.00 86.12 350 PHE A O 1
ATOM 2711 N N . TYR A 1 351 ? 15.171 -3.280 -24.614 1.00 82.25 351 TYR A N 1
ATOM 2712 C CA . TYR A 1 351 ? 14.676 -3.685 -25.930 1.00 82.25 351 TYR A CA 1
ATOM 2713 C C . TYR A 1 351 ? 15.195 -2.808 -27.076 1.00 82.25 351 TYR A C 1
ATOM 2715 O O . TYR A 1 351 ? 15.169 -3.233 -28.231 1.00 82.25 351 TYR A O 1
ATOM 2723 N N . GLY A 1 352 ? 15.683 -1.601 -26.777 1.00 71.62 352 GLY A N 1
ATOM 2724 C CA . GLY A 1 352 ? 16.190 -0.658 -27.776 1.00 71.62 352 GLY A CA 1
ATOM 2725 C C . GLY A 1 352 ? 17.473 -1.105 -28.485 1.00 71.62 352 GLY A C 1
ATOM 2726 O O . GLY A 1 352 ? 17.775 -0.586 -29.558 1.00 71.62 352 GLY A O 1
ATOM 2727 N N . TYR A 1 353 ? 18.212 -2.064 -27.919 1.00 68.62 353 TYR A N 1
ATOM 2728 C CA . TYR A 1 353 ? 19.489 -2.536 -28.471 1.00 68.62 353 TYR A CA 1
ATOM 2729 C C . TYR A 1 353 ? 19.364 -3.774 -29.380 1.00 68.62 353 TYR A C 1
ATOM 2731 O O . TYR A 1 353 ? 20.290 -4.050 -30.140 1.00 68.62 353 TYR A O 1
ATOM 2739 N N . GLY A 1 354 ? 18.195 -4.435 -29.395 1.00 62.81 354 GLY A N 1
ATOM 2740 C CA . GLY A 1 354 ? 17.754 -5.394 -30.422 1.00 62.81 354 GLY A CA 1
ATOM 2741 C C . GLY A 1 354 ? 18.807 -6.391 -30.939 1.00 62.81 354 GLY A C 1
ATOM 2742 O O . GLY A 1 354 ? 19.635 -6.897 -30.188 1.00 62.81 354 GLY A O 1
ATOM 2743 N N . ASP A 1 355 ? 18.764 -6.661 -32.250 1.00 57.12 355 ASP A N 1
ATOM 2744 C CA . ASP A 1 355 ? 19.682 -7.573 -32.961 1.00 57.12 355 ASP A CA 1
ATOM 2745 C C . ASP A 1 355 ? 21.083 -6.969 -33.203 1.00 57.12 355 ASP A C 1
ATOM 2747 O O . ASP A 1 355 ? 22.006 -7.676 -33.602 1.00 57.12 355 ASP A O 1
ATOM 2751 N N . ALA A 1 356 ? 21.257 -5.660 -32.973 1.00 64.88 356 ALA A N 1
ATOM 2752 C CA . ALA A 1 356 ? 22.539 -4.966 -33.132 1.00 64.88 356 ALA A CA 1
ATOM 2753 C C . ALA A 1 356 ? 23.541 -5.307 -32.012 1.00 64.88 356 ALA A C 1
ATOM 2755 O O . ALA A 1 356 ? 24.740 -5.065 -32.164 1.00 64.88 356 ALA A O 1
ATOM 2756 N N . GLY A 1 357 ? 23.050 -5.889 -30.912 1.00 70.88 357 GLY A N 1
ATOM 2757 C CA . GLY A 1 357 ? 23.848 -6.302 -29.767 1.00 70.88 357 GLY A CA 1
ATOM 2758 C C . GLY A 1 357 ? 24.289 -5.137 -28.878 1.00 70.88 357 GLY A C 1
ATOM 2759 O O . GLY A 1 357 ? 24.254 -3.958 -29.239 1.00 70.88 357 GLY A O 1
ATOM 2760 N N . TRP A 1 358 ? 24.726 -5.477 -27.669 1.00 84.75 358 TRP A N 1
ATOM 2761 C CA . TRP A 1 358 ? 25.242 -4.507 -26.709 1.00 84.75 358 TRP A CA 1
ATOM 2762 C C . TRP A 1 358 ? 26.721 -4.207 -26.984 1.00 84.75 358 TRP A C 1
ATOM 2764 O O . TRP A 1 358 ? 27.558 -5.105 -27.015 1.00 84.75 358 TRP A O 1
ATOM 2774 N N . THR A 1 359 ? 27.083 -2.938 -27.166 1.00 89.19 359 THR A N 1
ATOM 2775 C CA . THR A 1 359 ? 28.498 -2.511 -27.149 1.00 89.19 359 THR A CA 1
ATOM 2776 C C . THR A 1 359 ? 28.907 -2.142 -25.727 1.00 89.19 359 THR A C 1
ATOM 2778 O O . THR A 1 359 ? 28.059 -1.701 -24.957 1.00 89.19 359 THR A O 1
ATOM 2781 N N . ASP A 1 360 ? 30.190 -2.228 -25.370 1.00 89.06 360 ASP A N 1
ATOM 2782 C CA . ASP A 1 360 ? 30.637 -1.870 -24.010 1.00 89.06 360 ASP A CA 1
ATOM 2783 C C . ASP A 1 360 ? 30.270 -0.423 -23.639 1.00 89.06 360 ASP A C 1
ATOM 2785 O O . ASP A 1 360 ? 29.915 -0.126 -22.502 1.00 89.06 360 ASP A O 1
ATOM 2789 N N . SER A 1 361 ? 30.297 0.497 -24.608 1.00 88.50 361 SER A N 1
ATOM 2790 C CA . SER A 1 361 ? 29.836 1.878 -24.416 1.00 88.50 361 SER A CA 1
ATOM 2791 C C . SER A 1 361 ? 28.329 1.971 -24.154 1.00 88.50 361 SER A C 1
ATOM 2793 O O . SER A 1 361 ? 27.896 2.831 -23.388 1.00 88.50 361 SER A O 1
ATOM 2795 N N . ALA A 1 362 ? 27.521 1.109 -24.780 1.00 89.12 362 ALA A N 1
ATOM 2796 C CA . ALA A 1 362 ? 26.088 1.021 -24.509 1.00 89.12 362 ALA A CA 1
ATOM 2797 C C . ALA A 1 362 ? 25.812 0.432 -23.119 1.00 89.12 362 ALA A C 1
ATOM 2799 O O . ALA A 1 362 ? 24.983 0.983 -22.400 1.00 89.12 362 ALA A O 1
ATOM 2800 N N . VAL A 1 363 ? 26.550 -0.611 -22.720 1.00 90.69 363 VAL A N 1
ATOM 2801 C CA . VAL A 1 363 ? 26.454 -1.213 -21.379 1.00 90.69 363 VAL A CA 1
ATOM 2802 C C . VAL A 1 363 ? 26.785 -0.173 -20.306 1.00 90.69 363 VAL A C 1
ATOM 2804 O O . VAL A 1 363 ? 25.976 0.066 -19.413 1.00 90.69 363 VAL A O 1
ATOM 2807 N N . ARG A 1 364 ? 27.909 0.546 -20.443 1.00 91.06 364 ARG A N 1
ATOM 2808 C CA . ARG A 1 364 ? 28.281 1.631 -19.514 1.00 91.06 364 ARG A CA 1
ATOM 2809 C C . ARG A 1 364 ? 27.226 2.725 -19.431 1.00 91.06 364 ARG A C 1
ATOM 2811 O O . ARG A 1 364 ? 26.938 3.215 -18.345 1.00 91.06 364 ARG A O 1
ATOM 2818 N N . ARG A 1 365 ? 26.639 3.116 -20.567 1.00 91.00 365 ARG A N 1
ATOM 2819 C CA . ARG A 1 365 ? 25.571 4.124 -20.589 1.00 91.00 365 ARG A CA 1
ATOM 2820 C C . ARG A 1 365 ? 24.328 3.633 -19.859 1.00 91.00 365 ARG A C 1
ATOM 2822 O O . ARG A 1 365 ? 23.771 4.395 -19.088 1.00 91.00 365 ARG A O 1
ATOM 2829 N N . TYR A 1 366 ? 23.924 2.385 -20.075 1.00 91.81 366 TYR A N 1
ATOM 2830 C CA . TYR A 1 366 ? 22.780 1.786 -19.393 1.00 91.81 366 TYR A CA 1
ATOM 2831 C C . TYR A 1 366 ? 22.974 1.752 -17.872 1.00 91.81 366 TYR A C 1
ATOM 2833 O O . TYR A 1 366 ? 22.100 2.207 -17.135 1.00 91.81 366 TYR A O 1
ATOM 2841 N N . VAL A 1 367 ? 24.153 1.323 -17.413 1.00 93.12 367 VAL A N 1
ATOM 2842 C CA . VAL A 1 367 ? 24.525 1.338 -15.989 1.00 93.12 367 VAL A CA 1
ATOM 2843 C C . VAL A 1 367 ? 24.532 2.761 -15.432 1.00 93.12 367 VAL A C 1
ATOM 2845 O O . VAL A 1 367 ? 23.943 3.009 -14.383 1.00 93.12 367 VAL A O 1
ATOM 2848 N N . ALA A 1 368 ? 25.138 3.717 -16.139 1.00 93.00 368 ALA A N 1
ATOM 2849 C CA . ALA A 1 368 ? 25.181 5.115 -15.712 1.00 93.00 368 ALA A CA 1
ATOM 2850 C C . ALA A 1 368 ? 23.788 5.767 -15.673 1.00 93.00 368 ALA A C 1
ATOM 2852 O O . ALA A 1 368 ? 23.490 6.533 -14.757 1.00 93.00 368 ALA A O 1
ATOM 2853 N N . ASP A 1 369 ? 22.926 5.451 -16.642 1.00 93.19 369 ASP A N 1
ATOM 2854 C CA . ASP A 1 369 ? 21.558 5.960 -16.727 1.00 93.19 369 ASP A CA 1
ATOM 2855 C C . ASP A 1 369 ? 20.683 5.445 -15.575 1.00 93.19 369 ASP A C 1
ATOM 2857 O O . ASP A 1 369 ? 19.843 6.203 -15.073 1.00 93.19 369 ASP A O 1
ATOM 2861 N N . ALA A 1 370 ? 20.859 4.181 -15.177 1.00 94.56 370 ALA A N 1
ATOM 2862 C CA . ALA A 1 370 ? 20.130 3.557 -14.074 1.00 94.56 370 ALA A CA 1
ATOM 2863 C C . ALA A 1 370 ? 20.705 3.932 -12.697 1.00 94.56 370 ALA A C 1
ATOM 2865 O O . ALA A 1 370 ? 19.949 4.131 -11.741 1.00 94.56 370 ALA A O 1
ATOM 2866 N N . GLY A 1 371 ? 22.030 4.047 -12.585 1.00 94.94 371 GLY A N 1
ATOM 2867 C CA . GLY A 1 371 ? 22.738 4.365 -11.347 1.00 94.94 371 GLY A CA 1
ATOM 2868 C C . GLY A 1 371 ? 22.321 3.441 -10.190 1.00 94.94 371 GLY A C 1
ATOM 2869 O O . GLY A 1 371 ? 22.356 2.221 -10.347 1.00 94.94 371 GLY A O 1
ATOM 2870 N N . PRO A 1 372 ? 21.874 3.979 -9.036 1.00 95.50 372 PRO A N 1
ATOM 2871 C CA . PRO A 1 372 ? 21.477 3.166 -7.879 1.00 95.50 372 PRO A CA 1
ATOM 2872 C C . PRO A 1 372 ? 20.201 2.336 -8.109 1.00 95.50 372 PRO A C 1
ATOM 2874 O O . PRO A 1 372 ? 19.837 1.518 -7.268 1.00 95.50 372 PRO A O 1
ATOM 2877 N N . LEU A 1 373 ? 19.491 2.550 -9.222 1.00 97.62 373 LEU A N 1
ATOM 2878 C CA . LEU A 1 373 ? 18.260 1.834 -9.559 1.00 97.62 373 LEU A CA 1
ATOM 2879 C C . LEU A 1 373 ? 18.508 0.594 -10.422 1.00 97.62 373 LEU A C 1
ATOM 2881 O O . LEU A 1 373 ? 17.540 -0.084 -10.754 1.00 97.62 373 LEU A O 1
ATOM 2885 N N . LEU A 1 374 ? 19.761 0.293 -10.785 1.00 95.88 374 LEU A N 1
ATOM 2886 C CA . LEU A 1 374 ? 20.111 -0.786 -11.714 1.00 95.88 374 LEU A CA 1
ATOM 2887 C C . LEU A 1 374 ? 19.473 -2.130 -11.330 1.00 95.88 374 LEU A C 1
ATOM 2889 O O . LEU A 1 374 ? 18.784 -2.740 -12.139 1.00 95.88 374 LEU A O 1
ATOM 2893 N N . GLU A 1 375 ? 19.591 -2.522 -10.065 1.00 96.19 375 GLU A N 1
ATOM 2894 C CA . GLU A 1 375 ? 19.025 -3.770 -9.537 1.00 96.19 375 GLU A CA 1
ATOM 2895 C C . GLU A 1 375 ? 17.491 -3.833 -9.618 1.00 96.19 375 GLU A C 1
ATOM 2897 O O . GLU A 1 375 ? 16.907 -4.890 -9.879 1.00 96.19 375 GLU A O 1
ATOM 2902 N N . ARG A 1 376 ? 16.812 -2.696 -9.424 1.00 97.69 376 ARG A N 1
ATOM 2903 C CA . ARG A 1 376 ? 15.354 -2.599 -9.605 1.00 97.69 376 ARG A CA 1
ATOM 2904 C C . ARG A 1 376 ? 14.984 -2.611 -11.085 1.00 97.69 376 ARG A C 1
ATOM 2906 O O . ARG A 1 376 ? 13.998 -3.238 -11.454 1.00 97.69 376 ARG A O 1
ATOM 2913 N N . LEU A 1 377 ? 15.781 -1.969 -11.937 1.00 96.75 377 LEU A N 1
ATOM 2914 C CA . LEU A 1 377 ? 15.577 -1.960 -13.384 1.00 96.75 377 LEU A CA 1
ATOM 2915 C C . LEU A 1 377 ? 15.743 -3.361 -13.983 1.00 96.75 377 LEU A C 1
ATOM 2917 O O . LEU A 1 377 ? 14.961 -3.736 -14.858 1.00 96.75 377 LEU A O 1
ATOM 2921 N N . HIS A 1 378 ? 16.693 -4.152 -13.477 1.00 94.25 378 HIS A N 1
ATOM 2922 C CA . HIS A 1 378 ? 16.862 -5.556 -13.852 1.00 94.25 378 HIS A CA 1
ATOM 2923 C C . HIS A 1 378 ? 15.601 -6.368 -13.594 1.00 94.25 378 HIS A C 1
ATOM 2925 O O . HIS A 1 378 ? 15.056 -7.000 -14.502 1.00 94.25 378 HIS A O 1
ATOM 2931 N N . ARG A 1 379 ? 15.068 -6.265 -12.379 1.00 95.19 379 ARG A N 1
ATOM 2932 C CA . ARG A 1 379 ? 13.840 -6.961 -11.979 1.00 95.19 379 ARG A CA 1
ATOM 2933 C C . ARG A 1 379 ? 12.628 -6.492 -12.770 1.00 95.19 379 ARG A C 1
ATOM 2935 O O . ARG A 1 379 ? 11.891 -7.335 -13.265 1.00 95.19 379 ARG A O 1
ATOM 2942 N N . LEU A 1 380 ? 12.474 -5.180 -12.958 1.00 96.31 380 LEU A N 1
ATOM 2943 C CA . LEU A 1 380 ? 11.393 -4.603 -13.759 1.00 96.31 380 LEU A CA 1
ATOM 2944 C C . LEU A 1 380 ? 11.435 -5.087 -15.215 1.00 96.31 380 LEU A C 1
ATOM 2946 O O . LEU A 1 380 ? 10.408 -5.421 -15.799 1.00 96.31 380 LEU A O 1
ATOM 2950 N N . THR A 1 381 ? 12.627 -5.146 -15.809 1.00 92.25 381 THR A N 1
ATOM 2951 C CA . THR A 1 381 ? 12.765 -5.597 -17.198 1.00 92.25 381 THR A CA 1
ATOM 2952 C C . THR A 1 381 ? 12.479 -7.090 -17.324 1.00 92.25 381 THR A C 1
ATOM 2954 O O . THR A 1 381 ? 11.773 -7.506 -18.240 1.00 92.25 381 THR A O 1
ATOM 2957 N N . ARG A 1 382 ? 12.976 -7.904 -16.384 1.00 91.31 382 ARG A N 1
ATOM 2958 C CA . ARG A 1 382 ? 12.675 -9.341 -16.325 1.00 91.31 382 ARG A CA 1
ATOM 2959 C C . ARG A 1 382 ? 11.173 -9.589 -16.128 1.00 91.31 382 ARG A C 1
ATOM 2961 O O . ARG A 1 382 ? 10.628 -10.482 -16.772 1.00 91.31 382 ARG A O 1
ATOM 2968 N N . SER A 1 383 ? 10.496 -8.785 -15.304 1.00 92.38 383 SER A N 1
ATOM 2969 C CA . SER A 1 383 ? 9.053 -8.903 -15.061 1.00 92.38 383 SER A CA 1
ATOM 2970 C C . SER A 1 383 ? 8.183 -8.431 -16.228 1.00 92.38 383 SER A C 1
ATOM 2972 O O . SER A 1 383 ? 7.028 -8.811 -16.313 1.00 92.38 383 SER A O 1
ATOM 2974 N N . ASP A 1 384 ? 8.693 -7.604 -17.141 1.00 89.19 384 ASP A N 1
ATOM 2975 C CA . ASP A 1 384 ? 7.939 -7.172 -18.330 1.00 89.19 384 ASP A CA 1
ATOM 2976 C C . ASP A 1 384 ? 7.851 -8.274 -19.415 1.00 89.19 384 ASP A C 1
ATOM 2978 O O . ASP A 1 384 ? 7.036 -8.233 -20.345 1.00 89.19 384 ASP A O 1
ATOM 2982 N N . VAL A 1 385 ? 8.641 -9.345 -19.286 1.00 83.38 385 VAL A N 1
ATOM 2983 C CA . VAL A 1 385 ? 8.618 -10.481 -20.215 1.00 83.38 385 VAL A CA 1
ATOM 2984 C C . VAL A 1 385 ? 7.415 -11.398 -19.929 1.00 83.38 385 VAL A C 1
ATOM 2986 O O . VAL A 1 385 ? 7.533 -12.488 -19.377 1.00 83.38 385 VAL A O 1
ATOM 2989 N N . THR A 1 386 ? 6.229 -11.003 -20.400 1.00 76.00 386 THR A N 1
ATOM 2990 C CA . THR A 1 386 ? 4.954 -11.730 -20.185 1.00 76.00 386 THR A CA 1
ATOM 2991 C C . THR A 1 386 ? 4.573 -12.698 -21.319 1.00 76.00 386 THR A C 1
ATOM 2993 O O . THR A 1 386 ? 3.429 -13.146 -21.447 1.00 76.00 386 THR A O 1
ATOM 2996 N N . THR A 1 387 ? 5.500 -13.016 -22.230 1.00 73.62 387 THR A N 1
ATOM 2997 C CA . THR A 1 387 ? 5.198 -13.855 -23.404 1.00 73.62 387 THR A CA 1
ATOM 2998 C C . THR A 1 387 ? 4.925 -15.316 -23.030 1.00 73.62 387 THR A C 1
ATOM 3000 O O . THR A 1 387 ? 5.756 -15.975 -22.423 1.00 73.62 387 THR A O 1
ATOM 3003 N N . ARG A 1 388 ? 3.799 -15.872 -23.507 1.00 69.88 388 ARG A N 1
ATOM 3004 C CA . ARG A 1 388 ? 3.490 -17.314 -23.395 1.00 69.88 388 ARG A CA 1
ATOM 3005 C C . ARG A 1 388 ? 4.381 -18.202 -24.275 1.00 69.88 388 ARG A C 1
ATOM 3007 O O . ARG A 1 388 ? 4.415 -19.412 -24.100 1.00 69.88 388 ARG A O 1
ATOM 3014 N N . ASN A 1 389 ? 5.080 -17.620 -25.253 1.00 80.75 389 ASN A N 1
ATOM 3015 C CA . ASN A 1 389 ? 6.035 -18.355 -26.078 1.00 80.75 389 ASN A CA 1
ATOM 3016 C C . ASN A 1 389 ? 7.332 -18.583 -25.292 1.00 80.75 389 ASN A C 1
ATOM 3018 O O . ASN A 1 389 ? 8.157 -17.672 -25.191 1.00 80.75 389 ASN A O 1
ATOM 3022 N N . GLN A 1 390 ? 7.499 -19.811 -24.802 1.00 79.38 390 GLN A N 1
ATOM 3023 C CA . GLN A 1 390 ? 8.631 -20.230 -23.982 1.00 79.38 390 GLN A CA 1
ATOM 3024 C C . GLN A 1 390 ? 9.984 -19.976 -24.660 1.00 79.38 390 GLN A C 1
ATOM 3026 O O . GLN A 1 390 ? 10.857 -19.374 -24.051 1.00 79.38 390 GLN A O 1
ATOM 3031 N N . ARG A 1 391 ? 10.132 -20.287 -25.955 1.00 81.56 391 ARG A N 1
ATOM 3032 C CA . ARG A 1 391 ? 11.390 -20.047 -26.690 1.00 81.56 391 ARG A CA 1
ATOM 3033 C C . ARG A 1 391 ? 11.758 -18.565 -26.752 1.00 81.56 391 ARG A C 1
ATOM 3035 O O . ARG A 1 391 ? 12.928 -18.199 -26.692 1.00 81.56 391 ARG A O 1
ATOM 3042 N N . LYS A 1 392 ? 10.756 -17.690 -26.906 1.00 78.31 392 LYS A N 1
ATOM 3043 C CA . LYS A 1 392 ? 10.977 -16.235 -26.916 1.00 78.31 392 LYS A CA 1
ATOM 3044 C C . LYS A 1 392 ? 11.343 -15.725 -25.521 1.00 78.31 392 LYS A C 1
ATOM 3046 O O . LYS A 1 392 ? 12.204 -14.856 -25.432 1.00 78.31 392 LYS A O 1
ATOM 3051 N N . ALA A 1 393 ? 10.705 -16.255 -24.477 1.00 80.94 393 ALA A N 1
ATOM 3052 C CA . ALA A 1 393 ? 11.041 -15.939 -23.092 1.00 80.94 393 ALA A CA 1
ATOM 3053 C C . ALA A 1 393 ? 12.477 -16.373 -22.758 1.00 80.94 393 ALA A C 1
ATOM 3055 O O . ALA A 1 393 ? 13.262 -15.546 -22.312 1.00 80.94 393 ALA A O 1
ATOM 3056 N N . GLU A 1 394 ? 12.854 -17.615 -23.079 1.00 83.06 394 GLU A N 1
ATOM 3057 C CA . GLU A 1 394 ? 14.205 -18.159 -22.874 1.00 83.06 394 GLU A CA 1
ATOM 3058 C C . GLU A 1 394 ? 15.270 -17.324 -23.589 1.00 83.06 394 GLU A C 1
ATOM 3060 O O . GLU A 1 394 ? 16.280 -16.963 -22.993 1.00 83.06 394 GLU A O 1
ATOM 3065 N N . ARG A 1 395 ? 15.022 -16.937 -24.847 1.00 83.94 395 ARG A N 1
ATOM 3066 C CA . ARG A 1 395 ? 15.945 -16.077 -25.599 1.00 83.94 395 ARG A CA 1
ATOM 3067 C C . ARG A 1 395 ? 16.131 -14.704 -24.946 1.00 83.94 395 ARG A C 1
ATOM 3069 O O . ARG A 1 395 ? 17.243 -14.190 -24.938 1.00 83.94 395 ARG A O 1
ATOM 3076 N N . LEU A 1 396 ? 15.050 -14.095 -24.453 1.00 82.00 396 LEU A N 1
ATOM 3077 C CA . LEU A 1 396 ? 15.114 -12.798 -23.770 1.00 82.00 396 LEU A CA 1
ATOM 3078 C C . LEU A 1 396 ? 15.813 -12.915 -22.415 1.00 82.00 396 LEU A C 1
ATOM 3080 O O . LEU A 1 396 ? 16.626 -12.053 -22.105 1.00 82.00 396 LEU A O 1
ATOM 3084 N N . SER A 1 397 ? 15.549 -13.987 -21.662 1.00 83.38 397 SER A N 1
ATOM 3085 C CA . SER A 1 397 ? 16.249 -14.282 -20.408 1.00 83.38 397 SER A CA 1
ATOM 3086 C C . SER A 1 397 ? 17.746 -14.423 -20.648 1.00 83.38 397 SER A C 1
ATOM 3088 O O . SER A 1 397 ? 18.516 -13.705 -20.030 1.00 83.38 397 SER A O 1
ATOM 3090 N N . PHE A 1 398 ? 18.152 -15.249 -21.617 1.00 85.25 398 PHE A N 1
ATOM 3091 C CA . PHE A 1 398 ? 19.564 -15.445 -21.951 1.00 85.25 398 PHE A CA 1
ATOM 3092 C C . PHE A 1 398 ? 20.252 -14.138 -22.365 1.00 85.25 398 PHE A C 1
ATOM 3094 O O . PHE A 1 398 ? 21.362 -13.854 -21.931 1.00 85.25 398 PHE A O 1
ATOM 3101 N N . ALA A 1 399 ? 19.588 -13.314 -23.182 1.00 85.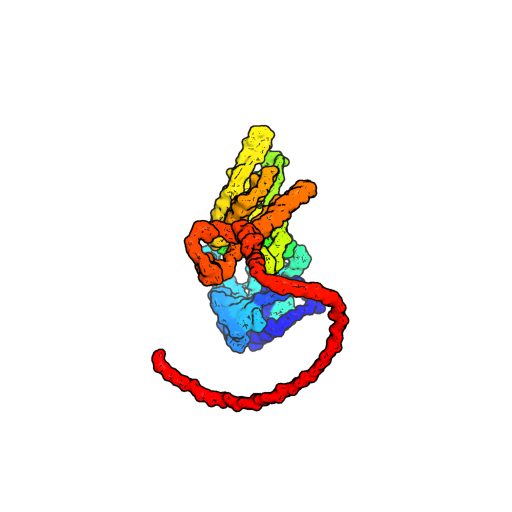12 399 ALA A N 1
ATOM 3102 C CA . ALA A 1 399 ? 20.119 -12.006 -23.563 1.00 85.12 399 ALA A CA 1
ATOM 3103 C C . ALA A 1 399 ? 20.252 -11.047 -22.365 1.00 85.12 399 ALA A C 1
ATOM 3105 O O . ALA A 1 399 ? 21.127 -10.183 -22.369 1.00 85.12 399 ALA A O 1
ATOM 3106 N N . TYR A 1 400 ? 19.386 -11.179 -21.357 1.00 85.69 400 TYR A N 1
ATOM 3107 C CA . TYR A 1 400 ? 19.476 -10.408 -20.120 1.00 85.69 400 TYR A CA 1
ATOM 3108 C C . TYR A 1 400 ? 20.616 -10.902 -19.225 1.00 85.69 400 TYR A C 1
ATOM 3110 O O . TYR A 1 400 ? 21.385 -10.091 -18.719 1.00 85.69 400 TYR A O 1
ATOM 3118 N N . ASP A 1 401 ? 20.757 -12.221 -19.084 1.00 87.06 401 ASP A N 1
ATOM 3119 C CA . ASP A 1 401 ? 21.831 -12.847 -18.310 1.00 87.06 401 ASP A CA 1
ATOM 3120 C C . ASP A 1 401 ? 23.214 -12.494 -18.905 1.00 87.06 401 ASP A C 1
ATOM 3122 O O . ASP A 1 401 ? 24.134 -12.149 -18.165 1.00 87.06 401 ASP A O 1
ATOM 3126 N N . ASP A 1 402 ? 23.352 -12.475 -20.241 1.00 87.75 402 ASP A N 1
ATOM 3127 C CA . ASP A 1 402 ? 24.568 -11.994 -20.927 1.00 87.75 402 ASP A CA 1
ATOM 3128 C C . ASP A 1 402 ? 24.861 -10.516 -20.620 1.00 87.75 402 ASP A C 1
ATOM 3130 O O . ASP A 1 402 ? 26.006 -10.143 -20.357 1.00 87.75 402 ASP A O 1
ATOM 3134 N N . LEU A 1 403 ? 23.833 -9.660 -20.608 1.00 88.44 403 LEU A N 1
ATOM 3135 C CA . LEU A 1 403 ? 23.995 -8.248 -20.262 1.00 88.44 403 LEU A CA 1
ATOM 3136 C C . LEU A 1 403 ? 24.484 -8.076 -18.818 1.00 88.44 403 LEU A C 1
ATOM 3138 O O . LEU A 1 403 ? 25.422 -7.311 -18.596 1.00 88.44 403 LEU A O 1
ATOM 3142 N N . GLU A 1 404 ? 23.883 -8.777 -17.856 1.00 89.06 404 GLU A N 1
ATOM 3143 C CA . GLU A 1 404 ? 24.295 -8.738 -16.446 1.00 89.06 404 GLU A CA 1
ATOM 3144 C C . GLU A 1 404 ? 25.743 -9.214 -16.275 1.00 89.06 404 GLU A C 1
ATOM 3146 O O . GLU A 1 404 ? 26.555 -8.500 -15.684 1.00 89.06 404 GLU A O 1
ATOM 3151 N N . GLN A 1 405 ? 26.116 -10.334 -16.902 1.00 89.44 405 GLN A N 1
ATOM 3152 C CA . GLN A 1 405 ? 27.495 -10.824 -16.881 1.00 89.44 405 GLN A CA 1
ATOM 3153 C C . GLN A 1 405 ? 28.476 -9.793 -17.460 1.00 89.44 405 GLN A C 1
ATOM 3155 O O . GLN A 1 405 ? 29.570 -9.580 -16.934 1.00 89.44 405 GLN A O 1
ATOM 3160 N N . ARG A 1 406 ? 28.103 -9.111 -18.547 1.00 89.56 406 ARG A N 1
ATOM 3161 C CA . ARG A 1 406 ? 28.950 -8.067 -19.139 1.00 89.56 406 ARG A CA 1
ATOM 3162 C C . ARG A 1 406 ? 29.063 -6.830 -18.261 1.00 89.56 406 ARG A C 1
ATOM 3164 O O . ARG A 1 406 ? 30.128 -6.214 -18.255 1.00 89.56 406 ARG A O 1
ATOM 3171 N N . ILE A 1 407 ? 28.013 -6.467 -17.528 1.00 92.25 407 ILE A N 1
ATOM 3172 C CA . ILE A 1 407 ? 28.070 -5.392 -16.530 1.00 92.25 407 ILE A CA 1
ATOM 3173 C C . ILE A 1 407 ? 29.102 -5.743 -15.454 1.00 92.25 407 ILE A C 1
ATOM 3175 O O . ILE A 1 407 ? 29.964 -4.913 -15.165 1.00 92.25 407 ILE A O 1
ATOM 3179 N N . GLU A 1 408 ? 29.073 -6.967 -14.923 1.00 91.12 408 GLU A N 1
ATOM 3180 C CA . GLU A 1 408 ? 30.028 -7.432 -13.907 1.00 91.12 408 GLU A CA 1
ATOM 3181 C C . GLU A 1 408 ? 31.472 -7.410 -14.418 1.00 91.12 408 GLU A C 1
ATOM 3183 O O . GLU A 1 408 ? 32.349 -6.830 -13.776 1.00 91.12 408 GLU A O 1
ATOM 3188 N N . VAL A 1 409 ? 31.718 -7.963 -15.611 1.00 90.81 409 VAL A N 1
ATOM 3189 C CA . VAL A 1 409 ? 33.057 -7.987 -16.225 1.00 90.81 409 VAL A CA 1
ATOM 3190 C C . VAL A 1 409 ? 33.601 -6.572 -16.434 1.00 90.81 409 VAL A C 1
ATOM 3192 O O . VAL A 1 409 ? 34.770 -6.307 -16.150 1.00 90.81 409 VAL A O 1
ATOM 3195 N N . LEU A 1 410 ? 32.776 -5.646 -16.930 1.00 90.44 410 LEU A N 1
ATOM 3196 C CA . LEU A 1 410 ? 33.198 -4.259 -17.135 1.00 90.44 410 LEU A CA 1
ATOM 3197 C C . LEU A 1 410 ? 33.450 -3.541 -15.805 1.00 90.44 410 LEU A C 1
ATOM 3199 O O . LEU A 1 410 ? 34.430 -2.804 -15.700 1.00 90.44 410 LEU A O 1
ATOM 3203 N N . ALA A 1 411 ? 32.621 -3.782 -14.788 1.00 89.12 411 ALA A N 1
ATOM 3204 C CA . ALA A 1 411 ? 32.807 -3.215 -13.456 1.00 89.12 411 ALA A CA 1
ATOM 3205 C C . ALA A 1 411 ? 34.096 -3.725 -12.785 1.00 89.12 411 ALA A C 1
ATOM 3207 O O . ALA A 1 411 ? 34.837 -2.934 -12.197 1.00 89.12 411 ALA A O 1
ATOM 3208 N N . GLU A 1 412 ? 34.416 -5.016 -12.914 1.00 88.31 412 GLU A N 1
ATOM 3209 C CA . GLU A 1 412 ? 35.670 -5.590 -12.412 1.00 88.31 412 GLU A CA 1
ATOM 3210 C C . GLU A 1 412 ? 36.882 -4.980 -13.127 1.00 88.31 412 GLU A C 1
ATOM 3212 O O . GLU A 1 412 ? 37.834 -4.538 -12.480 1.00 88.31 412 GLU A O 1
ATOM 3217 N N . GLN A 1 413 ? 36.833 -4.878 -14.459 1.00 85.31 413 GLN A N 1
ATOM 3218 C CA . GLN A 1 413 ? 37.885 -4.222 -15.239 1.00 85.31 413 GLN A CA 1
ATOM 3219 C C . GLN A 1 413 ? 38.092 -2.767 -14.809 1.00 85.31 413 GLN A C 1
ATOM 3221 O O . GLN A 1 413 ? 39.229 -2.309 -14.697 1.00 85.31 413 GLN A O 1
ATOM 3226 N N . GLU A 1 414 ? 37.013 -2.026 -14.567 1.00 84.06 414 GLU A N 1
ATOM 3227 C CA . GLU A 1 414 ? 37.077 -0.641 -14.100 1.00 84.06 414 GLU A CA 1
ATOM 3228 C C . GLU A 1 414 ? 37.643 -0.538 -12.684 1.00 84.06 414 GLU A C 1
ATOM 3230 O O . GLU A 1 414 ? 38.489 0.323 -12.441 1.00 84.06 414 GLU A O 1
ATOM 3235 N N . SER A 1 415 ? 37.269 -1.450 -11.785 1.00 80.69 415 SER A N 1
ATOM 3236 C CA . SER A 1 415 ? 37.851 -1.543 -10.444 1.00 80.69 415 SER A CA 1
ATOM 3237 C C . SER A 1 415 ? 39.359 -1.789 -10.509 1.00 80.69 415 SER A C 1
ATOM 3239 O O . SER A 1 415 ? 40.135 -1.021 -9.941 1.00 80.69 415 SER A O 1
ATOM 3241 N N . LEU A 1 416 ? 39.797 -2.774 -11.300 1.00 74.25 416 LEU A N 1
ATOM 3242 C CA . LEU A 1 416 ? 41.215 -3.075 -11.516 1.00 74.25 416 LEU A CA 1
ATOM 3243 C C . LEU A 1 416 ? 41.981 -1.893 -12.129 1.00 74.25 416 LEU A C 1
ATOM 3245 O O . LEU A 1 416 ? 43.118 -1.633 -11.741 1.00 74.25 416 LEU A O 1
ATOM 3249 N N . ASN A 1 417 ? 41.369 -1.156 -13.059 1.00 75.69 417 ASN A N 1
ATOM 3250 C CA . ASN A 1 417 ? 41.968 0.040 -13.659 1.00 75.69 417 ASN A CA 1
ATOM 3251 C C . ASN A 1 417 ? 42.015 1.236 -12.691 1.00 75.69 417 ASN A C 1
ATOM 3253 O O . ASN A 1 417 ? 42.877 2.105 -12.835 1.00 75.69 417 ASN A O 1
ATOM 3257 N N . ALA A 1 418 ? 41.093 1.302 -11.727 1.00 72.38 418 ALA A N 1
ATOM 3258 C CA . ALA A 1 418 ? 41.046 2.340 -10.702 1.00 72.38 418 ALA A CA 1
ATOM 3259 C C . ALA A 1 418 ? 42.068 2.114 -9.576 1.00 72.38 418 ALA A C 1
ATOM 3261 O O . ALA A 1 418 ? 42.419 3.077 -8.886 1.00 72.38 418 ALA A O 1
ATOM 3262 N N . ILE A 1 419 ? 42.582 0.886 -9.414 1.00 70.94 419 ILE A N 1
ATOM 3263 C CA . ILE A 1 419 ? 43.709 0.590 -8.521 1.00 70.94 419 ILE A CA 1
ATOM 3264 C C . ILE A 1 419 ? 44.928 1.370 -9.019 1.00 70.94 419 ILE A C 1
ATOM 3266 O O . ILE A 1 419 ? 45.590 1.018 -9.998 1.00 70.94 419 ILE A O 1
ATOM 3270 N N . ARG A 1 420 ? 45.228 2.468 -8.327 1.00 59.81 420 ARG A N 1
ATOM 3271 C CA . ARG A 1 420 ? 46.473 3.203 -8.531 1.00 59.81 420 ARG A CA 1
ATOM 3272 C C . ARG A 1 420 ? 47.620 2.397 -7.917 1.00 59.81 420 ARG A C 1
ATOM 3274 O O . ARG A 1 420 ? 47.436 1.842 -6.838 1.00 59.81 420 ARG A O 1
ATOM 3281 N N . PRO A 1 421 ? 48.799 2.339 -8.557 1.00 63.53 421 PRO A N 1
ATOM 3282 C CA . PRO A 1 421 ? 49.982 1.783 -7.913 1.00 63.53 421 PRO A CA 1
ATOM 3283 C C . PRO A 1 421 ? 50.267 2.521 -6.595 1.00 63.53 421 PRO A C 1
ATOM 3285 O O . PRO A 1 421 ? 50.158 3.747 -6.560 1.00 63.53 421 PRO A O 1
ATOM 3288 N N . ASP A 1 422 ? 50.692 1.797 -5.552 1.00 61.69 422 ASP A N 1
ATOM 3289 C CA . ASP A 1 422 ? 51.072 2.360 -4.236 1.00 61.69 422 ASP A CA 1
ATOM 3290 C C . ASP A 1 422 ? 52.208 3.391 -4.311 1.00 61.69 422 ASP A C 1
ATOM 3292 O O . ASP A 1 422 ? 52.462 4.129 -3.360 1.00 61.69 422 ASP A O 1
ATOM 3296 N N . LEU A 1 423 ? 52.912 3.418 -5.442 1.00 58.25 423 LEU A N 1
ATOM 3297 C CA . LEU A 1 423 ? 53.977 4.358 -5.726 1.00 58.25 423 LEU A CA 1
ATOM 3298 C C . LEU A 1 423 ? 53.544 5.287 -6.853 1.00 58.25 423 LEU A C 1
ATOM 3300 O O . LEU A 1 423 ? 53.307 4.849 -7.984 1.00 58.25 423 LEU A O 1
ATOM 3304 N N . ASP A 1 424 ? 53.491 6.581 -6.561 1.00 66.19 424 ASP A N 1
ATOM 3305 C CA . ASP A 1 424 ? 53.339 7.587 -7.601 1.00 66.19 424 ASP A CA 1
ATOM 3306 C C . ASP A 1 424 ? 54.638 7.739 -8.419 1.00 66.19 424 ASP A C 1
ATOM 3308 O O . ASP A 1 424 ? 55.721 7.264 -8.055 1.00 66.19 424 ASP A O 1
ATOM 3312 N N . GLY A 1 425 ? 54.542 8.411 -9.569 1.00 62.28 425 GLY A N 1
ATOM 3313 C CA . GLY A 1 425 ? 55.695 8.618 -10.447 1.00 62.28 425 GLY A CA 1
ATOM 3314 C C . GLY A 1 425 ? 56.873 9.313 -9.751 1.00 62.28 425 GLY A C 1
ATOM 3315 O O . GLY A 1 425 ? 58.020 9.062 -10.119 1.00 62.28 425 GLY A O 1
ATOM 3316 N N . ALA A 1 426 ? 56.625 10.134 -8.724 1.00 66.44 426 ALA A N 1
ATOM 3317 C CA . ALA A 1 426 ? 57.667 10.817 -7.963 1.00 66.44 426 ALA A CA 1
ATOM 3318 C C . ALA A 1 426 ? 58.388 9.874 -6.991 1.00 66.44 426 ALA A C 1
ATOM 3320 O O . ALA A 1 426 ? 59.619 9.902 -6.903 1.00 66.44 426 ALA A O 1
ATOM 3321 N N . GLN A 1 427 ? 57.654 8.986 -6.328 1.00 71.56 427 GLN A N 1
ATOM 3322 C CA . GLN A 1 427 ? 58.204 7.964 -5.442 1.00 71.56 427 GLN A CA 1
ATOM 3323 C C . GLN A 1 427 ? 59.022 6.927 -6.222 1.00 71.56 427 GLN A C 1
ATOM 3325 O O . GLN A 1 427 ? 60.115 6.552 -5.791 1.00 71.56 427 GLN A O 1
ATOM 3330 N N . ILE A 1 428 ? 58.565 6.533 -7.415 1.00 66.81 428 ILE A N 1
ATOM 3331 C CA . ILE A 1 428 ? 59.324 5.657 -8.324 1.00 66.81 428 ILE A CA 1
ATOM 3332 C C . ILE A 1 428 ? 60.628 6.335 -8.772 1.00 66.81 428 ILE A C 1
ATOM 3334 O O . ILE A 1 428 ? 61.685 5.700 -8.783 1.00 66.81 428 ILE A O 1
ATOM 3338 N N . MET A 1 429 ? 60.585 7.630 -9.104 1.00 74.06 429 MET A N 1
ATOM 3339 C CA . MET A 1 429 ? 61.781 8.401 -9.466 1.00 74.06 429 MET A CA 1
ATOM 3340 C C . MET A 1 429 ? 62.790 8.480 -8.317 1.00 74.06 429 MET A C 1
ATOM 3342 O O . MET A 1 429 ? 63.986 8.310 -8.556 1.00 74.06 429 MET A O 1
ATOM 3346 N N . ALA A 1 430 ? 62.321 8.686 -7.084 1.00 74.56 430 ALA A N 1
ATOM 3347 C CA . ALA A 1 430 ? 63.173 8.752 -5.900 1.00 74.56 430 ALA A CA 1
ATOM 3348 C C . ALA A 1 430 ? 63.837 7.401 -5.579 1.00 74.56 430 ALA A C 1
ATOM 3350 O O . ALA A 1 430 ? 65.031 7.360 -5.286 1.00 74.56 430 ALA A O 1
ATOM 3351 N N .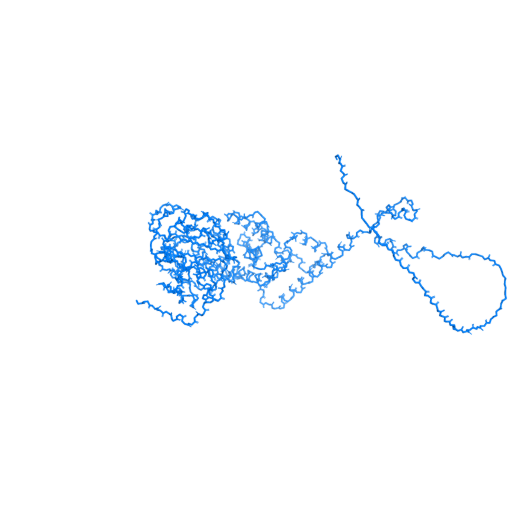 LEU A 1 431 ? 63.094 6.296 -5.691 1.00 75.88 431 LEU A N 1
ATOM 3352 C CA . LEU A 1 431 ? 63.602 4.943 -5.434 1.00 75.88 431 LEU A CA 1
ATOM 3353 C C . LEU A 1 431 ? 64.580 4.450 -6.512 1.00 75.88 431 LEU A C 1
ATOM 3355 O O . LEU A 1 431 ? 65.520 3.722 -6.199 1.00 75.88 431 LEU A O 1
ATOM 3359 N N . LEU A 1 432 ? 64.370 4.832 -7.777 1.00 76.56 432 LEU A N 1
ATOM 3360 C CA . LEU A 1 432 ? 65.162 4.352 -8.919 1.00 76.56 432 LEU A CA 1
ATOM 3361 C C . LEU A 1 432 ? 66.201 5.363 -9.436 1.00 76.56 432 LEU A C 1
ATOM 3363 O O . LEU A 1 432 ? 66.959 5.039 -10.352 1.00 76.56 432 LEU A O 1
ATOM 3367 N N . GLY A 1 433 ? 66.253 6.576 -8.875 1.00 74.56 433 GLY A N 1
ATOM 3368 C CA . GLY A 1 433 ? 67.182 7.636 -9.283 1.00 74.56 433 GLY A CA 1
ATOM 3369 C C . GLY A 1 433 ? 66.929 8.180 -10.695 1.00 74.56 433 GLY A C 1
ATOM 3370 O O . GLY A 1 433 ? 67.874 8.537 -11.400 1.00 74.56 433 GLY A O 1
ATOM 3371 N N . LEU A 1 434 ? 65.669 8.205 -11.141 1.00 76.81 434 LEU A N 1
ATOM 3372 C CA . LEU A 1 434 ? 65.287 8.600 -12.502 1.00 76.81 434 LEU A CA 1
ATOM 3373 C C . LEU A 1 434 ? 64.897 10.085 -12.573 1.00 76.81 434 LEU A C 1
ATOM 3375 O O . LEU A 1 434 ? 64.291 10.622 -11.651 1.00 76.81 434 LEU A O 1
ATOM 3379 N N . LYS A 1 435 ? 65.233 10.755 -13.685 1.00 67.31 435 LYS A N 1
ATOM 3380 C CA . LYS A 1 435 ? 64.859 12.160 -13.938 1.00 67.31 435 LYS A CA 1
ATOM 3381 C C . LYS A 1 435 ? 63.473 12.262 -14.607 1.00 67.31 435 LYS A C 1
ATOM 3383 O O . LYS A 1 435 ? 63.134 11.367 -15.386 1.00 67.31 435 LYS A O 1
ATOM 3388 N N . PRO A 1 436 ? 62.706 13.351 -14.382 1.00 68.88 436 PRO A N 1
ATOM 3389 C CA . PRO A 1 436 ? 61.380 13.531 -14.979 1.00 68.88 436 PRO A CA 1
ATOM 3390 C C . PRO A 1 436 ? 61.425 13.530 -16.514 1.00 68.88 436 PRO A C 1
ATOM 3392 O O . PRO A 1 436 ? 62.280 14.188 -17.108 1.00 68.88 436 PRO A O 1
ATOM 3395 N N . GLY A 1 437 ? 60.498 12.823 -17.167 1.00 63.22 437 GLY A N 1
ATOM 3396 C CA . GLY A 1 437 ? 60.368 12.814 -18.626 1.00 63.22 437 GLY A CA 1
ATOM 3397 C C . GLY A 1 437 ? 59.009 12.302 -19.136 1.00 63.22 437 GLY A C 1
ATOM 3398 O O . GLY A 1 437 ? 58.228 11.756 -18.357 1.00 63.22 437 GLY A O 1
ATOM 3399 N N . PRO A 1 438 ? 58.718 12.441 -20.448 1.00 53.34 438 PRO A N 1
ATOM 3400 C CA . PRO A 1 438 ? 57.397 12.169 -21.047 1.00 53.34 438 PRO A CA 1
ATOM 3401 C C . PRO A 1 438 ? 56.902 10.719 -20.911 1.00 53.34 438 PRO A C 1
ATOM 3403 O O . PRO A 1 438 ? 55.713 10.449 -21.049 1.00 53.34 438 PRO A O 1
ATOM 3406 N N . TRP A 1 439 ? 57.807 9.785 -20.608 1.00 57.47 439 TRP A N 1
ATOM 3407 C CA . TRP A 1 439 ? 57.523 8.370 -20.358 1.00 57.47 439 TRP A CA 1
ATOM 3408 C C . TRP A 1 439 ? 56.715 8.120 -19.067 1.00 57.47 439 TRP A C 1
ATOM 3410 O O . TRP A 1 439 ? 56.219 7.014 -18.873 1.00 57.47 439 TRP A O 1
ATOM 3420 N N . LEU A 1 440 ? 56.557 9.138 -18.209 1.00 54.00 440 LEU A N 1
ATOM 3421 C CA . LEU A 1 440 ? 55.797 9.079 -16.952 1.00 54.00 440 LEU A CA 1
ATOM 3422 C C . LEU A 1 440 ? 54.293 9.373 -17.105 1.00 54.00 440 LEU A C 1
ATOM 3424 O O . LEU A 1 440 ? 53.536 9.080 -16.187 1.00 54.00 440 LEU A O 1
ATOM 3428 N N . ALA A 1 441 ? 53.849 9.948 -18.231 1.00 45.53 441 ALA A N 1
ATOM 3429 C CA . ALA A 1 441 ? 52.456 10.377 -18.431 1.00 45.53 441 ALA A CA 1
ATOM 3430 C C . ALA A 1 441 ? 51.580 9.361 -19.196 1.00 45.53 441 ALA A C 1
ATOM 3432 O O . ALA A 1 441 ? 50.401 9.617 -19.432 1.00 45.53 441 ALA A O 1
ATOM 3433 N N . ALA A 1 442 ? 52.138 8.218 -19.608 1.00 41.06 442 ALA A N 1
ATOM 3434 C CA . ALA A 1 442 ? 51.380 7.171 -20.291 1.00 41.06 442 ALA A CA 1
ATOM 3435 C C . ALA A 1 442 ? 50.624 6.286 -19.276 1.00 41.06 442 ALA A C 1
ATOM 3437 O O . ALA A 1 442 ? 51.169 6.024 -18.200 1.00 41.06 442 ALA A O 1
ATOM 3438 N N . PRO A 1 443 ? 49.418 5.773 -19.607 1.00 40.50 443 PRO A N 1
ATOM 3439 C CA . PRO A 1 443 ? 48.688 4.850 -18.743 1.00 40.50 443 PRO A CA 1
ATOM 3440 C C . PRO A 1 443 ? 49.597 3.673 -18.381 1.00 40.50 443 PRO A C 1
ATOM 3442 O O . PRO A 1 443 ? 50.137 2.984 -19.250 1.00 40.50 443 PRO A O 1
ATOM 3445 N N . THR A 1 444 ? 49.805 3.474 -17.087 1.00 48.12 444 THR A N 1
ATOM 3446 C CA . THR A 1 444 ? 50.857 2.647 -16.485 1.00 48.12 444 THR A CA 1
ATOM 3447 C C . THR A 1 444 ? 50.727 1.138 -16.739 1.00 48.12 444 THR A C 1
ATOM 3449 O O . THR A 1 444 ? 51.540 0.368 -16.237 1.00 48.12 444 THR A O 1
ATOM 3452 N N . SER A 1 445 ? 49.778 0.673 -17.554 1.00 41.66 445 SER A N 1
ATOM 3453 C CA . SER A 1 445 ? 49.525 -0.760 -17.748 1.00 41.66 445 SER A CA 1
ATOM 3454 C C . SER A 1 445 ? 50.253 -1.397 -18.944 1.00 41.66 445 SER A C 1
ATOM 3456 O O . SER A 1 445 ? 50.729 -2.528 -18.816 1.00 41.66 445 SER A O 1
ATOM 3458 N N . SER A 1 446 ? 50.404 -0.725 -20.096 1.00 35.34 446 SER A N 1
ATOM 3459 C CA . SER A 1 446 ? 50.963 -1.383 -21.302 1.00 35.34 446 SER A CA 1
ATOM 3460 C C . SER A 1 446 ? 52.479 -1.213 -21.474 1.00 35.34 446 SER A C 1
ATOM 3462 O O . SER A 1 446 ? 53.163 -2.151 -21.886 1.00 35.34 446 SER A O 1
ATOM 3464 N N . CYS A 1 447 ? 53.041 -0.061 -21.095 1.00 38.25 447 CYS A N 1
ATOM 3465 C CA . CYS A 1 447 ? 54.462 0.238 -21.323 1.00 38.25 447 CYS A CA 1
ATOM 3466 C C . CYS A 1 447 ? 55.395 -0.513 -20.346 1.00 38.25 447 CYS A C 1
ATOM 3468 O O . CYS A 1 447 ? 56.512 -0.900 -20.697 1.00 38.25 447 CYS A O 1
ATOM 3470 N N . TRP A 1 448 ? 54.914 -0.811 -19.134 1.00 43.28 448 TRP A N 1
ATOM 3471 C CA . TRP A 1 448 ? 55.706 -1.463 -18.083 1.00 43.28 448 TRP A CA 1
ATOM 3472 C C . TRP A 1 448 ? 55.979 -2.954 -18.333 1.00 43.28 448 TRP A C 1
ATOM 3474 O O . TRP A 1 448 ? 57.054 -3.438 -17.969 1.00 43.28 448 TRP A O 1
ATOM 3484 N N . ARG A 1 449 ? 55.091 -3.679 -19.038 1.00 39.12 449 ARG A N 1
ATOM 3485 C CA . ARG A 1 449 ? 55.339 -5.088 -19.424 1.00 39.12 449 ARG A CA 1
ATOM 3486 C C . ARG A 1 449 ? 56.546 -5.245 -20.352 1.00 39.12 449 ARG A C 1
ATOM 3488 O O . ARG A 1 449 ? 57.202 -6.285 -20.330 1.00 39.12 449 ARG A O 1
ATOM 3495 N N . SER A 1 450 ? 56.855 -4.218 -21.139 1.00 32.94 450 SER A N 1
ATOM 3496 C CA . SER A 1 450 ? 57.970 -4.226 -22.092 1.00 32.94 450 SER A CA 1
ATOM 3497 C C . SER A 1 450 ? 59.305 -3.854 -21.438 1.00 32.94 450 SER A C 1
ATOM 3499 O O . SER A 1 450 ? 60.340 -4.376 -21.843 1.00 32.94 450 SER A O 1
ATOM 3501 N N . ALA A 1 451 ? 59.298 -3.009 -20.400 1.00 35.41 451 ALA A N 1
ATOM 3502 C CA . ALA A 1 451 ? 60.512 -2.543 -19.719 1.00 35.41 451 ALA A CA 1
ATOM 3503 C C . ALA A 1 451 ? 61.125 -3.585 -18.758 1.00 35.41 451 ALA A C 1
ATOM 3505 O O . ALA A 1 451 ? 62.345 -3.633 -18.591 1.00 35.41 451 ALA A O 1
ATOM 3506 N N . TRP A 1 452 ? 60.307 -4.467 -18.171 1.00 36.56 452 TRP A N 1
ATOM 3507 C CA . TRP A 1 452 ? 60.781 -5.532 -17.270 1.00 36.56 452 TRP A CA 1
ATOM 3508 C C . TRP A 1 452 ? 61.584 -6.637 -17.974 1.00 36.56 452 TRP A C 1
ATOM 3510 O O . TRP A 1 452 ? 62.379 -7.320 -17.333 1.00 36.56 452 TRP A O 1
ATOM 3520 N N . LYS A 1 453 ? 61.445 -6.799 -19.297 1.00 36.94 453 LYS A N 1
ATOM 3521 C CA . LYS A 1 453 ? 62.233 -7.782 -20.060 1.00 36.94 453 LYS A CA 1
ATOM 3522 C C . LYS A 1 453 ? 63.682 -7.349 -20.317 1.00 36.94 453 LYS A C 1
ATOM 3524 O O . LYS A 1 453 ? 64.472 -8.173 -20.771 1.00 36.94 453 LYS A O 1
ATOM 3529 N N . THR A 1 454 ? 64.054 -6.098 -20.034 1.00 35.69 454 THR A N 1
ATOM 3530 C CA . THR A 1 454 ? 65.281 -5.504 -20.600 1.00 35.69 454 THR A CA 1
ATOM 3531 C C . THR A 1 454 ? 66.296 -4.989 -19.576 1.00 35.69 454 THR A C 1
ATOM 3533 O O . THR A 1 454 ? 67.365 -4.530 -19.979 1.00 35.69 454 THR A O 1
ATOM 3536 N N . VAL A 1 455 ? 66.052 -5.095 -18.263 1.00 32.28 455 VAL A N 1
ATOM 3537 C CA . VAL A 1 455 ? 66.972 -4.553 -17.242 1.00 32.28 455 VAL A CA 1
ATOM 3538 C C . VAL A 1 455 ? 67.625 -5.652 -16.386 1.00 32.28 455 VAL A C 1
ATOM 3540 O O . VAL A 1 455 ? 67.066 -6.128 -15.408 1.00 32.28 455 VAL A O 1
ATOM 3543 N N . ARG A 1 456 ? 68.890 -5.927 -16.754 1.00 31.56 456 ARG A N 1
ATOM 3544 C CA . ARG A 1 456 ? 70.024 -6.554 -16.028 1.00 31.56 456 ARG A CA 1
ATOM 3545 C C . ARG A 1 456 ? 70.169 -8.086 -15.993 1.00 31.56 456 ARG A C 1
ATOM 3547 O O . ARG A 1 456 ? 69.808 -8.752 -15.035 1.00 31.56 456 ARG A O 1
ATOM 3554 N N . CYS A 1 457 ? 71.032 -8.565 -16.894 1.00 23.03 457 CYS A N 1
ATOM 3555 C CA . CYS A 1 457 ? 72.197 -9.362 -16.492 1.00 23.03 457 CYS A CA 1
ATOM 3556 C C . CYS A 1 457 ? 73.477 -8.627 -16.961 1.00 23.03 457 CYS A C 1
ATOM 3558 O O . CYS A 1 457 ? 73.688 -8.512 -18.171 1.00 23.03 457 CYS A O 1
ATOM 3560 N N . PRO A 1 458 ? 74.319 -8.053 -16.074 1.00 33.91 458 PRO A N 1
ATOM 3561 C CA . PRO A 1 458 ? 75.571 -7.435 -16.491 1.00 33.91 458 PRO A CA 1
ATOM 3562 C C . PRO A 1 458 ? 76.667 -8.491 -16.686 1.00 33.91 458 PRO A C 1
ATOM 3564 O O . PRO A 1 458 ? 77.033 -9.225 -15.769 1.00 33.91 458 PRO A O 1
ATOM 3567 N N . ARG A 1 459 ? 77.222 -8.506 -17.903 1.00 31.14 459 ARG A N 1
ATOM 3568 C CA . ARG A 1 459 ? 78.453 -9.200 -18.304 1.00 31.14 459 ARG A CA 1
ATOM 3569 C C . ARG A 1 459 ? 79.618 -8.856 -17.358 1.00 31.14 459 ARG A C 1
ATOM 3571 O O . ARG A 1 459 ? 79.987 -7.689 -17.248 1.00 31.14 459 ARG A O 1
ATOM 3578 N N . ARG A 1 460 ? 80.260 -9.866 -16.760 1.00 28.94 460 ARG A N 1
ATOM 3579 C CA . ARG A 1 460 ? 81.621 -9.752 -16.197 1.00 28.94 460 ARG A CA 1
ATOM 3580 C C . ARG A 1 460 ? 82.662 -9.866 -17.323 1.00 28.94 460 ARG A C 1
ATOM 3582 O O . ARG A 1 460 ? 82.530 -10.724 -18.193 1.00 28.94 460 ARG A O 1
ATOM 3589 N N . ARG A 1 461 ? 83.689 -9.008 -17.304 1.00 28.08 461 ARG A N 1
ATOM 3590 C CA . ARG A 1 461 ? 84.929 -9.113 -18.108 1.00 28.08 461 ARG A CA 1
ATOM 3591 C C . ARG A 1 461 ? 86.088 -9.680 -17.246 1.00 28.08 461 ARG A C 1
ATOM 3593 O O . ARG A 1 461 ? 85.937 -9.711 -16.027 1.00 28.08 461 ARG A O 1
ATOM 3600 N N . PRO A 1 462 ? 87.185 -10.177 -17.858 1.00 42.22 462 PRO A N 1
ATOM 3601 C CA . PRO A 1 462 ? 87.950 -11.337 -17.372 1.00 42.22 462 PRO A CA 1
ATOM 3602 C C . PRO A 1 462 ? 89.334 -11.004 -16.777 1.00 42.22 462 PRO A C 1
ATOM 3604 O O . PRO A 1 462 ? 89.863 -9.936 -17.069 1.00 42.22 462 PRO A O 1
ATOM 3607 N N . SER A 1 463 ? 89.954 -11.959 -16.061 1.00 24.80 463 SER A N 1
ATOM 3608 C CA . SER A 1 463 ? 91.401 -12.317 -16.109 1.00 24.80 463 SER A CA 1
ATOM 3609 C C . SER A 1 463 ? 91.688 -13.572 -15.231 1.00 24.80 463 SER A C 1
ATOM 3611 O O . SER A 1 463 ? 90.757 -14.059 -14.590 1.00 24.80 463 SER A O 1
ATOM 3613 N N . PRO A 1 464 ? 92.894 -14.182 -15.251 1.00 37.09 464 PRO A N 1
ATOM 3614 C CA . PRO A 1 464 ? 93.300 -15.228 -16.195 1.00 37.09 464 PRO A CA 1
ATOM 3615 C C . PRO A 1 464 ? 93.654 -16.574 -15.517 1.00 37.09 464 PRO A C 1
ATOM 3617 O O . PRO A 1 464 ? 93.919 -16.606 -14.325 1.00 37.09 464 PRO A O 1
ATOM 3620 N N . SER A 1 465 ? 93.743 -17.645 -16.332 1.00 28.73 465 SER A N 1
ATOM 3621 C CA . SER A 1 465 ? 94.536 -18.892 -16.145 1.00 28.73 465 SER A CA 1
ATOM 3622 C C . SER A 1 465 ? 94.402 -19.648 -14.801 1.00 28.73 465 SER A C 1
ATOM 3624 O O . SER A 1 465 ? 94.668 -19.108 -13.748 1.00 28.73 465 SER A O 1
ATOM 3626 N N . SER A 1 466 ? 94.178 -20.955 -14.688 1.00 27.92 466 SER A N 1
ATOM 3627 C CA . SER A 1 466 ? 94.291 -22.091 -15.598 1.00 27.92 466 SER A CA 1
ATOM 3628 C C . SER A 1 466 ? 94.110 -23.379 -14.755 1.00 27.92 466 SER A C 1
ATOM 3630 O O . SER A 1 466 ? 94.236 -23.326 -13.538 1.00 27.92 466 SER A O 1
ATOM 3632 N N . TRP A 1 467 ? 93.896 -24.517 -15.428 1.00 26.59 467 TRP A N 1
ATOM 3633 C CA . TRP A 1 467 ? 94.061 -25.906 -14.946 1.00 26.59 467 TRP A CA 1
ATOM 3634 C C . TRP A 1 467 ? 92.947 -26.605 -14.128 1.00 26.59 467 TRP A C 1
ATOM 3636 O O . TRP A 1 467 ? 92.789 -26.432 -12.930 1.00 26.59 467 TRP A O 1
ATOM 3646 N N . ARG A 1 468 ? 92.245 -27.484 -14.869 1.00 28.55 468 ARG A N 1
ATOM 3647 C CA . ARG A 1 468 ? 91.927 -28.915 -14.636 1.00 28.55 468 ARG A CA 1
ATOM 3648 C C . ARG A 1 468 ? 91.576 -29.414 -13.219 1.00 28.55 468 ARG A C 1
ATOM 3650 O O . ARG A 1 468 ? 92.435 -29.458 -12.353 1.00 28.55 468 ARG A O 1
ATOM 3657 N N . GLY A 1 469 ? 90.440 -30.123 -13.150 1.00 27.77 469 GLY A N 1
ATOM 3658 C CA . GLY A 1 469 ? 90.443 -31.524 -12.698 1.00 27.77 469 GLY A CA 1
ATOM 3659 C C . GLY A 1 469 ? 89.444 -31.931 -11.607 1.00 27.77 469 GLY A C 1
ATOM 3660 O O . GLY A 1 469 ? 89.702 -31.704 -10.439 1.00 27.77 469 GLY A O 1
ATOM 3661 N N . GLY A 1 470 ? 88.409 -32.681 -12.010 1.00 27.08 470 GLY A N 1
ATOM 3662 C CA . GLY A 1 470 ? 87.953 -33.904 -11.322 1.00 27.08 470 GLY A CA 1
ATOM 3663 C C . GLY A 1 470 ? 87.013 -33.792 -10.102 1.00 27.08 470 GLY A C 1
ATOM 3664 O O . GLY A 1 470 ? 87.016 -32.776 -9.420 1.00 27.08 470 GLY A O 1
ATOM 3665 N N . PRO A 1 471 ? 86.178 -34.825 -9.837 1.00 48.38 471 PRO A N 1
ATOM 3666 C CA . PRO A 1 471 ? 84.952 -34.707 -9.042 1.00 48.38 471 PRO A CA 1
ATOM 3667 C C . PRO A 1 471 ? 85.037 -35.377 -7.656 1.00 48.38 471 PRO A C 1
ATOM 3669 O O . PRO A 1 471 ? 85.822 -36.299 -7.450 1.00 48.38 471 PRO A O 1
ATOM 3672 N N . GLY A 1 472 ? 84.160 -34.984 -6.726 1.00 27.88 472 GLY A N 1
ATOM 3673 C CA . GLY A 1 472 ? 83.988 -35.691 -5.453 1.00 27.88 472 GLY A CA 1
ATOM 3674 C C . GLY A 1 472 ? 82.892 -35.103 -4.561 1.00 27.88 472 GLY A C 1
ATOM 3675 O O . GLY A 1 472 ? 83.056 -34.027 -4.000 1.00 27.88 472 GLY A O 1
ATOM 3676 N N . ASN A 1 473 ? 81.784 -35.834 -4.428 1.00 32.88 473 ASN A N 1
ATOM 3677 C CA . ASN A 1 473 ? 80.877 -35.793 -3.268 1.00 32.88 473 ASN A CA 1
ATOM 3678 C C . ASN A 1 473 ? 81.591 -36.511 -2.089 1.00 32.88 473 ASN A C 1
ATOM 3680 O O . ASN A 1 473 ? 82.414 -37.379 -2.401 1.00 32.88 473 ASN A O 1
ATOM 3684 N N . PRO A 1 474 ? 81.315 -36.262 -0.784 1.00 38.81 474 PRO A N 1
ATOM 3685 C CA . PRO A 1 474 ? 79.997 -36.509 -0.176 1.00 38.81 474 PRO A CA 1
ATOM 3686 C C . PRO A 1 474 ? 79.623 -35.602 1.038 1.00 38.81 474 PRO A C 1
ATOM 3688 O O . PRO A 1 474 ? 80.325 -34.663 1.397 1.00 38.81 474 PRO A O 1
ATOM 3691 N N . SER A 1 475 ? 78.465 -35.900 1.640 1.00 27.38 475 SER A N 1
ATOM 3692 C CA . SER A 1 475 ? 77.756 -35.232 2.756 1.00 27.38 475 SER A CA 1
ATOM 3693 C C . SER A 1 475 ? 78.343 -35.491 4.188 1.00 27.38 475 SER A C 1
ATOM 3695 O O . SER A 1 475 ? 79.462 -35.980 4.289 1.00 27.38 475 SER A O 1
ATOM 3697 N N . PRO A 1 476 ? 77.586 -35.235 5.293 1.00 54.62 476 PRO A N 1
ATOM 3698 C CA . PRO A 1 476 ? 77.716 -34.209 6.365 1.00 54.62 476 PRO A CA 1
ATOM 3699 C C . PRO A 1 476 ? 78.346 -34.767 7.692 1.00 54.62 476 PRO A C 1
ATOM 3701 O O . PRO A 1 476 ? 78.810 -35.906 7.627 1.00 54.62 476 PRO A O 1
ATOM 3704 N N . PRO A 1 477 ? 78.419 -34.081 8.884 1.00 41.53 477 PRO A N 1
ATOM 3705 C CA . PRO A 1 477 ? 77.284 -33.973 9.854 1.00 41.53 477 PRO A CA 1
ATOM 3706 C C . PRO A 1 477 ? 77.327 -32.868 10.986 1.00 41.53 477 PRO A C 1
ATOM 3708 O O . PRO A 1 477 ? 78.327 -32.206 11.228 1.00 41.53 477 PRO A O 1
ATOM 3711 N N . SER A 1 478 ? 76.199 -32.757 11.723 1.00 30.42 478 SER A N 1
ATOM 3712 C CA . SER A 1 478 ? 76.000 -32.619 13.203 1.00 30.42 478 SER A CA 1
ATOM 3713 C C . SER A 1 478 ? 76.386 -31.388 14.083 1.00 30.42 478 SER A C 1
ATOM 3715 O O . SER A 1 478 ? 77.555 -31.134 14.335 1.00 30.42 478 SER A O 1
ATOM 3717 N N . ASN A 1 479 ? 75.334 -30.852 14.748 1.00 31.39 479 ASN A N 1
ATOM 3718 C CA . ASN A 1 479 ? 75.070 -30.679 16.209 1.00 31.39 479 ASN A CA 1
ATOM 3719 C C . ASN A 1 479 ? 75.665 -29.578 17.146 1.00 31.39 479 ASN A C 1
ATOM 3721 O O . ASN A 1 479 ? 76.822 -29.196 17.063 1.00 31.39 479 ASN A O 1
ATOM 3725 N N . PHE A 1 480 ? 74.819 -29.287 18.171 1.00 29.70 480 PHE A N 1
ATOM 3726 C CA . PHE A 1 480 ? 74.993 -28.712 19.541 1.00 29.70 480 PHE A CA 1
ATOM 3727 C C . PHE A 1 480 ? 74.754 -27.188 19.746 1.00 29.70 480 PHE A C 1
ATOM 3729 O O . PHE A 1 480 ? 75.471 -26.362 19.204 1.00 29.70 480 PHE A O 1
ATOM 3736 N N . HIS A 1 481 ? 73.612 -26.777 20.349 1.00 31.19 481 HIS A N 1
ATOM 3737 C CA . HIS A 1 481 ? 73.297 -26.474 21.787 1.00 31.19 481 HIS A CA 1
ATOM 3738 C C . HIS A 1 481 ? 73.693 -25.045 22.236 1.00 31.19 481 HIS A C 1
ATOM 3740 O O . HIS A 1 481 ? 74.842 -24.665 22.096 1.00 31.19 481 HIS A O 1
ATOM 3746 N N . ARG A 1 482 ? 72.763 -24.151 22.629 1.00 32.09 482 ARG A N 1
ATOM 3747 C CA . ARG A 1 482 ? 71.969 -24.006 23.888 1.00 32.09 482 ARG A CA 1
ATOM 3748 C C . ARG A 1 482 ? 72.570 -22.886 24.766 1.00 32.09 482 ARG A C 1
ATOM 3750 O O . ARG A 1 482 ? 73.694 -23.041 25.216 1.00 32.09 482 ARG A O 1
ATOM 3757 N N . ASN A 1 483 ? 71.825 -21.797 25.023 1.00 30.53 483 ASN A N 1
ATOM 3758 C CA . ASN A 1 483 ? 71.570 -21.227 26.367 1.00 30.53 483 ASN A CA 1
ATOM 3759 C C . ASN A 1 483 ? 70.911 -19.827 26.345 1.00 30.53 483 ASN A C 1
ATOM 3761 O O . ASN A 1 483 ? 71.351 -18.905 25.669 1.00 30.53 483 ASN A O 1
ATOM 3765 N N . GLN A 1 484 ? 69.852 -19.725 27.151 1.00 32.53 484 GLN A N 1
ATOM 3766 C CA . GLN A 1 484 ? 69.211 -18.540 27.750 1.00 32.53 484 GLN A CA 1
ATOM 3767 C C . GLN A 1 484 ? 70.087 -17.991 28.915 1.00 32.53 484 GLN A C 1
ATOM 3769 O O . GLN A 1 484 ? 70.955 -18.758 29.348 1.00 32.53 484 GLN A O 1
ATOM 3774 N N . PRO A 1 485 ? 69.900 -16.756 29.473 1.00 45.12 485 PRO A N 1
ATOM 3775 C CA . PRO A 1 485 ? 68.754 -16.455 30.366 1.00 45.12 485 PRO A CA 1
ATOM 3776 C C . PRO A 1 485 ? 68.267 -14.987 30.564 1.00 45.12 485 PRO A C 1
ATOM 3778 O O . PRO A 1 485 ? 68.951 -14.011 30.283 1.00 45.12 485 PRO A O 1
ATOM 3781 N N . SER A 1 486 ? 67.058 -14.921 31.157 1.00 32.00 486 SER A N 1
ATOM 3782 C CA . SER A 1 486 ? 66.542 -14.029 32.232 1.00 32.00 486 SER A CA 1
ATOM 3783 C C . SER A 1 486 ? 66.320 -12.510 32.049 1.00 32.00 486 SER A C 1
ATOM 3785 O O . SER A 1 486 ? 67.249 -11.739 31.848 1.00 32.00 486 SER A O 1
ATOM 3787 N N . MET A 1 487 ? 65.067 -12.090 32.311 1.00 33.00 487 MET A N 1
ATOM 3788 C CA . MET A 1 487 ? 64.626 -10.729 32.693 1.00 33.00 487 MET A CA 1
ATOM 3789 C C . MET A 1 487 ? 64.961 -10.380 34.166 1.00 33.00 487 MET A C 1
ATOM 3791 O O . MET A 1 487 ? 65.265 -11.298 34.932 1.00 33.00 487 MET A O 1
ATOM 3795 N N . PRO A 1 488 ? 64.803 -9.108 34.616 1.00 45.81 488 PRO A N 1
ATOM 3796 C CA . PRO A 1 488 ? 63.548 -8.733 35.302 1.00 45.81 488 PRO A CA 1
ATOM 3797 C C . PRO A 1 488 ? 63.032 -7.271 35.146 1.00 45.81 488 PRO A C 1
ATOM 3799 O O . PRO A 1 488 ? 63.765 -6.332 34.868 1.00 45.81 488 PRO A O 1
ATOM 3802 N N . LYS A 1 489 ? 61.713 -7.161 35.395 1.00 34.88 489 LYS A N 1
ATOM 3803 C CA . LYS A 1 489 ? 60.803 -6.061 35.814 1.00 34.88 489 LYS A CA 1
ATOM 3804 C C . LYS A 1 489 ? 61.386 -4.708 36.287 1.00 34.88 489 LYS A C 1
ATOM 3806 O O . LYS A 1 489 ? 62.226 -4.706 37.175 1.00 34.88 489 LYS A O 1
ATOM 3811 N N . GLN A 1 490 ? 60.725 -3.597 35.909 1.00 32.16 490 GLN A N 1
ATOM 3812 C CA . GLN A 1 490 ? 59.957 -2.681 36.799 1.00 32.16 490 GLN A CA 1
ATOM 3813 C C . GLN A 1 490 ? 59.381 -1.457 36.034 1.00 32.16 490 GLN A C 1
ATOM 3815 O O . GLN A 1 490 ? 59.954 -0.992 35.057 1.00 32.16 490 GLN A O 1
ATOM 3820 N N . ALA A 1 491 ? 58.236 -0.953 36.500 1.00 33.44 491 ALA A N 1
ATOM 3821 C CA . ALA A 1 491 ? 57.511 0.272 36.106 1.00 33.44 491 ALA A CA 1
ATOM 3822 C C . ALA A 1 491 ? 57.156 1.044 37.407 1.00 33.44 491 ALA A C 1
ATOM 3824 O O . ALA A 1 491 ? 57.377 0.452 38.469 1.00 33.44 491 ALA A O 1
ATOM 3825 N N . PRO A 1 492 ? 56.432 2.192 37.435 1.00 54.16 492 PRO A N 1
ATOM 3826 C CA . PRO A 1 492 ? 56.304 3.408 36.592 1.00 54.16 492 PRO A CA 1
ATOM 3827 C C . PRO A 1 492 ? 56.625 4.655 37.499 1.00 54.16 492 PRO A C 1
ATOM 3829 O O . PRO A 1 492 ? 57.512 4.497 38.336 1.00 54.16 492 PRO A O 1
ATOM 3832 N N . PRO A 1 493 ? 55.919 5.823 37.550 1.00 55.91 493 PRO A N 1
ATOM 3833 C CA . PRO A 1 493 ? 55.122 6.642 36.601 1.00 55.91 493 PRO A CA 1
ATOM 3834 C C . PRO A 1 493 ? 55.556 8.145 36.570 1.00 55.91 493 PRO A C 1
ATOM 3836 O O . PRO A 1 493 ? 56.324 8.569 37.423 1.00 55.91 493 PRO A O 1
ATOM 3839 N N . ASN A 1 494 ? 54.991 8.999 35.690 1.00 34.66 494 ASN A N 1
ATOM 3840 C CA . ASN A 1 494 ? 54.385 10.270 36.152 1.00 34.66 494 ASN A CA 1
ATOM 3841 C C . ASN A 1 494 ? 53.501 11.002 35.121 1.00 34.66 494 ASN A C 1
ATOM 3843 O O . ASN A 1 494 ? 53.728 10.963 33.916 1.00 34.66 494 ASN A O 1
ATOM 3847 N N . GLN A 1 495 ? 52.494 11.679 35.669 1.00 39.06 495 GLN A N 1
ATOM 3848 C CA . GLN A 1 495 ? 51.405 12.442 35.057 1.00 39.06 495 GLN A CA 1
ATOM 3849 C C . GLN A 1 495 ? 51.667 13.970 35.068 1.00 39.06 495 GLN A C 1
ATOM 3851 O O . GLN A 1 495 ? 52.435 14.445 35.898 1.00 39.06 495 GLN A O 1
ATOM 3856 N N . ARG A 1 496 ? 50.846 14.694 34.274 1.00 34.03 496 ARG A N 1
ATOM 3857 C CA . ARG A 1 496 ? 50.406 16.122 34.352 1.00 34.03 496 ARG A CA 1
ATOM 3858 C C . ARG A 1 496 ? 51.336 17.196 33.747 1.00 34.03 496 ARG A C 1
ATOM 3860 O O . ARG A 1 496 ? 52.464 17.339 34.187 1.00 34.03 496 ARG A O 1
ATOM 3867 N N . SER A 1 497 ? 50.953 17.887 32.655 1.00 35.53 497 SER A N 1
ATOM 3868 C CA . SER A 1 497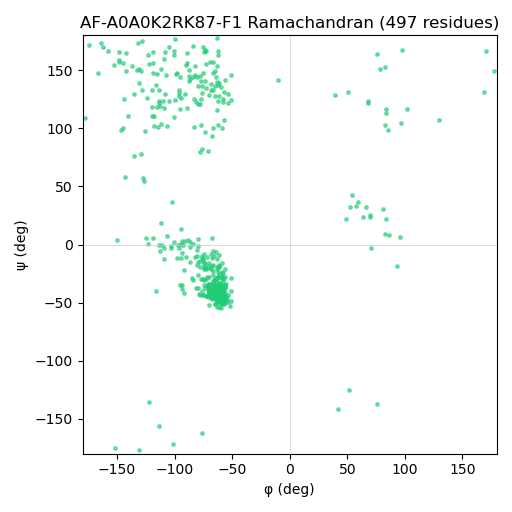 ? 49.970 19.008 32.480 1.00 35.53 497 SER A CA 1
ATOM 3869 C C . SER A 1 497 ? 50.689 20.383 32.472 1.00 35.53 497 SER A C 1
ATOM 3871 O O . SER A 1 497 ? 51.796 20.461 32.988 1.00 35.53 497 SER A O 1
ATOM 3873 N N . PRO A 1 498 ? 50.058 21.511 32.080 1.00 58.69 498 PRO A N 1
ATOM 3874 C CA . PRO A 1 498 ? 49.365 21.812 30.816 1.00 58.69 498 PRO A CA 1
ATOM 3875 C C . PRO A 1 498 ? 49.786 23.187 30.214 1.00 58.69 498 PRO A C 1
ATOM 3877 O O . PRO A 1 498 ? 50.439 23.991 30.881 1.00 58.69 498 PRO A O 1
ATOM 3880 N N . LYS A 1 499 ? 49.314 23.496 28.998 1.00 45.12 499 LYS A N 1
ATOM 3881 C CA . LYS A 1 499 ? 48.805 24.818 28.584 1.00 45.12 499 LYS A CA 1
ATOM 3882 C C . LYS A 1 499 ? 47.752 24.641 27.501 1.00 45.12 499 LYS A C 1
ATOM 3884 O O . LYS A 1 499 ? 47.927 23.698 26.698 1.00 45.12 499 LYS A O 1
#

Sequence (499 aa):
MAQVLDSSSVNFQMDPVVLDLGQRFVDAGFELSLVGGPVRDLFLGRVSPDLDFTTDATPDQTLSIIKRWADNFWEIGRAFGTIGMKKSGFQIEITTYRAEAYDAGSRKPAVAFGSSLLDDLLRRDFTINAMALRLPSLELVDPFGGVRDLHASVLATPGSPESSFSDDPLRMMRAARFAAQLGVAVHDDVRLAMSGMAERIKIISAERVREELVKLVNGAHPRAGIDLLVETGLAEFVLPEVSALRLEADEHHRHKDVYQHSLQVLEQAASLETGPDGPVPGPDFVLRFAALMHDVGKPATRRFEPGGAVSFRHHDMVGSKLTAKRMKALRFDNDTIKAVARLVELHMRFYGYGDAGWTDSAVRRYVADAGPLLERLHRLTRSDVTTRNQRKAERLSFAYDDLEQRIEVLAEQESLNAIRPDLDGAQIMALLGLKPGPWLAAPTSSCWRSAWKTVRCPRRRPSPSSWRGGPGNPSPPSNFHRNQPSMPKQAPPNQRSPK

Mean predicted aligned error: 13.58 Å

pLDDT: mean 80.42, std 21.67, range [23.03, 98.75]

Solvent-accessible surface area (backbone atoms only — not comparable to full-atom values): 28580 Å² total; per-residue (Å²): 132,85,79,77,72,73,68,90,79,60,87,77,86,68,58,67,68,61,43,53,52,14,45,52,31,49,77,71,74,33,56,32,24,41,26,24,68,37,50,42,31,51,78,69,77,42,87,61,61,56,39,41,30,36,26,57,40,50,56,70,55,47,45,68,68,39,69,88,70,46,78,42,73,48,62,89,41,45,88,74,26,24,40,39,35,33,47,98,85,31,40,37,38,40,28,30,23,53,32,90,46,89,50,98,83,51,100,64,62,62,77,37,75,23,82,42,70,68,59,38,33,48,71,34,76,30,14,51,40,24,31,34,33,35,38,60,80,66,47,77,47,56,91,60,45,14,69,61,28,52,75,67,37,43,46,44,44,50,52,59,43,60,58,50,38,65,77,39,40,64,48,54,49,46,52,24,19,44,19,1,52,70,67,30,46,70,34,67,67,47,49,52,36,37,39,79,47,32,75,54,44,75,78,52,57,41,58,63,54,37,56,38,48,53,52,14,60,47,21,84,32,31,54,58,13,53,50,48,28,45,77,25,50,36,18,60,78,80,40,40,55,59,43,50,32,53,68,70,46,74,87,71,79,82,67,81,52,54,36,62,47,25,44,52,17,21,55,42,28,58,71,64,42,33,57,86,90,41,97,50,36,55,74,46,55,57,50,27,50,22,29,51,40,31,62,49,11,34,76,83,31,61,40,82,43,92,92,80,46,75,45,52,70,65,14,29,60,46,9,14,52,52,48,36,52,51,37,54,68,31,63,55,57,71,66,62,38,51,52,26,21,48,44,13,44,49,56,60,57,73,68,72,41,62,94,81,51,86,47,73,70,54,51,51,47,53,50,62,74,41,49,95,43,43,71,48,44,54,37,42,44,61,23,63,66,76,62,87,50,58,72,61,44,52,53,51,48,51,57,47,52,52,51,53,52,49,51,52,53,51,51,52,52,49,52,61,68,65,59,68,70,97,59,51,76,65,56,50,24,68,76,69,73,52,79,94,58,81,85,72,79,55,76,78,73,70,66,52,71,63,55,72,79,70,75,81,84,83,82,83,85,89,87,80,88,82,84,88,83,90,88,82,86,85,87,88,89,86,90,85,88,90,85,86,86,85,88,86,88,89,86,89,88,89,84,85,88,89,134

Secondary structure (DSSP, 8-state):
------GGG------HHHHHHHHHHHHTT--EEEESHHHHHHHTT---SEEEEEESS-HHHHHHHHTTT-SEEE-TTGGGTEEEEEETTEEEEEEEPEEP---TT-SS---EE-S-HHHHHHTSS-GGGS-EEEETTTEEE-SS-HHHHHHTTEE--SS-HHHHHHH-THHHHHHHHHHHHH-PEEPHHHHHHHHHHGGGGGGS-HHHHHHHHHHHHTSS-HHHHHHHHHHTSTHHHH-HHHHHHHTTSTTTS-S--HHHHHHHHHHHHHHT-B-TTSSSBSS-HHHHHHHHHTTTTHHHHEEEPTTS-EEETTHHHHHHHHHHHHHHHTT--HHHHHHHHHHHHHTTTTGGGGGG---HHHHHHHHHHHGGGHHHHHHHHHHH---S-HHHHHHHHHHHHHHHHHHHHHHHHHHHHH---SS-HHHHHHHHTPPP-GGGSS-TTTSHHHHTTSS--PPPP--------------------------------------